Protein 1Z8U (pdb70)

Secondary structure (DSSP, 8-state):
---HHHHHHHHHHHHHHHHHHHT--GGG----HHHHHHHHHHHHHHHHHHHTTT--S-HHHHHHHHHHHHHHHHHHHHHHHHHHHTTT--/--HHHHHHHHHHHHHH-TTGGG-HHHHHHHHHHH-GGGGSS---TTGGG-SHHHHHHHHHHHHHHHHHHHTTTT-TTHHHHHHHHIIIII---HHHHHHHHHHHHHHHHHH-TTTS-HHHHHHHHHHHT--S---/--S-HHHHHHHHHHHHHHHHHHHT--GGGT---HHHHHHHHHHHHHHHHHHHTTT--SSHHHHHHHHHHHHHHHHHHHHHHHHHHHHHHH-/--HHHHHHHHHHHHHHGGGGGG-HHHHHHHHHHH-GGGTSS---TTGGG-SHHHHHHHHHHHHHHHHHHHTTTT-TTHHHHHHHHHHHTS---HHHHHHHHHHHHHHHHHH-TTTS-HHHHHHHHHHHT--S---

Foldseek 3Di:
DLDPQLVVVLVVLLVVLVVVLVVDDLVPDPDDLVVVVVVLVVVLVVSLVVCLVVDDDDPVSSVVSSVVSSVSSVVSVVVSSVVSVVVVVD/DDPVLLVLQCVLCVQQLPCQLQCQLPLLVVCCVVPVVVVPDDPPDPPVPDDVRSSNVSNVVSVQSNVCSVCCPPCVQSLLVVLCCCVPPVVHDSVSVLSSLVSSLVVSCVVPVPSSDPSSSVSNNVSSVSNHDDD/DAADVQLVVLLVVLLVVLLVVLVVDDLVPPPDDLVVVVVVLVVVLVVSLVVCLVVDDDDPVRSVVSSVVSSVSSVVSVVVSSVVSVVVVVD/DDPVLLVLQLVLCVQQLPCQLQCQPQLVVCLCVVPVVCVVPDPDDPPVVHCPRSSNVSNVVSVLSNVCSVCCPPCVQSLLVVLCCCVPPVVHDSVCLLSSQVSSLVVSCVVCVPRSDVSSVVSVNVSSVSNHDDD

CATH classification: 1.20.58.420

B-factor: mean 63.34, std 26.7, range [18.69, 164.69]

Structure (mmCIF, N/CA/C/O backbone):
data_1Z8U
#
_entry.id   1Z8U
#
_cell.length_a   65.808
_cell.length_b   113.747
_cell.length_c   80.098
_cell.angle_alpha   90.00
_cell.angle_beta   94.66
_cell.angle_gamma   90.00
#
_symmetry.space_group_name_H-M   'C 1 2 1'
#
loop_
_entity.id
_entity.type
_entity.pdbx_description
1 polymer 'Alpha-hemoglobin stabilizing protein'
2 polymer 'Hemoglobin alpha chain'
3 non-polymer 'PROTOPORPHYRIN IX CONTAINING FE'
4 water water
#
loop_
_atom_site.group_PDB
_atom_site.id
_atom_site.type_symbol
_atom_site.label_atom_id
_atom_site.label_alt_id
_atom_site.label_comp_id
_atom_site.label_asym_id
_atom_site.label_entity_id
_atom_site.label_seq_id
_atom_site.pdbx_PDB_ins_code
_atom_site.Cartn_x
_atom_site.Cartn_y
_atom_site.Cartn_z
_atom_site.occupancy
_atom_site.B_iso_or_equiv
_atom_site.auth_seq_id
_atom_site.auth_comp_id
_atom_site.auth_asym_id
_atom_site.auth_atom_id
_atom_site.pdbx_PDB_model_num
ATOM 1 N N . ALA A 1 2 ? -13.240 12.738 -47.331 1.00 117.35 2 ALA A N 1
ATOM 2 C CA . ALA A 1 2 ? -12.183 13.695 -47.766 1.00 120.51 2 ALA A CA 1
ATOM 3 C C . ALA A 1 2 ? -11.482 14.365 -46.585 1.00 122.63 2 ALA A C 1
ATOM 4 O O . ALA A 1 2 ? -11.021 15.504 -46.699 1.00 122.21 2 ALA A O 1
ATOM 6 N N . LEU A 1 3 ? -11.406 13.665 -45.453 1.00 126.59 3 LEU A N 1
ATOM 7 C CA . LEU A 1 3 ? -10.732 14.216 -44.280 1.00 130.30 3 LEU A CA 1
ATOM 8 C C . LEU A 1 3 ? -9.343 13.614 -44.076 1.00 130.00 3 LEU A C 1
ATOM 9 O O . LEU A 1 3 ? -8.434 14.319 -43.640 1.00 131.85 3 LEU A O 1
ATOM 14 N N . LEU A 1 4 ? -9.176 12.329 -44.395 1.00 127.98 4 LEU A N 1
ATOM 15 C CA . LEU A 1 4 ? -7.880 11.661 -44.261 1.00 125.91 4 LEU A CA 1
ATOM 16 C C . LEU A 1 4 ? -8.043 10.161 -44.086 1.00 126.79 4 LEU A C 1
ATOM 17 O O . LEU A 1 4 ? -8.745 9.704 -43.183 1.00 127.57 4 LEU A O 1
ATOM 22 N N . LYS A 1 5 ? -7.376 9.391 -44.942 1.00 127.73 5 LYS A N 1
ATOM 23 C CA . LYS A 1 5 ? -7.449 7.931 -44.901 1.00 128.01 5 LYS A CA 1
ATOM 24 C C . LYS A 1 5 ? -7.085 7.337 -43.540 1.00 126.36 5 LYS A C 1
ATOM 25 O O . LYS A 1 5 ? -7.383 6.173 -43.268 1.00 127.01 5 LYS A O 1
ATOM 31 N N . ALA A 1 6 ? -6.443 8.134 -42.694 1.00 123.34 6 ALA A N 1
ATOM 32 C CA . ALA A 1 6 ? -6.054 7.691 -41.360 1.00 118.79 6 ALA A CA 1
ATOM 33 C C . ALA A 1 6 ? -7.224 7.865 -40.396 1.00 115.89 6 ALA A C 1
ATOM 34 O O . ALA A 1 6 ? -7.794 6.889 -39.908 1.00 115.85 6 ALA A O 1
ATOM 36 N N . ASN A 1 7 ? -7.586 9.116 -40.135 1.00 111.03 7 ASN A N 1
ATOM 37 C CA . ASN A 1 7 ? -8.690 9.415 -39.234 1.00 107.19 7 ASN A CA 1
ATOM 38 C C . ASN A 1 7 ? -10.030 8.906 -39.760 1.00 108.97 7 ASN A C 1
ATOM 39 O O . ASN A 1 7 ? -11.000 8.814 -39.008 1.00 109.43 7 ASN A O 1
ATOM 44 N N . LYS A 1 8 ? -10.085 8.577 -41.048 1.00 111.50 8 LYS A N 1
ATOM 45 C CA . LYS A 1 8 ? -11.315 8.080 -41.660 1.00 113.40 8 LYS A CA 1
ATOM 46 C C . LYS A 1 8 ? -11.713 6.745 -41.041 1.00 114.07 8 LYS A C 1
ATOM 47 O O . LYS A 1 8 ? -12.884 6.512 -40.731 1.00 113.79 8 LYS A O 1
ATOM 53 N N . ASP A 1 9 ? -10.727 5.874 -40.860 1.00 114.70 9 ASP A N 1
ATOM 54 C CA . ASP A 1 9 ? -10.957 4.556 -40.281 1.00 114.62 9 ASP A CA 1
ATOM 55 C C . ASP A 1 9 ? -11.025 4.632 -38.753 1.00 110.47 9 ASP A C 1
ATOM 56 O O . ASP A 1 9 ? -11.783 3.899 -38.115 1.00 110.09 9 ASP A O 1
ATOM 61 N N . LEU A 1 10 ? -10.227 5.525 -38.178 1.00 103.73 10 LEU A N 1
ATOM 62 C CA . LEU A 1 10 ? -10.195 5.728 -36.735 1.00 96.72 10 LEU A CA 1
ATOM 63 C C . LEU A 1 10 ? -11.628 5.992 -36.263 1.00 95.56 10 LEU A C 1
ATOM 64 O O . LEU A 1 10 ? -12.113 5.373 -35.320 1.00 93.52 10 LEU A O 1
ATOM 69 N N . ILE A 1 11 ? -12.298 6.918 -36.938 1.00 95.88 11 ILE A N 1
ATOM 70 C CA . ILE A 1 11 ? -13.674 7.276 -36.619 1.00 95.90 11 ILE A CA 1
ATOM 71 C C . ILE A 1 11 ? -14.600 6.069 -36.791 1.00 94.00 11 ILE A C 1
ATOM 72 O O . ILE A 1 11 ? -15.613 5.936 -36.100 1.00 92.46 11 ILE A O 1
ATOM 77 N N . SER A 1 12 ? -14.243 5.185 -37.714 1.00 92.36 12 SER A N 1
ATOM 78 C CA . SER A 1 12 ? -15.046 3.999 -37.967 1.00 90.96 12 SER A CA 1
ATOM 79 C C . SER A 1 12 ? -14.882 2.996 -36.824 1.00 88.84 12 SER A C 1
ATOM 80 O O . SER A 1 12 ? -15.841 2.325 -36.435 1.00 88.75 12 SER A O 1
ATOM 83 N N . ALA A 1 13 ? -13.663 2.910 -36.293 1.00 85.83 13 ALA A N 1
ATOM 84 C CA . ALA A 1 13 ? -13.335 2.009 -35.188 1.00 82.78 13 ALA A CA 1
ATOM 85 C C . ALA A 1 13 ? -14.109 2.363 -33.923 1.00 81.03 13 ALA A C 1
ATOM 86 O O . ALA A 1 13 ? -14.716 1.495 -33.293 1.00 80.68 13 ALA A O 1
ATOM 88 N N . GLY A 1 14 ? -14.078 3.641 -33.558 1.00 79.15 14 GLY A N 1
ATOM 89 C CA . GLY A 1 14 ? -14.778 4.093 -32.372 1.00 79.07 14 GLY A CA 1
ATOM 90 C C . GLY A 1 14 ? -16.277 3.875 -32.426 1.00 79.40 14 GLY A C 1
ATOM 91 O O . GLY A 1 14 ? -16.936 3.750 -31.395 1.00 80.81 14 GLY A O 1
ATOM 92 N N . LEU A 1 15 ? -16.821 3.831 -33.635 1.00 81.48 15 LEU A N 1
ATOM 93 C CA . LEU A 1 15 ? -18.252 3.631 -33.818 1.00 81.61 15 LEU A CA 1
ATOM 94 C C . LEU A 1 15 ? -18.605 2.151 -33.717 1.00 80.99 15 LEU A C 1
ATOM 95 O O . LEU A 1 15 ? -19.742 1.789 -33.408 1.00 78.94 15 LEU A O 1
ATOM 100 N N . LYS A 1 16 ? -17.629 1.295 -33.987 1.00 81.31 16 LYS A N 1
ATOM 101 C CA . LYS A 1 16 ? -17.866 -0.132 -33.890 1.00 85.30 16 LYS A CA 1
ATOM 102 C C . LYS A 1 16 ? -17.757 -0.446 -32.407 1.00 83.28 16 LYS A C 1
ATOM 103 O O . LYS A 1 16 ? -18.627 -1.103 -31.823 1.00 80.72 16 LYS A O 1
ATOM 109 N N . GLU A 1 17 ? -16.681 0.052 -31.807 1.00 80.93 17 GLU A N 1
ATOM 110 C CA . GLU A 1 17 ? -16.427 -0.132 -30.384 1.00 81.10 17 GLU A CA 1
ATOM 111 C C . GLU A 1 17 ? -17.602 0.433 -29.585 1.00 76.80 17 GLU A C 1
ATOM 112 O O . GLU A 1 17 ? -18.006 -0.132 -28.574 1.00 76.14 17 GLU A O 1
ATOM 118 N N . PHE A 1 18 ? -18.159 1.542 -30.059 1.00 72.88 18 PHE A N 1
ATOM 119 C CA . PHE A 1 18 ? -19.282 2.178 -29.389 1.00 69.18 18 PHE A CA 1
ATOM 120 C C . PHE A 1 18 ? -20.547 1.327 -29.468 1.00 70.00 18 PHE A C 1
ATOM 121 O O . PHE A 1 18 ? -21.398 1.366 -28.571 1.00 69.56 18 PHE A O 1
ATOM 129 N N . SER A 1 19 ? -20.674 0.554 -30.542 1.00 70.99 19 SER A N 1
ATOM 130 C CA . SER A 1 19 ? -21.847 -0.291 -30.719 1.00 70.95 19 SER A CA 1
ATOM 131 C C . SER A 1 19 ? -21.803 -1.522 -29.837 1.00 69.15 19 SER A C 1
ATOM 132 O O . SER A 1 19 ? -22.820 -1.919 -29.275 1.00 67.26 19 SER A O 1
ATOM 135 N N . VAL A 1 20 ? -20.634 -2.140 -29.717 1.00 68.93 20 VAL A N 1
ATOM 136 C CA . VAL A 1 20 ? -20.541 -3.310 -28.859 1.00 70.20 20 VAL A CA 1
ATOM 137 C C . VAL A 1 20 ? -20.835 -2.835 -27.435 1.00 70.34 20 VAL A C 1
ATOM 138 O O . VAL A 1 20 ? -21.439 -3.561 -26.641 1.00 70.23 20 VAL A O 1
ATOM 142 N N . LEU A 1 21 ? -20.430 -1.601 -27.128 1.00 67.22 21 LEU A N 1
ATOM 143 C CA . LEU A 1 21 ? -20.681 -1.029 -25.810 1.00 65.25 21 LEU A CA 1
ATOM 144 C C . LEU A 1 21 ? -22.192 -0.903 -25.662 1.00 66.15 21 LEU A C 1
ATOM 145 O O . LEU A 1 21 ? -22.785 -1.427 -24.716 1.00 67.64 21 LEU A O 1
ATOM 150 N N . LEU A 1 22 ? -22.808 -0.203 -26.610 1.00 67.41 22 LEU A N 1
ATOM 151 C CA . LEU A 1 22 ? -24.246 0.010 -26.592 1.00 68.08 22 LEU A CA 1
ATOM 152 C C . LEU A 1 22 ? -25.022 -1.301 -26.655 1.00 71.91 22 LEU A C 1
ATOM 153 O O . LEU A 1 22 ? -25.960 -1.509 -25.879 1.00 72.85 22 LEU A O 1
ATOM 158 N N . ASN A 1 23 ? -24.623 -2.186 -27.570 1.00 75.05 23 ASN A N 1
ATOM 159 C CA . ASN A 1 23 ? -25.310 -3.467 -27.758 1.00 77.43 23 ASN A CA 1
ATOM 160 C C . ASN A 1 23 ? -25.245 -4.452 -26.602 1.00 77.04 23 ASN A C 1
ATOM 161 O O . ASN A 1 23 ? -26.107 -5.322 -26.486 1.00 77.22 23 ASN A O 1
ATOM 166 N N . GLN A 1 24 ? -24.235 -4.340 -25.748 1.00 76.72 24 GLN A N 1
ATOM 167 C CA . GLN A 1 24 ? -24.137 -5.274 -24.635 1.00 76.59 24 GLN A CA 1
ATOM 168 C C . GLN A 1 24 ? -24.954 -4.826 -23.440 1.00 76.77 24 GLN A C 1
ATOM 169 O O . GLN A 1 24 ? -25.050 -5.553 -22.459 1.00 77.81 24 GLN A O 1
ATOM 175 N N . GLN A 1 25 ? -25.554 -3.643 -23.522 1.00 77.64 25 GLN A N 1
ATOM 176 C CA . GLN A 1 25 ? -26.348 -3.120 -22.412 1.00 80.40 25 GLN A CA 1
ATOM 177 C C . GLN A 1 25 ? -27.629 -3.917 -22.134 1.00 83.55 25 GLN A C 1
ATOM 178 O O . GLN A 1 25 ? -28.430 -4.159 -23.035 1.00 84.52 25 GLN A O 1
ATOM 184 N N . VAL A 1 26 ? -27.816 -4.314 -20.878 1.00 86.72 26 VAL A N 1
ATOM 185 C CA . VAL A 1 26 ? -28.992 -5.078 -20.461 1.00 89.82 26 VAL A CA 1
ATOM 186 C C . VAL A 1 26 ? -29.961 -4.194 -19.681 1.00 89.91 26 VAL A C 1
ATOM 187 O O . VAL A 1 26 ? -29.819 -4.001 -18.477 1.00 90.20 26 VAL A O 1
ATOM 191 N N . PHE A 1 27 ? -30.961 -3.671 -20.375 1.00 91.49 27 PHE A N 1
ATOM 192 C CA . PHE A 1 27 ? -31.933 -2.781 -19.756 1.00 91.85 27 PHE A CA 1
ATOM 193 C C . PHE A 1 27 ? -32.523 -3.233 -18.429 1.00 94.70 27 PHE A C 1
ATOM 194 O O . PHE A 1 27 ? -32.726 -2.409 -17.544 1.00 98.02 27 PHE A O 1
ATOM 202 N N . ASN A 1 28 ? -32.803 -4.520 -18.265 1.00 98.39 28 ASN A N 1
ATOM 203 C CA . ASN A 1 28 ? -33.378 -4.970 -16.998 1.00 101.98 28 ASN A CA 1
ATOM 204 C C . ASN A 1 28 ? -32.447 -4.674 -15.836 1.00 103.59 28 ASN A C 1
ATOM 205 O O . ASN A 1 28 ? -32.803 -4.872 -14.674 1.00 103.55 28 ASN A O 1
ATOM 210 N N . ASP A 1 29 ? -31.255 -4.183 -16.160 1.00 105.76 29 ASP A N 1
ATOM 211 C CA . ASP A 1 29 ? -30.260 -3.856 -15.150 1.00 108.11 29 ASP A CA 1
ATOM 212 C C . ASP A 1 29 ? -29.802 -2.396 -15.254 1.00 109.39 29 ASP A C 1
ATOM 213 O O . ASP A 1 29 ? -28.599 -2.120 -15.325 1.00 110.04 29 ASP A O 1
ATOM 218 N N . ALA A 1 30 ? -30.759 -1.467 -15.258 1.00 109.95 30 ALA A N 1
ATOM 219 C CA . ALA A 1 30 ? -30.441 -0.043 -15.353 1.00 109.85 30 ALA A CA 1
ATOM 220 C C . ALA A 1 30 ? -30.893 0.767 -14.137 1.00 110.04 30 ALA A C 1
ATOM 221 O O . ALA A 1 30 ? -30.115 1.548 -13.588 1.00 110.29 30 ALA A O 1
ATOM 223 N N . LEU A 1 31 ? -32.144 0.573 -13.721 1.00 109.66 31 LEU A N 1
ATOM 224 C CA . LEU A 1 31 ? -32.732 1.298 -12.588 1.00 107.26 31 LEU A CA 1
ATOM 225 C C . LEU A 1 31 ? -32.350 2.772 -12.569 1.00 99.75 31 LEU A C 1
ATOM 226 O O . LEU A 1 31 ? -32.580 3.474 -11.581 1.00 99.67 31 LEU A O 1
ATOM 231 N N . VAL A 1 32 ? -31.760 3.236 -13.661 1.00 88.09 32 VAL A N 1
ATOM 232 C CA . VAL A 1 32 ? -31.371 4.623 -13.774 1.00 77.57 32 VAL A CA 1
ATOM 233 C C . VAL A 1 32 ? -32.488 5.323 -14.547 1.00 73.93 32 VAL A C 1
ATOM 234 O O . VAL A 1 32 ? -33.131 4.718 -15.409 1.00 72.25 32 VAL A O 1
ATOM 238 N N . SER A 1 33 ? -32.736 6.588 -14.227 1.00 68.70 33 SER A N 1
ATOM 239 C CA . SER A 1 33 ? -33.784 7.343 -14.894 1.00 66.69 33 SER A CA 1
ATOM 240 C C . SER A 1 33 ? -33.382 7.717 -16.322 1.00 67.57 33 SER A C 1
ATOM 241 O O . SER A 1 33 ? -32.220 7.591 -16.713 1.00 68.80 33 SER A O 1
ATOM 244 N N . GLU A 1 34 ? -34.350 8.169 -17.106 1.00 70.07 34 GLU A N 1
ATOM 245 C CA . GLU A 1 34 ? -34.086 8.572 -18.484 1.00 73.58 34 GLU A CA 1
ATOM 246 C C . GLU A 1 34 ? -33.096 9.737 -18.461 1.00 71.24 34 GLU A C 1
ATOM 247 O O . GLU A 1 34 ? -32.191 9.840 -19.298 1.00 68.20 34 GLU A O 1
ATOM 253 N N . GLU A 1 35 ? -33.296 10.607 -17.480 1.00 69.45 35 GLU A N 1
ATOM 254 C CA . GLU A 1 35 ? -32.476 11.785 -17.276 1.00 69.01 35 GLU A CA 1
ATOM 255 C C . GLU A 1 35 ? -31.010 11.402 -17.050 1.00 66.25 35 GLU A C 1
ATOM 256 O O . GLU A 1 35 ? -30.108 11.984 -17.668 1.00 64.48 35 GLU A O 1
ATOM 262 N N . ASP A 1 36 ? -30.769 10.423 -16.176 1.00 61.26 36 ASP A N 1
ATOM 263 C CA . ASP A 1 36 ? -29.396 10.004 -15.900 1.00 60.67 36 ASP A CA 1
ATOM 264 C C . ASP A 1 36 ? -28.844 9.088 -16.973 1.00 58.05 36 ASP A C 1
ATOM 265 O O . ASP A 1 36 ? -27.641 9.066 -17.196 1.00 57.91 36 ASP A O 1
ATOM 270 N N . MET A 1 37 ? -29.699 8.320 -17.635 1.00 59.00 37 MET A N 1
ATOM 271 C CA . MET A 1 37 ? -29.192 7.468 -18.703 1.00 60.05 37 MET A CA 1
ATOM 272 C C . MET A 1 37 ? -28.574 8.387 -19.761 1.00 57.41 37 MET A C 1
ATOM 273 O O . MET A 1 37 ? -27.602 8.024 -20.419 1.00 57.22 37 MET A O 1
ATOM 278 N N . VAL A 1 38 ? -29.135 9.582 -19.919 1.00 53.65 38 VAL A N 1
ATOM 279 C CA . VAL A 1 38 ? -28.589 10.526 -20.885 1.00 53.48 38 VAL A CA 1
ATOM 280 C C . VAL A 1 38 ? -27.196 10.944 -20.445 1.00 50.55 38 VAL A C 1
ATOM 281 O O . VAL A 1 38 ? -26.262 10.973 -21.241 1.00 50.24 38 VAL A O 1
ATOM 285 N N . THR A 1 39 ? -27.078 11.279 -19.167 1.00 50.73 39 THR A N 1
ATOM 286 C CA . THR A 1 39 ? -25.809 11.671 -18.584 1.00 48.37 39 THR A CA 1
ATOM 287 C C . THR A 1 39 ? -24.794 10.559 -18.824 1.00 47.80 39 THR A C 1
ATOM 288 O O . THR A 1 39 ? -23.708 10.811 -19.346 1.00 48.27 39 THR A O 1
ATOM 292 N N . VAL A 1 40 ? -25.152 9.327 -18.463 1.00 46.69 40 VAL A N 1
ATOM 293 C CA . VAL A 1 40 ? -24.253 8.190 -18.665 1.00 45.98 40 VAL A CA 1
ATOM 294 C C . VAL A 1 40 ? -23.750 8.150 -20.097 1.00 48.28 40 VAL A C 1
ATOM 295 O O . VAL A 1 40 ? -22.546 8.180 -20.338 1.00 45.28 40 VAL A O 1
ATOM 299 N N . VAL A 1 41 ? -24.679 8.088 -21.053 1.00 54.41 41 VAL A N 1
ATOM 300 C CA . VAL A 1 41 ? -24.309 8.032 -22.471 1.00 55.35 41 VAL A CA 1
ATOM 301 C C . VAL A 1 41 ? -23.445 9.211 -22.901 1.00 56.16 41 VAL A C 1
ATOM 302 O O . VAL A 1 41 ? -22.456 9.023 -23.607 1.00 56.97 41 VAL A O 1
ATOM 306 N N . GLU A 1 42 ? -23.787 10.424 -22.480 1.00 59.78 42 GLU A N 1
ATOM 307 C CA . GLU A 1 42 ? -22.963 11.556 -22.872 1.00 65.06 42 GLU A CA 1
ATOM 308 C C . GLU A 1 42 ? -21.561 11.404 -22.304 1.00 64.36 42 GLU A C 1
ATOM 309 O O . GLU A 1 42 ? -20.595 11.826 -22.942 1.00 64.03 42 GLU A O 1
ATOM 315 N N . ASP A 1 43 ? -21.439 10.803 -21.116 1.00 61.88 43 ASP A N 1
ATOM 316 C CA . ASP A 1 43 ? -20.116 10.583 -20.529 1.00 59.37 43 ASP A CA 1
ATOM 317 C C . ASP A 1 43 ? -19.367 9.589 -21.410 1.00 58.22 43 ASP A C 1
ATOM 318 O O . ASP A 1 43 ? -18.172 9.748 -21.681 1.00 55.30 43 ASP A O 1
ATOM 323 N N . TRP A 1 44 ? -20.080 8.570 -21.875 1.00 58.24 44 TRP A N 1
ATOM 324 C CA . TRP A 1 44 ? -19.478 7.578 -22.753 1.00 60.53 44 TRP A CA 1
ATOM 325 C C . TRP A 1 44 ? -19.017 8.224 -24.053 1.00 60.96 44 TRP A C 1
ATOM 326 O O . TRP A 1 44 ? -17.983 7.847 -24.599 1.00 59.83 44 TRP A O 1
ATOM 337 N N . MET A 1 45 ? -19.775 9.195 -24.557 1.00 61.20 45 MET A N 1
ATOM 338 C CA . MET A 1 45 ? -19.366 9.861 -25.794 1.00 63.34 45 MET A CA 1
ATOM 339 C C . MET A 1 45 ? -18.217 10.828 -25.525 1.00 61.16 45 MET A C 1
ATOM 340 O O . MET A 1 45 ? -17.239 10.851 -26.266 1.00 58.60 45 MET A O 1
ATOM 345 N N . ASN A 1 46 ? -18.320 11.614 -24.458 1.00 61.52 46 ASN A N 1
ATOM 346 C CA . ASN A 1 46 ? -17.233 12.525 -24.116 1.00 61.72 46 ASN A CA 1
ATOM 347 C C . ASN A 1 46 ? -15.980 11.659 -24.076 1.00 61.42 46 ASN A C 1
ATOM 348 O O . ASN A 1 46 ? -14.954 11.982 -24.669 1.00 60.28 46 ASN A O 1
ATOM 353 N N . PHE A 1 47 ? -16.106 10.535 -23.379 1.00 61.55 47 PHE A N 1
ATOM 354 C CA . PHE A 1 47 ? -15.037 9.561 -23.219 1.00 59.04 47 PHE A CA 1
ATOM 355 C C . PHE A 1 47 ? -14.361 9.205 -24.546 1.00 57.90 47 PHE A C 1
ATOM 356 O O . PHE A 1 47 ? -13.150 9.341 -24.671 1.00 56.96 47 PHE A O 1
ATOM 364 N N . TYR A 1 48 ? -15.136 8.738 -25.525 1.00 60.64 48 TYR A N 1
ATOM 365 C CA . TYR A 1 48 ? -14.586 8.375 -26.836 1.00 63.08 48 TYR A CA 1
ATOM 366 C C . TYR A 1 48 ? -13.920 9.560 -27.524 1.00 65.57 48 TYR A C 1
ATOM 367 O O . TYR A 1 48 ? -12.847 9.434 -28.112 1.00 66.32 48 TYR A O 1
ATOM 376 N N . ILE A 1 49 ? -14.560 10.715 -27.457 1.00 68.12 49 ILE A N 1
ATOM 377 C CA . ILE A 1 49 ? -13.996 11.892 -28.083 1.00 72.17 49 ILE A CA 1
ATOM 378 C C . ILE A 1 49 ? -12.647 12.215 -27.458 1.00 74.47 49 ILE A C 1
ATOM 379 O O . ILE A 1 49 ? -11.646 12.322 -28.160 1.00 76.26 49 ILE A O 1
ATOM 384 N N . ASN A 1 50 ? -12.617 12.353 -26.137 1.00 76.67 50 ASN A N 1
ATOM 385 C CA . ASN A 1 50 ? -11.377 12.674 -25.443 1.00 77.52 50 ASN A CA 1
ATOM 386 C C . ASN A 1 50 ? -10.326 11.601 -25.671 1.00 76.02 50 ASN A C 1
ATOM 387 O O . ASN A 1 50 ? -9.134 11.850 -25.510 1.00 75.31 50 ASN A O 1
ATOM 392 N N . TYR A 1 51 ? -10.767 10.405 -26.052 1.00 74.22 51 TYR A N 1
ATOM 393 C CA . TYR A 1 51 ? -9.837 9.311 -26.308 1.00 71.96 51 TYR A CA 1
ATOM 394 C C . TYR A 1 51 ? -9.188 9.484 -27.669 1.00 72.08 51 TYR A C 1
ATOM 395 O O . TYR A 1 51 ? -7.971 9.629 -27.772 1.00 72.19 51 TYR A O 1
ATOM 404 N N . TYR A 1 52 ? -10.015 9.454 -28.710 1.00 72.51 52 TYR A N 1
ATOM 405 C CA . TYR A 1 52 ? -9.544 9.598 -30.075 1.00 72.41 52 TYR A CA 1
ATOM 406 C C . TYR A 1 52 ? -8.978 10.970 -30.349 1.00 75.26 52 TYR A C 1
ATOM 407 O O . TYR A 1 52 ? -8.469 11.214 -31.429 1.00 75.47 52 TYR A O 1
ATOM 416 N N . ARG A 1 53 ? -9.069 11.868 -29.374 1.00 78.99 53 ARG A N 1
ATOM 417 C CA . ARG A 1 53 ? -8.530 13.210 -29.541 1.00 83.66 53 ARG A CA 1
ATOM 418 C C . ARG A 1 53 ? -7.008 13.109 -29.595 1.00 85.56 53 ARG A C 1
ATOM 419 O O . ARG A 1 53 ? -6.320 14.025 -30.062 1.00 86.08 53 ARG A O 1
ATOM 427 N N . GLN A 1 54 ? -6.501 11.977 -29.114 1.00 87.93 54 GLN A N 1
ATOM 428 C CA . GLN A 1 54 ? -5.071 11.692 -29.095 1.00 90.89 54 GLN A CA 1
ATOM 429 C C . GLN A 1 54 ? -4.741 10.742 -30.239 1.00 91.49 54 GLN A C 1
ATOM 430 O O . GLN A 1 54 ? -3.577 10.475 -30.513 1.00 91.97 54 GLN A O 1
ATOM 436 N N . GLN A 1 55 ? -5.777 10.234 -30.899 1.00 93.45 55 GLN A N 1
ATOM 437 C CA . GLN A 1 55 ? -5.604 9.301 -32.005 1.00 95.89 55 GLN A CA 1
ATOM 438 C C . GLN A 1 55 ? -5.724 9.971 -33.368 1.00 97.51 55 GLN A C 1
ATOM 439 O O . GLN A 1 55 ? -5.129 9.513 -34.341 1.00 98.35 55 GLN A O 1
ATOM 445 N N . VAL A 1 56 ? -6.500 11.048 -33.443 1.00 99.98 56 VAL A N 1
ATOM 446 C CA . VAL A 1 56 ? -6.664 11.768 -34.702 1.00 101.45 56 VAL A CA 1
ATOM 447 C C . VAL A 1 56 ? -5.300 12.261 -35.147 1.00 104.29 56 VAL A C 1
ATOM 448 O O . VAL A 1 56 ? -4.478 12.677 -34.326 1.00 103.83 56 VAL A O 1
ATOM 452 N N . THR A 1 57 ? -5.064 12.208 -36.451 1.00 107.92 57 THR A N 1
ATOM 453 C CA . THR A 1 57 ? -3.796 12.633 -37.015 1.00 111.78 57 THR A CA 1
ATOM 454 C C . THR A 1 57 ? -3.986 13.706 -38.077 1.00 114.53 57 THR A C 1
ATOM 455 O O . THR A 1 57 ? -5.046 13.805 -38.694 1.00 113.80 57 THR A O 1
ATOM 459 N N . GLY A 1 58 ? -2.952 14.517 -38.273 1.00 118.58 58 GLY A N 1
ATOM 460 C CA . GLY A 1 58 ? -3.019 15.574 -39.264 1.00 123.05 58 GLY A CA 1
ATOM 461 C C . GLY A 1 58 ? -2.782 16.957 -38.692 1.00 125.71 58 GLY A C 1
ATOM 462 O O . GLY A 1 58 ? -2.127 17.118 -37.656 1.00 125.55 58 GLY A O 1
ATOM 463 N N . GLU A 1 59 ? -3.324 17.960 -39.377 1.00 128.34 59 GLU A N 1
ATOM 464 C CA . GLU A 1 59 ? -3.182 19.352 -38.966 1.00 130.61 59 GLU A CA 1
ATOM 465 C C . GLU A 1 59 ? -4.454 19.820 -38.259 1.00 129.39 59 GLU A C 1
ATOM 466 O O . GLU A 1 59 ? -5.542 19.301 -38.514 1.00 128.27 59 GLU A O 1
ATOM 472 N N . PRO A 1 60 ? -4.331 20.817 -37.366 1.00 128.46 60 PRO A N 1
ATOM 473 C CA . PRO A 1 60 ? -5.454 21.374 -36.608 1.00 129.51 60 PRO A CA 1
ATOM 474 C C . PRO A 1 60 ? -6.782 21.431 -37.367 1.00 131.68 60 PRO A C 1
ATOM 475 O O . PRO A 1 60 ? -7.812 20.988 -36.863 1.00 131.17 60 PRO A O 1
ATOM 479 N N . GLN A 1 61 ? -6.756 21.975 -38.577 1.00 135.35 61 GLN A N 1
ATOM 480 C CA . GLN A 1 61 ? -7.964 22.076 -39.386 1.00 139.06 61 GLN A CA 1
ATOM 481 C C . GLN A 1 61 ? -8.649 20.725 -39.534 1.00 141.40 61 GLN A C 1
ATOM 482 O O . GLN A 1 61 ? -9.851 20.599 -39.305 1.00 142.13 61 GLN A O 1
ATOM 488 N N . GLU A 1 62 ? -7.874 19.718 -39.918 1.00 144.17 62 GLU A N 1
ATOM 489 C CA . GLU A 1 62 ? -8.404 18.377 -40.118 1.00 146.47 62 GLU A CA 1
ATOM 490 C C . GLU A 1 62 ? -8.619 17.688 -38.778 1.00 145.87 62 GLU A C 1
ATOM 491 O O . GLU A 1 62 ? -9.477 16.816 -38.640 1.00 147.43 62 GLU A O 1
ATOM 497 N N . ARG A 1 63 ? -7.834 18.098 -37.790 1.00 143.72 63 ARG A N 1
ATOM 498 C CA . ARG A 1 63 ? -7.915 17.538 -36.449 1.00 140.22 63 ARG A CA 1
ATOM 499 C C . ARG A 1 63 ? -9.325 17.718 -35.888 1.00 136.01 63 ARG A C 1
ATOM 500 O O . ARG A 1 63 ? -10.025 16.740 -35.614 1.00 134.69 63 ARG A O 1
ATOM 508 N N . ASP A 1 64 ? -9.739 18.973 -35.731 1.00 130.39 64 ASP A N 1
ATOM 509 C CA . ASP A 1 64 ? -11.062 19.287 -35.203 1.00 124.78 64 ASP A CA 1
ATOM 510 C C . ASP A 1 64 ? -12.152 18.718 -36.102 1.00 122.23 64 ASP A C 1
ATOM 511 O O . ASP A 1 64 ? -13.260 18.444 -35.646 1.00 121.49 64 ASP A O 1
ATOM 516 N N . LYS A 1 65 ? -11.829 18.542 -37.380 1.00 120.20 65 LYS A N 1
ATOM 517 C CA . LYS A 1 65 ? -12.783 18.020 -38.354 1.00 117.73 65 LYS A CA 1
ATOM 518 C C . LYS A 1 65 ? -13.121 16.551 -38.126 1.00 113.18 65 LYS A C 1
ATOM 519 O O . LYS A 1 65 ? -14.278 16.150 -38.241 1.00 111.95 65 LYS A O 1
ATOM 525 N N . ALA A 1 66 ? -12.106 15.752 -37.813 1.00 108.10 66 ALA A N 1
ATOM 526 C CA . ALA A 1 66 ? -12.302 14.327 -37.571 1.00 102.56 66 ALA A CA 1
ATOM 527 C C . ALA A 1 66 ? -13.169 14.103 -36.336 1.00 98.91 66 ALA A C 1
ATOM 528 O O . ALA A 1 66 ? -14.126 13.328 -36.369 1.00 98.30 66 ALA A O 1
ATOM 530 N N . LEU A 1 67 ? -12.830 14.786 -35.248 1.00 93.82 67 LEU A N 1
ATOM 531 C CA . LEU A 1 67 ? -13.576 14.662 -34.002 1.00 90.26 67 LEU A CA 1
ATOM 532 C C . LEU A 1 67 ? -15.044 15.004 -34.205 1.00 90.67 67 LEU A C 1
ATOM 533 O O . LEU A 1 67 ? -15.933 14.252 -33.811 1.00 89.83 67 LEU A O 1
ATOM 538 N N . GLN A 1 68 ? -15.283 16.151 -34.825 1.00 93.29 68 GLN A N 1
ATOM 539 C CA . GLN A 1 68 ? -16.633 16.631 -35.084 1.00 96.70 68 GLN A CA 1
ATOM 540 C C . GLN A 1 68 ? -17.485 15.623 -35.852 1.00 95.63 68 GLN A C 1
ATOM 541 O O . GLN A 1 68 ? -18.693 15.546 -35.636 1.00 95.04 68 GLN A O 1
ATOM 547 N N . GLU A 1 69 ? -16.865 14.854 -36.745 1.00 95.17 69 GLU A N 1
ATOM 548 C CA . GLU A 1 69 ? -17.612 13.865 -37.513 1.00 95.52 69 GLU A CA 1
ATOM 549 C C . GLU A 1 69 ? -17.917 12.686 -36.599 1.00 93.13 69 GLU A C 1
ATOM 550 O O . GLU A 1 69 ? -19.012 12.123 -36.634 1.00 91.32 69 GLU A O 1
ATOM 556 N N . LEU A 1 70 ? -16.936 12.315 -35.780 1.00 91.37 70 LEU A N 1
ATOM 557 C CA . LEU A 1 70 ? -17.101 11.211 -34.843 1.00 88.94 70 LEU A CA 1
ATOM 558 C C . LEU A 1 70 ? -18.325 11.472 -33.969 1.00 88.88 70 LEU A C 1
ATOM 559 O O . LEU A 1 70 ? -19.291 10.704 -33.996 1.00 86.40 70 LEU A O 1
ATOM 564 N N . ARG A 1 71 ? -18.282 12.560 -33.202 1.00 90.24 71 ARG A N 1
ATOM 565 C CA . ARG A 1 71 ? -19.395 12.911 -32.333 1.00 93.74 71 ARG A CA 1
ATOM 566 C C . ARG A 1 71 ? -20.723 12.891 -33.091 1.00 96.61 71 ARG A C 1
ATOM 567 O O . ARG A 1 71 ? -21.737 12.450 -32.546 1.00 97.73 71 ARG A O 1
ATOM 575 N N . GLN A 1 72 ? -20.718 13.361 -34.341 1.00 100.29 72 GLN A N 1
ATOM 576 C CA . GLN A 1 72 ? -21.931 13.366 -35.162 1.00 102.72 72 GLN A CA 1
ATOM 577 C C . GLN A 1 72 ? -22.438 11.934 -35.315 1.00 99.23 72 GLN A C 1
ATOM 578 O O . GLN A 1 72 ? -23.642 11.679 -35.253 1.00 98.87 72 GLN A O 1
ATOM 584 N N . GLU A 1 73 ? -21.504 11.009 -35.521 1.00 94.58 73 GLU A N 1
ATOM 585 C CA . GLU A 1 73 ? -21.829 9.599 -35.702 1.00 90.69 73 GLU A CA 1
ATOM 586 C C . GLU A 1 73 ? -22.175 8.885 -34.401 1.00 85.87 73 GLU A C 1
ATOM 587 O O . GLU A 1 73 ? -23.097 8.067 -34.367 1.00 84.34 73 GLU A O 1
ATOM 593 N N . LEU A 1 74 ? -21.438 9.187 -33.336 1.00 78.60 74 LEU A N 1
ATOM 594 C CA . LEU A 1 74 ? -21.697 8.566 -32.044 1.00 73.79 74 LEU A CA 1
ATOM 595 C C . LEU A 1 74 ? -23.146 8.822 -31.644 1.00 74.20 74 LEU A C 1
ATOM 596 O O . LEU A 1 74 ? -23.810 7.956 -31.073 1.00 72.84 74 LEU A O 1
ATOM 601 N N . ASN A 1 75 ? -23.630 10.016 -31.966 1.00 75.93 75 ASN A N 1
ATOM 602 C CA . ASN A 1 75 ? -25.000 10.406 -31.662 1.00 79.26 75 ASN A CA 1
ATOM 603 C C . ASN A 1 75 ? -25.987 9.583 -32.476 1.00 81.01 75 ASN A C 1
ATOM 604 O O . ASN A 1 75 ? -27.034 9.182 -31.976 1.00 80.46 75 ASN A O 1
ATOM 609 N N . THR A 1 76 ? -25.644 9.331 -33.733 1.00 85.68 76 THR A N 1
ATOM 610 C CA . THR A 1 76 ? -26.505 8.562 -34.624 1.00 91.60 76 THR A CA 1
ATOM 611 C C . THR A 1 76 ? -26.749 7.144 -34.101 1.00 91.38 76 THR A C 1
ATOM 612 O O . THR A 1 76 ? -27.790 6.543 -34.382 1.00 92.81 76 THR A O 1
ATOM 616 N N . LEU A 1 77 ? -25.791 6.608 -33.350 1.00 89.11 77 LEU A N 1
ATOM 617 C CA . LEU A 1 77 ? -25.939 5.275 -32.779 1.00 86.72 77 LEU A CA 1
ATOM 618 C C . LEU A 1 77 ? -26.647 5.391 -31.436 1.00 85.27 77 LEU A C 1
ATOM 619 O O . LEU A 1 77 ? -27.522 4.591 -31.109 1.00 85.64 77 LEU A O 1
ATOM 624 N N . ALA A 1 78 ? -26.263 6.408 -30.671 1.00 83.91 78 ALA A N 1
ATOM 625 C CA . ALA A 1 78 ? -26.828 6.656 -29.351 1.00 82.93 78 ALA A CA 1
ATOM 626 C C . ALA A 1 78 ? -28.318 6.971 -29.376 1.00 82.83 78 ALA A C 1
ATOM 627 O O . ALA A 1 78 ? -29.050 6.600 -28.459 1.00 80.72 78 ALA A O 1
ATOM 629 N N . ASN A 1 79 ? -28.760 7.660 -30.424 1.00 84.36 79 ASN A N 1
ATOM 630 C CA . ASN A 1 79 ? -30.163 8.039 -30.556 1.00 84.59 79 ASN A CA 1
ATOM 631 C C . ASN A 1 79 ? -31.110 6.844 -30.561 1.00 82.41 79 ASN A C 1
ATOM 632 O O . ASN A 1 79 ? -32.120 6.845 -29.855 1.00 82.34 79 ASN A O 1
ATOM 637 N N . PRO A 1 80 ? -30.814 5.816 -31.373 1.00 80.05 80 PRO A N 1
ATOM 638 C CA . PRO A 1 80 ? -31.699 4.646 -31.396 1.00 78.14 80 PRO A CA 1
ATOM 639 C C . PRO A 1 80 ? -31.688 3.988 -30.016 1.00 75.34 80 PRO A C 1
ATOM 640 O O . PRO A 1 80 ? -32.709 3.494 -29.538 1.00 74.58 80 PRO A O 1
ATOM 644 N N . PHE A 1 81 ? -30.511 4.004 -29.391 1.00 74.10 81 PHE A N 1
ATOM 645 C CA . PHE A 1 81 ? -30.292 3.434 -28.063 1.00 71.33 81 PHE A CA 1
ATOM 646 C C . PHE A 1 81 ? -31.170 4.138 -27.042 1.00 69.29 81 PHE A C 1
ATOM 647 O O . PHE A 1 81 ? -31.912 3.498 -26.299 1.00 68.41 81 PHE A O 1
ATOM 655 N N . LEU A 1 82 ? -31.078 5.461 -27.008 1.00 68.72 82 LEU A N 1
ATOM 656 C CA . LEU A 1 82 ? -31.871 6.247 -26.076 1.00 73.68 82 LEU A CA 1
ATOM 657 C C . LEU A 1 82 ? -33.362 6.016 -26.286 1.00 75.45 82 LEU A C 1
ATOM 658 O O . LEU A 1 82 ? -34.127 5.937 -25.327 1.00 73.92 82 LEU A O 1
ATOM 663 N N . ALA A 1 83 ? -33.767 5.909 -27.548 1.00 79.59 83 ALA A N 1
ATOM 664 C CA . ALA A 1 83 ? -35.170 5.696 -27.889 1.00 81.18 83 ALA A CA 1
ATOM 665 C C . ALA A 1 83 ? -35.668 4.348 -27.383 1.00 81.60 83 ALA A C 1
ATOM 666 O O . ALA A 1 83 ? -36.726 4.263 -26.753 1.00 80.20 83 ALA A O 1
ATOM 668 N N . LYS A 1 84 ? -34.911 3.293 -27.667 1.00 80.75 84 LYS A N 1
ATOM 669 C CA . LYS A 1 84 ? -35.305 1.970 -27.219 1.00 81.52 84 LYS A CA 1
ATOM 670 C C . LYS A 1 84 ? -35.395 1.976 -25.696 1.00 80.68 84 LYS A C 1
ATOM 671 O O . LYS A 1 84 ? -36.365 1.479 -25.126 1.00 83.29 84 LYS A O 1
ATOM 677 N N . TYR A 1 85 ? -34.390 2.551 -25.038 1.00 78.86 85 TYR A N 1
ATOM 678 C CA . TYR A 1 85 ? -34.384 2.621 -23.580 1.00 77.20 85 TYR A CA 1
ATOM 679 C C . TYR A 1 85 ? -35.515 3.508 -23.097 1.00 77.84 85 TYR A C 1
ATOM 680 O O . TYR A 1 85 ? -36.089 3.283 -22.037 1.00 77.06 85 TYR A O 1
ATOM 689 N N . ARG A 1 86 ? -35.826 4.528 -23.882 1.00 83.40 86 ARG A N 1
ATOM 690 C CA . ARG A 1 86 ? -36.898 5.444 -23.541 1.00 88.53 86 ARG A CA 1
ATOM 691 C C . ARG A 1 86 ? -38.184 4.630 -23.505 1.00 93.95 86 ARG A C 1
ATOM 692 O O . ARG A 1 86 ? -39.049 4.845 -22.656 1.00 93.17 86 ARG A O 1
ATOM 700 N N . ASP A 1 87 ? -38.292 3.688 -24.438 1.00 102.38 87 ASP A N 1
ATOM 701 C CA . ASP A 1 87 ? -39.463 2.826 -24.540 1.00 110.21 87 ASP A CA 1
ATOM 702 C C . ASP A 1 87 ? -39.313 1.598 -23.645 1.00 109.43 87 ASP A C 1
ATOM 703 O O . ASP A 1 87 ? -39.782 0.510 -23.974 1.00 109.73 87 ASP A O 1
ATOM 708 N N . PHE A 1 88 ? -38.656 1.784 -22.507 1.00 107.75 88 PHE A N 1
ATOM 709 C CA . PHE A 1 88 ? -38.463 0.705 -21.552 1.00 105.60 88 PHE A CA 1
ATOM 710 C C . PHE A 1 88 ? -39.139 1.145 -20.261 1.00 106.42 88 PHE A C 1
ATOM 711 O O . PHE A 1 88 ? -39.250 0.380 -19.307 1.00 106.17 88 PHE A O 1
ATOM 719 N N . LEU A 1 89 ? -39.585 2.399 -20.251 1.00 108.45 89 LEU A N 1
ATOM 720 C CA . LEU A 1 89 ? -40.280 2.991 -19.111 1.00 112.23 89 LEU A CA 1
ATOM 721 C C . LEU A 1 89 ? -41.742 2.560 -19.159 1.00 114.37 89 LEU A C 1
ATOM 722 O O . LEU A 1 89 ? -42.231 1.866 -18.266 1.00 113.95 89 LEU A O 1
ATOM 727 N N . LYS A 1 90 ? -42.428 2.991 -20.215 1.00 117.33 90 LYS A N 1
ATOM 728 C CA . LYS A 1 90 ? -43.834 2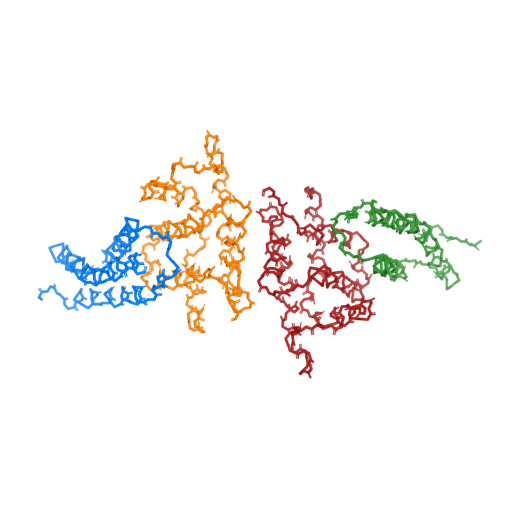.672 -20.441 1.00 120.90 90 LYS A CA 1
ATOM 729 C C . LYS A 1 90 ? -44.081 1.170 -20.381 1.00 120.83 90 LYS A C 1
ATOM 730 O O . LYS A 1 90 ? -44.996 0.706 -19.699 1.00 120.42 90 LYS A O 1
ATOM 736 N N . SER A 1 91 ? -43.261 0.419 -21.107 1.00 121.11 91 SER A N 1
ATOM 737 C CA . SER A 1 91 ? -43.371 -1.033 -21.160 1.00 122.83 91 SER A CA 1
ATOM 738 C C . SER A 1 91 ? -43.013 -1.666 -19.814 1.00 123.71 91 SER A C 1
ATOM 739 O O . SER A 1 91 ? -42.817 -0.908 -18.839 1.00 124.11 91 SER A O 1
ATOM 742 N N . LEU B 2 3 ? -21.483 -13.466 -19.049 1.00 70.42 2 LEU B N 1
ATOM 743 C CA . LEU B 2 3 ? -20.008 -13.296 -19.198 1.00 69.98 2 LEU B CA 1
ATOM 744 C C . LEU B 2 3 ? -19.401 -14.514 -19.872 1.00 70.11 2 LEU B C 1
ATOM 745 O O . LEU B 2 3 ? -19.276 -15.572 -19.259 1.00 70.60 2 LEU B O 1
ATOM 750 N N . SER B 2 4 ? -19.017 -14.357 -21.132 1.00 70.11 3 SER B N 1
ATOM 751 C CA . SER B 2 4 ? -18.429 -15.452 -21.891 1.00 71.50 3 SER B CA 1
ATOM 752 C C . SER B 2 4 ? -16.979 -15.702 -21.484 1.00 71.51 3 SER B C 1
ATOM 753 O O . SER B 2 4 ? -16.337 -14.847 -20.876 1.00 71.91 3 SER B O 1
ATOM 756 N N . PRO B 2 5 ? -16.449 -16.891 -21.807 1.00 71.51 4 PRO B N 1
ATOM 757 C CA . PRO B 2 5 ? -15.067 -17.248 -21.474 1.00 70.71 4 PRO B CA 1
ATOM 758 C C . PRO B 2 5 ? -14.120 -16.171 -21.973 1.00 67.93 4 PRO B C 1
ATOM 759 O O . PRO B 2 5 ? -13.065 -15.927 -21.391 1.00 68.26 4 PRO B O 1
ATOM 763 N N . ALA B 2 6 ? -14.521 -15.537 -23.068 1.00 65.83 5 ALA B N 1
ATOM 764 C CA . ALA B 2 6 ? -13.741 -14.485 -23.695 1.00 62.94 5 ALA B CA 1
ATOM 765 C C . ALA B 2 6 ? -13.976 -13.161 -22.986 1.00 62.48 5 ALA B C 1
ATOM 766 O O . ALA B 2 6 ? -13.073 -12.331 -22.910 1.00 61.65 5 ALA B O 1
ATOM 768 N N . ASP B 2 7 ? -15.189 -12.957 -22.480 1.00 60.05 6 ASP B N 1
ATOM 769 C CA . ASP B 2 7 ? -15.498 -11.727 -21.763 1.00 58.00 6 ASP B CA 1
ATOM 770 C C . ASP B 2 7 ? -14.668 -11.682 -20.483 1.00 58.75 6 ASP B C 1
ATOM 771 O O . ASP B 2 7 ? -14.170 -10.626 -20.097 1.00 56.19 6 ASP B O 1
ATOM 776 N N . LYS B 2 8 ? -14.514 -12.835 -19.833 1.00 56.62 7 LYS B N 1
ATOM 777 C CA . LYS B 2 8 ? -13.755 -12.912 -18.589 1.00 57.11 7 LYS B CA 1
ATOM 778 C C . LYS B 2 8 ? -12.271 -12.664 -18.801 1.00 57.36 7 LYS B C 1
ATOM 779 O O . LYS B 2 8 ? -11.595 -12.089 -17.946 1.00 57.32 7 LYS B O 1
ATOM 785 N N . THR B 2 9 ? -11.761 -13.114 -19.938 1.00 57.20 8 THR B N 1
ATOM 786 C CA . THR B 2 9 ? -10.351 -12.938 -20.242 1.00 57.44 8 THR B CA 1
ATOM 787 C C . THR B 2 9 ? -10.043 -11.465 -20.496 1.00 55.78 8 THR B C 1
ATOM 788 O O . THR B 2 9 ? -8.946 -10.989 -20.196 1.00 50.57 8 THR B O 1
ATOM 792 N N . ASN B 2 10 ? -11.029 -10.753 -21.034 1.00 55.68 9 ASN B N 1
ATOM 793 C CA . ASN B 2 10 ? -10.892 -9.334 -21.330 1.00 57.49 9 ASN B CA 1
ATOM 794 C C . ASN B 2 10 ? -10.939 -8.481 -20.071 1.00 57.75 9 ASN B C 1
ATOM 795 O O . ASN B 2 10 ? -10.278 -7.446 -19.996 1.00 57.96 9 ASN B O 1
ATOM 800 N N . VAL B 2 11 ? -11.720 -8.910 -19.083 1.00 56.37 10 VAL B N 1
ATOM 801 C CA . VAL B 2 11 ? -11.827 -8.158 -17.838 1.00 57.03 10 VAL B CA 1
ATOM 802 C C . VAL B 2 11 ? -10.496 -8.164 -17.112 1.00 53.43 10 VAL B C 1
ATOM 803 O O . VAL B 2 11 ? -10.009 -7.122 -16.684 1.00 54.50 10 VAL B O 1
ATOM 807 N N . LYS B 2 12 ? -9.929 -9.353 -16.962 1.00 53.53 11 LYS B N 1
ATOM 808 C CA . LYS B 2 12 ? -8.653 -9.523 -16.280 1.00 56.31 11 LYS B CA 1
ATOM 809 C C . LYS B 2 12 ? -7.579 -8.670 -16.948 1.00 55.17 11 LYS B C 1
ATOM 810 O O . LYS B 2 12 ? -6.761 -8.025 -16.281 1.00 53.36 11 LYS B O 1
ATOM 816 N N . ALA B 2 13 ? -7.593 -8.673 -18.275 1.00 53.16 12 ALA B N 1
ATOM 817 C CA . ALA B 2 13 ? -6.652 -7.888 -19.052 1.00 53.56 12 ALA B CA 1
ATOM 818 C C . ALA B 2 13 ? -6.904 -6.411 -18.768 1.00 53.51 12 ALA B C 1
ATOM 819 O O . ALA B 2 13 ? -6.001 -5.677 -18.353 1.00 54.41 12 ALA B O 1
ATOM 821 N N . ALA B 2 14 ? -8.147 -5.991 -18.986 1.00 51.70 13 ALA B N 1
ATOM 822 C CA . ALA B 2 14 ? -8.557 -4.611 -18.774 1.00 53.02 13 ALA B CA 1
ATOM 823 C C . ALA B 2 14 ? -8.187 -4.092 -17.393 1.00 54.73 13 ALA B C 1
ATOM 824 O O . ALA B 2 14 ? -7.521 -3.062 -17.265 1.00 55.52 13 ALA B O 1
ATOM 826 N N . TRP B 2 15 ? -8.625 -4.800 -16.356 1.00 52.43 14 TRP B N 1
ATOM 827 C CA . TRP B 2 15 ? -8.332 -4.381 -14.996 1.00 50.49 14 TRP B CA 1
ATOM 828 C C . TRP B 2 15 ? -6.847 -4.492 -14.739 1.00 48.77 14 TRP B C 1
ATOM 829 O O . TRP B 2 15 ? -6.275 -3.693 -14.005 1.00 50.62 14 TRP B O 1
ATOM 840 N N . GLY B 2 16 ? -6.218 -5.486 -15.345 1.00 49.25 15 GLY B N 1
ATOM 841 C CA . GLY B 2 16 ? -4.796 -5.650 -15.144 1.00 54.12 15 GLY B CA 1
ATOM 842 C C . GLY B 2 16 ? -4.040 -4.391 -15.514 1.00 56.56 15 GLY B C 1
ATOM 843 O O . GLY B 2 16 ? -3.258 -3.864 -14.722 1.00 56.95 15 GLY B O 1
ATOM 844 N N . LYS B 2 17 ? -4.298 -3.888 -16.715 1.00 58.27 16 LYS B N 1
ATOM 845 C CA . LYS B 2 17 ? -3.614 -2.700 -17.196 1.00 61.43 16 LYS B CA 1
ATOM 846 C C . LYS B 2 17 ? -4.198 -1.343 -16.836 1.00 60.16 16 LYS B C 1
ATOM 847 O O . LYS B 2 17 ? -3.689 -0.324 -17.295 1.00 61.07 16 LYS B O 1
ATOM 853 N N . VAL B 2 18 ? -5.238 -1.298 -16.013 1.00 58.23 17 VAL B N 1
ATOM 854 C CA . VAL B 2 18 ? -5.817 -0.002 -15.699 1.00 54.88 17 VAL B CA 1
ATOM 855 C C . VAL B 2 18 ? -6.277 0.213 -14.254 1.00 51.42 17 VAL B C 1
ATOM 856 O O . VAL B 2 18 ? -6.476 1.346 -13.832 1.00 49.19 17 VAL B O 1
ATOM 860 N N . GLY B 2 19 ? -6.427 -0.859 -13.486 1.00 50.96 18 GLY B N 1
ATOM 861 C CA . GLY B 2 19 ? -6.903 -0.698 -12.123 1.00 50.00 18 GLY B CA 1
ATOM 862 C C . GLY B 2 19 ? -5.883 -0.547 -11.016 1.00 50.48 18 GLY B C 1
ATOM 863 O O . GLY B 2 19 ? -6.263 -0.395 -9.862 1.00 50.44 18 GLY B O 1
ATOM 864 N N . ALA B 2 20 ? -4.601 -0.569 -11.360 1.00 52.06 19 ALA B N 1
ATOM 865 C CA . ALA B 2 20 ? -3.517 -0.468 -10.380 1.00 52.88 19 ALA B CA 1
ATOM 866 C C . ALA B 2 20 ? -3.595 0.678 -9.373 1.00 53.04 19 ALA B C 1
ATOM 867 O O . ALA B 2 20 ? -3.156 0.529 -8.232 1.00 52.08 19 ALA B O 1
ATOM 869 N N . HIS B 2 21 ? -4.130 1.821 -9.786 1.00 54.28 20 HIS B N 1
ATOM 870 C CA . HIS B 2 21 ? -4.236 2.963 -8.882 1.00 60.49 20 HIS B CA 1
ATOM 871 C C . HIS B 2 21 ? -5.689 3.352 -8.621 1.00 58.37 20 HIS B C 1
ATOM 872 O O . HIS B 2 21 ? -5.967 4.404 -8.036 1.00 56.50 20 HIS B O 1
ATOM 879 N N . ALA B 2 22 ? -6.615 2.500 -9.057 1.00 53.92 21 ALA B N 1
ATOM 880 C CA . ALA B 2 22 ? -8.038 2.751 -8.854 1.00 48.99 21 ALA B CA 1
ATOM 881 C C . ALA B 2 22 ? -8.317 3.101 -7.394 1.00 46.92 21 ALA B C 1
ATOM 882 O O . ALA B 2 22 ? -9.170 3.934 -7.105 1.00 44.24 21 ALA B O 1
ATOM 884 N N . GLY B 2 23 ? -7.578 2.473 -6.481 1.00 47.82 22 GLY B N 1
ATOM 885 C CA . GLY B 2 23 ? -7.767 2.726 -5.063 1.00 50.00 22 GLY B CA 1
ATOM 886 C C . GLY B 2 23 ? -7.553 4.161 -4.619 1.00 53.91 22 GLY B C 1
ATOM 887 O O . GLY B 2 23 ? -7.965 4.552 -3.526 1.00 55.14 22 GLY B O 1
ATOM 888 N N . GLU B 2 24 ? -6.913 4.954 -5.469 1.00 60.10 23 GLU B N 1
ATOM 889 C CA . GLU B 2 24 ? -6.630 6.351 -5.157 1.00 65.80 23 GLU B CA 1
ATOM 890 C C . GLU B 2 24 ? -7.734 7.323 -5.581 1.00 63.85 23 GLU B C 1
ATOM 891 O O . GLU B 2 24 ? -7.663 8.514 -5.263 1.00 64.79 23 GLU B O 1
ATOM 897 N N . TYR B 2 25 ? -8.751 6.819 -6.277 1.00 61.02 24 TYR B N 1
ATOM 898 C CA . TYR B 2 25 ? -9.827 7.668 -6.781 1.00 57.85 24 TYR B CA 1
ATOM 899 C C . TYR B 2 25 ? -11.179 7.575 -6.092 1.00 57.32 24 TYR B C 1
ATOM 900 O O . TYR B 2 25 ? -12.214 7.636 -6.750 1.00 58.69 24 TYR B O 1
ATOM 909 N N . GLY B 2 26 ? -11.184 7.453 -4.773 1.00 55.39 25 GLY B N 1
ATOM 910 C CA . GLY B 2 26 ? -12.448 7.355 -4.072 1.00 51.74 25 GLY B CA 1
ATOM 911 C C . GLY B 2 26 ? -13.217 8.657 -4.022 1.00 52.32 25 GLY B C 1
ATOM 912 O O . GLY B 2 26 ? -14.316 8.768 -4.572 1.00 48.63 25 GLY B O 1
ATOM 913 N N . ALA B 2 27 ? -12.629 9.650 -3.360 1.00 54.47 26 ALA B N 1
ATOM 914 C CA . ALA B 2 27 ? -13.248 10.958 -3.201 1.00 51.47 26 ALA B CA 1
ATOM 915 C C . ALA B 2 27 ? -13.621 11.609 -4.524 1.00 49.56 26 ALA B C 1
ATOM 916 O O . ALA B 2 27 ? -14.577 12.381 -4.591 1.00 49.46 26 ALA B O 1
ATOM 918 N N . GLU B 2 28 ? -12.876 11.295 -5.576 1.00 48.81 27 GLU B N 1
ATOM 919 C CA . GLU B 2 28 ? -13.147 11.876 -6.884 1.00 48.59 27 GLU B CA 1
ATOM 920 C C . GLU B 2 28 ? -14.319 11.215 -7.602 1.00 48.13 27 GLU B C 1
ATOM 921 O O . GLU B 2 28 ? -15.162 11.898 -8.184 1.00 50.95 27 GLU B O 1
ATOM 927 N N . ALA B 2 29 ? -14.371 9.888 -7.580 1.00 47.32 28 ALA B N 1
ATOM 928 C CA . ALA B 2 29 ? -15.468 9.190 -8.240 1.00 46.55 28 ALA B CA 1
ATOM 929 C C . ALA B 2 29 ? -16.765 9.550 -7.519 1.00 42.39 28 ALA B C 1
ATOM 930 O O . ALA B 2 29 ? -17.794 9.739 -8.151 1.00 43.20 28 ALA B O 1
ATOM 932 N N . LEU B 2 30 ? -16.705 9.667 -6.201 1.00 41.84 29 LEU B N 1
ATOM 933 C CA . LEU B 2 30 ? -17.884 10.030 -5.424 1.00 47.96 29 LEU B CA 1
ATOM 934 C C . LEU B 2 30 ? -18.357 11.417 -5.875 1.00 51.38 29 LEU B C 1
ATOM 935 O O . LEU B 2 30 ? -19.545 11.631 -6.127 1.00 48.88 29 LEU B O 1
ATOM 940 N N . GLU B 2 31 ? -17.421 12.360 -5.974 1.00 53.02 30 GLU B N 1
ATOM 941 C CA . GLU B 2 31 ? -17.755 13.715 -6.394 1.00 54.71 30 GLU B CA 1
ATOM 942 C C . GLU B 2 31 ? -18.327 13.769 -7.801 1.00 53.81 30 GLU B C 1
ATOM 943 O O . GLU B 2 31 ? -19.284 14.504 -8.048 1.00 57.64 30 GLU B O 1
ATOM 949 N N . ARG B 2 32 ? -17.745 13.016 -8.730 1.00 50.31 31 ARG B N 1
ATOM 950 C CA . ARG B 2 32 ? -18.271 13.013 -10.091 1.00 49.49 31 ARG B CA 1
ATOM 951 C C . ARG B 2 32 ? -19.737 12.593 -10.062 1.00 49.42 31 ARG B C 1
ATOM 952 O O . ARG B 2 32 ? -20.559 13.123 -10.810 1.00 53.00 31 ARG B O 1
ATOM 960 N N . MET B 2 33 ? -20.062 11.641 -9.190 1.00 47.31 32 MET B N 1
ATOM 961 C CA . MET B 2 33 ? -21.431 11.158 -9.071 1.00 45.20 32 MET B CA 1
ATOM 962 C C . MET B 2 33 ? -22.357 12.249 -8.539 1.00 45.14 32 MET B C 1
ATOM 963 O O . MET B 2 33 ? -23.447 12.464 -9.072 1.00 40.99 32 MET B O 1
ATOM 968 N N . PHE B 2 34 ? -21.917 12.936 -7.486 1.00 47.50 33 PHE B N 1
ATOM 969 C CA . PHE B 2 34 ? -22.705 14.010 -6.894 1.00 46.07 33 PHE B CA 1
ATOM 970 C C . PHE B 2 34 ? -22.992 15.111 -7.901 1.00 48.60 33 PHE B C 1
ATOM 971 O O . PHE B 2 34 ? -24.049 15.731 -7.866 1.00 48.86 33 PHE B O 1
ATOM 979 N N . LEU B 2 35 ? -22.045 15.350 -8.800 1.00 50.27 34 LEU B N 1
ATOM 980 C CA . LEU B 2 35 ? -22.189 16.406 -9.791 1.00 50.18 34 LEU B CA 1
ATOM 981 C C . LEU B 2 35 ? -22.988 15.978 -11.004 1.00 50.20 34 LEU B C 1
ATOM 982 O O . LEU B 2 35 ? -23.996 16.599 -11.334 1.00 49.98 34 LEU B O 1
ATOM 987 N N . SER B 2 36 ? -22.525 14.925 -11.676 1.00 50.79 35 SER B N 1
ATOM 988 C CA . SER B 2 36 ? -23.208 14.409 -12.855 1.00 50.37 35 SER B CA 1
ATOM 989 C C . SER B 2 36 ? -24.601 13.871 -12.531 1.00 52.09 35 SER B C 1
ATOM 990 O O . SER B 2 36 ? -25.484 13.901 -13.383 1.00 57.16 35 SER B O 1
ATOM 993 N N . PHE B 2 37 ? -24.790 13.372 -11.310 1.00 47.38 36 PHE B N 1
ATOM 994 C CA . PHE B 2 37 ? -26.072 12.812 -10.892 1.00 47.96 36 PHE B CA 1
ATOM 995 C C . PHE B 2 37 ? -26.470 13.415 -9.539 1.00 50.37 36 PHE B C 1
ATOM 996 O O . PHE B 2 37 ? -26.378 12.756 -8.500 1.00 48.63 36 PHE B O 1
ATOM 1004 N N . PRO B 2 38 ? -26.924 14.685 -9.546 1.00 56.12 37 PRO B N 1
ATOM 1005 C CA . PRO B 2 38 ? -27.357 15.478 -8.381 1.00 57.46 37 PRO B CA 1
ATOM 1006 C C . PRO B 2 38 ? -28.354 14.749 -7.496 1.00 61.81 37 PRO B C 1
ATOM 1007 O O . PRO B 2 38 ? -28.386 14.922 -6.268 1.00 62.54 37 PRO B O 1
ATOM 1011 N N . THR B 2 39 ? -29.174 13.938 -8.143 1.00 66.25 38 THR B N 1
ATOM 1012 C CA . THR B 2 39 ? -30.194 13.154 -7.470 1.00 69.29 38 THR B CA 1
ATOM 1013 C C . THR B 2 39 ? -29.638 12.376 -6.262 1.00 72.09 38 THR B C 1
ATOM 1014 O O . THR B 2 39 ? -30.199 12.418 -5.170 1.00 71.77 38 THR B O 1
ATOM 1018 N N . THR B 2 40 ? -28.526 11.681 -6.465 1.00 78.35 39 THR B N 1
ATOM 1019 C CA . THR B 2 40 ? -27.887 10.869 -5.425 1.00 76.99 39 THR B CA 1
ATOM 1020 C C . THR B 2 40 ? -27.372 11.693 -4.271 1.00 67.31 39 THR B C 1
ATOM 1021 O O . THR B 2 40 ? -26.910 11.152 -3.264 1.00 77.15 39 THR B O 1
ATOM 1025 N N . LYS B 2 41 ? -27.443 13.010 -4.444 1.00 65.96 40 LYS B N 1
ATOM 1026 C CA . LYS B 2 41 ? -26.942 13.972 -3.460 1.00 61.28 40 LYS B CA 1
ATOM 1027 C C . LYS B 2 41 ? -27.993 14.459 -2.422 1.00 70.13 4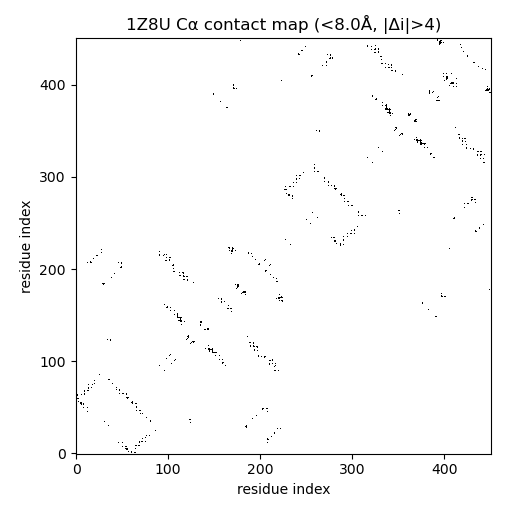0 LYS B C 1
ATOM 1028 O O . LYS B 2 41 ? -27.616 14.973 -1.358 1.00 71.02 40 LYS B O 1
ATOM 1034 N N . THR B 2 42 ? -29.279 14.303 -2.734 1.00 72.81 41 THR B N 1
ATOM 1035 C CA . THR B 2 42 ? -30.330 14.745 -1.832 1.00 85.06 41 THR B CA 1
ATOM 1036 C C . THR B 2 42 ? -30.340 14.059 -0.471 1.00 91.35 41 THR B C 1
ATOM 1037 O O . THR B 2 42 ? -30.652 14.707 0.534 1.00 92.46 41 THR B O 1
ATOM 1041 N N . TYR B 2 43 ? -30.003 12.768 -0.415 1.00 90.40 42 TYR B N 1
ATOM 1042 C CA . TYR B 2 43 ? -30.019 12.061 0.878 1.00 88.01 42 TYR B CA 1
ATOM 1043 C C . TYR B 2 43 ? -28.667 11.656 1.472 1.00 84.17 42 TYR B C 1
ATOM 1044 O O . TYR B 2 43 ? -28.321 12.084 2.562 1.00 86.41 42 TYR B O 1
ATOM 1053 N N . PHE B 2 44 ? -27.943 10.782 0.796 1.00 77.17 43 PHE B N 1
ATOM 1054 C CA . PHE B 2 44 ? -26.615 10.349 1.221 1.00 71.39 43 PHE B CA 1
ATOM 1055 C C . PHE B 2 44 ? -26.160 10.444 2.660 1.00 71.07 43 PHE B C 1
ATOM 1056 O O . PHE B 2 44 ? -25.343 11.315 2.992 1.00 71.70 43 PHE B O 1
ATOM 1064 N N . PRO B 2 45 ? -26.627 9.537 3.536 1.00 69.57 44 PRO B N 1
ATOM 1065 C CA . PRO B 2 45 ? -26.147 9.660 4.915 1.00 69.13 44 PRO B CA 1
ATOM 1066 C C . PRO B 2 45 ? -24.916 8.787 5.144 1.00 67.60 44 PRO B C 1
ATOM 1067 O O . PRO B 2 45 ? -24.809 8.108 6.165 1.00 69.10 44 PRO B O 1
ATOM 1071 N N . HIS B 2 46 ? -23.978 8.805 4.201 1.00 65.88 45 HIS B N 1
ATOM 1072 C CA . HIS B 2 46 ? -22.786 7.982 4.312 1.00 62.52 45 HIS B CA 1
ATOM 1073 C C . HIS B 2 46 ? -21.495 8.789 4.443 1.00 62.40 45 HIS B C 1
ATOM 1074 O O . HIS B 2 46 ? -21.418 9.933 4.002 1.00 63.97 45 HIS B O 1
ATOM 1081 N N . PHE B 2 47 ? -20.481 8.139 5.014 1.00 60.09 46 PHE B N 1
ATOM 1082 C CA . PHE B 2 47 ? -19.138 8.678 5.172 1.00 54.66 46 PHE B CA 1
ATOM 1083 C C . PHE B 2 47 ? -18.931 9.892 6.071 1.00 55.60 46 PHE B C 1
ATOM 1084 O O . PHE B 2 47 ? -17.805 10.358 6.244 1.00 56.55 46 PHE B O 1
ATOM 1092 N N . ASP B 2 48 ? -19.996 10.405 6.663 1.00 53.31 47 ASP B N 1
ATOM 1093 C CA . ASP B 2 48 ? -19.847 11.550 7.555 1.00 53.61 47 ASP B CA 1
ATOM 1094 C C . ASP B 2 48 ? -18.990 12.643 6.907 1.00 53.51 47 ASP B C 1
ATOM 1095 O O . ASP B 2 48 ? -18.096 13.211 7.548 1.00 53.69 47 ASP B O 1
ATOM 1100 N N . LEU B 2 49 ? -19.279 12.916 5.634 1.00 51.57 48 LEU B N 1
ATOM 1101 C CA . LEU B 2 49 ? -18.583 13.918 4.822 1.00 49.06 48 LEU B CA 1
ATOM 1102 C C . LEU B 2 49 ? -18.436 15.275 5.512 1.00 49.23 48 LEU B C 1
ATOM 1103 O O . LEU B 2 49 ? -17.453 15.986 5.310 1.00 45.20 48 LEU B O 1
ATOM 1108 N N . SER B 2 50 ? -19.427 15.635 6.318 1.00 55.07 49 SER B N 1
ATOM 1109 C CA . SER B 2 50 ? -19.413 16.890 7.058 1.00 57.42 49 SER B CA 1
ATOM 1110 C C . SER B 2 50 ? -18.094 17.093 7.798 1.00 58.15 49 SER B C 1
ATOM 1111 O O . SER B 2 50 ? -17.656 18.222 7.984 1.00 59.67 49 SER B O 1
ATOM 1114 N N . HIS B 2 51 ? -17.474 16.007 8.243 1.00 55.72 50 HIS B N 1
ATOM 1115 C CA . HIS B 2 51 ? -16.199 16.115 8.926 1.00 55.94 50 HIS B CA 1
ATOM 1116 C C . HIS B 2 51 ? -15.118 15.453 8.157 1.00 57.37 50 HIS B C 1
ATOM 1117 O O . HIS B 2 51 ? -13.993 15.423 8.627 1.00 57.08 50 HIS B O 1
ATOM 1124 N N . GLY B 2 52 ? -15.396 14.904 6.992 1.00 62.09 51 GLY B N 1
ATOM 1125 C CA . GLY B 2 52 ? -14.284 14.241 6.367 1.00 64.62 51 GLY B CA 1
ATOM 1126 C C . GLY B 2 52 ? -14.152 13.819 4.937 1.00 64.76 51 GLY B C 1
ATOM 1127 O O . GLY B 2 52 ? -15.032 14.027 4.107 1.00 71.72 51 GLY B O 1
ATOM 1128 N N . SER B 2 53 ? -12.988 13.253 4.670 1.00 63.79 52 SER B N 1
ATOM 1129 C CA . SER B 2 53 ? -12.601 12.735 3.385 1.00 61.36 52 SER B CA 1
ATOM 1130 C C . SER B 2 53 ? -11.930 11.406 3.708 1.00 54.96 52 SER B C 1
ATOM 1131 O O . SER B 2 53 ? -11.697 10.594 2.832 1.00 56.47 52 SER B O 1
ATOM 1134 N N . ALA B 2 54 ? -11.652 11.175 4.992 1.00 46.80 53 ALA B N 1
ATOM 1135 C CA . ALA B 2 54 ? -11.016 9.925 5.404 1.00 49.73 53 ALA B CA 1
ATOM 1136 C C . ALA B 2 54 ? -11.794 8.649 5.063 1.00 48.73 53 ALA B C 1
ATOM 1137 O O . ALA B 2 54 ? -11.215 7.653 4.631 1.00 47.93 53 ALA B O 1
ATOM 1139 N N . GLN B 2 55 ? -13.099 8.675 5.304 1.00 46.87 54 GLN B N 1
ATOM 1140 C CA . GLN B 2 55 ? -13.940 7.521 5.045 1.00 47.51 54 GLN B CA 1
ATOM 1141 C C . GLN B 2 55 ? -14.181 7.231 3.566 1.00 45.29 54 GLN B C 1
ATOM 1142 O O . GLN B 2 55 ? -14.028 6.083 3.142 1.00 41.39 54 GLN B O 1
ATOM 1148 N N . VAL B 2 56 ? -14.528 8.249 2.775 1.00 42.92 55 VAL B N 1
ATOM 1149 C CA . VAL B 2 56 ? -14.752 8.029 1.344 1.00 45.86 55 VAL B CA 1
ATOM 1150 C C . VAL B 2 56 ? -13.424 7.651 0.729 1.00 48.41 55 VAL B C 1
ATOM 1151 O O . VAL B 2 56 ? -13.389 6.994 -0.314 1.00 46.17 55 VAL B O 1
ATOM 1155 N N . LYS B 2 57 ? -12.331 8.076 1.370 1.00 48.60 56 LYS B N 1
ATOM 1156 C CA . LYS B 2 57 ? -10.997 7.759 0.856 1.00 50.21 56 LYS B CA 1
ATOM 1157 C C . LYS B 2 57 ? -10.685 6.304 1.119 1.00 44.04 56 LYS B C 1
ATOM 1158 O O . LYS B 2 57 ? -10.220 5.587 0.232 1.00 37.39 56 LYS B O 1
ATOM 1164 N N . GLY B 2 58 ? -10.940 5.884 2.353 1.00 43.34 57 GLY B N 1
ATOM 1165 C CA . GLY B 2 58 ? -10.698 4.503 2.723 1.00 45.25 57 GLY B CA 1
ATOM 1166 C C . GLY B 2 58 ? -11.614 3.645 1.873 1.00 46.38 57 GLY B C 1
ATOM 1167 O O . GLY B 2 58 ? -11.211 2.618 1.324 1.00 45.18 57 GLY B O 1
ATOM 1168 N N . HIS B 2 59 ? -12.858 4.094 1.747 1.00 43.60 58 HIS B N 1
ATOM 1169 C CA . HIS B 2 59 ? -13.836 3.385 0.947 1.00 39.72 58 HIS B CA 1
ATOM 1170 C C . HIS B 2 59 ? -13.326 3.163 -0.469 1.00 35.18 58 HIS B C 1
ATOM 1171 O O . HIS B 2 59 ? -13.398 2.053 -0.982 1.00 31.67 58 HIS B O 1
ATOM 1178 N N . GLY B 2 60 ? -12.800 4.216 -1.094 1.00 33.96 59 GLY B N 1
ATOM 1179 C CA . GLY B 2 60 ? -12.268 4.093 -2.442 1.00 31.16 59 GLY B CA 1
ATOM 1180 C C . GLY B 2 60 ? -11.250 2.964 -2.548 1.00 37.35 59 GLY B C 1
ATOM 1181 O O . GLY B 2 60 ? -11.040 2.392 -3.622 1.00 32.13 59 GLY B O 1
ATOM 1182 N N . LYS B 2 61 ? -10.607 2.638 -1.432 1.00 37.45 60 LYS B N 1
ATOM 1183 C CA . LYS B 2 61 ? -9.618 1.560 -1.412 1.00 43.79 60 LYS B CA 1
ATOM 1184 C C . LYS B 2 61 ? -10.340 0.219 -1.480 1.00 40.70 60 LYS B C 1
ATOM 1185 O O . LYS B 2 61 ? -9.928 -0.681 -2.211 1.00 33.72 60 LYS B O 1
ATOM 1191 N N . LYS B 2 62 ? -11.429 0.104 -0.720 1.00 37.50 61 LYS B N 1
ATOM 1192 C CA . LYS B 2 62 ? -12.224 -1.120 -0.677 1.00 39.16 61 LYS B CA 1
ATOM 1193 C C . LYS B 2 62 ? -12.791 -1.459 -2.049 1.00 38.62 61 LYS B C 1
ATOM 1194 O O . LYS B 2 62 ? -12.832 -2.625 -2.439 1.00 34.06 61 LYS B O 1
ATOM 1200 N N . VAL B 2 63 ? -13.223 -0.438 -2.781 1.00 36.62 62 VAL B N 1
ATOM 1201 C CA . VAL B 2 63 ? -13.784 -0.652 -4.107 1.00 36.83 62 VAL B CA 1
ATOM 1202 C C . VAL B 2 63 ? -12.756 -1.309 -5.022 1.00 39.18 62 VAL B C 1
ATOM 1203 O O . VAL B 2 63 ? -13.043 -2.321 -5.686 1.00 40.45 62 VAL B O 1
ATOM 1207 N N . ALA B 2 64 ? -11.553 -0.746 -5.037 1.00 36.37 63 ALA B N 1
ATOM 1208 C CA . ALA B 2 64 ? -10.474 -1.256 -5.876 1.00 37.43 63 ALA B CA 1
ATOM 1209 C C . ALA B 2 64 ? -10.076 -2.668 -5.492 1.00 35.53 63 ALA B C 1
ATOM 1210 O O . ALA B 2 64 ? -9.924 -3.544 -6.351 1.00 35.28 63 ALA B O 1
ATOM 1212 N N . ASP B 2 65 ? -9.891 -2.876 -4.194 1.00 37.79 64 ASP B N 1
ATOM 1213 C CA . ASP B 2 65 ? -9.509 -4.181 -3.689 1.00 39.99 64 ASP B CA 1
ATOM 1214 C C . ASP B 2 65 ? -10.574 -5.208 -4.046 1.00 39.51 64 ASP B C 1
ATOM 1215 O O . ASP B 2 65 ? -10.249 -6.289 -4.531 1.00 39.14 64 ASP B O 1
ATOM 1220 N N . ALA B 2 66 ? -11.843 -4.859 -3.830 1.00 38.32 65 ALA B N 1
ATOM 1221 C CA . ALA B 2 66 ? -12.960 -5.755 -4.139 1.00 40.40 65 ALA B CA 1
ATOM 1222 C C . ALA B 2 66 ? -13.033 -6.126 -5.625 1.00 39.04 65 ALA B C 1
ATOM 1223 O O . ALA B 2 66 ? -13.271 -7.283 -5.974 1.00 37.30 65 ALA B O 1
ATOM 1225 N N . LEU B 2 67 ? -12.853 -5.143 -6.499 1.00 38.31 66 LEU B N 1
ATOM 1226 C CA . LEU B 2 67 ? -12.886 -5.414 -7.928 1.00 40.99 66 LEU B CA 1
ATOM 1227 C C . LEU B 2 67 ? -11.691 -6.282 -8.284 1.00 40.26 66 LEU B C 1
ATOM 1228 O O . LEU B 2 67 ? -11.800 -7.203 -9.093 1.00 42.06 66 LEU B O 1
ATOM 1233 N N . THR B 2 68 ? -10.548 -6.001 -7.671 1.00 37.13 67 THR B N 1
ATOM 1234 C CA . THR B 2 68 ? -9.358 -6.790 -7.959 1.00 41.93 67 THR B CA 1
ATOM 1235 C C . THR B 2 68 ? -9.601 -8.260 -7.614 1.00 41.45 67 THR B C 1
ATOM 1236 O O . THR B 2 68 ? -9.300 -9.151 -8.411 1.00 39.63 67 THR B O 1
ATOM 1240 N N . ASN B 2 69 ? -10.153 -8.501 -6.426 1.00 37.07 68 ASN B N 1
ATOM 1241 C CA . ASN B 2 69 ? -10.435 -9.855 -5.976 1.00 36.27 68 ASN B CA 1
ATOM 1242 C C . ASN B 2 69 ? -11.535 -10.450 -6.838 1.00 34.37 68 ASN B C 1
ATOM 1243 O O . ASN B 2 69 ? -11.427 -11.590 -7.292 1.00 33.94 68 ASN B O 1
ATOM 1248 N N . ALA B 2 70 ? -12.585 -9.668 -7.072 1.00 29.26 69 ALA B N 1
ATOM 1249 C CA . ALA B 2 70 ? -13.709 -10.116 -7.889 1.00 33.22 69 ALA B CA 1
ATOM 1250 C C . ALA B 2 70 ? -13.288 -10.446 -9.315 1.00 32.09 69 ALA B C 1
ATOM 1251 O O . ALA B 2 70 ? -13.719 -11.457 -9.871 1.00 28.82 69 ALA B O 1
ATOM 1253 N N . VAL B 2 71 ? -12.455 -9.596 -9.908 1.00 27.94 70 VAL B N 1
ATOM 1254 C CA . VAL B 2 71 ? -12.006 -9.838 -11.274 1.00 34.23 70 VAL B CA 1
ATOM 1255 C C . VAL B 2 71 ? -11.067 -11.045 -11.366 1.00 34.98 70 VAL B C 1
ATOM 1256 O O . VAL B 2 71 ? -11.107 -11.811 -12.344 1.00 34.79 70 VAL B O 1
ATOM 1260 N N . ALA B 2 72 ? -10.235 -11.218 -10.344 1.00 31.81 71 ALA B N 1
ATOM 1261 C CA . ALA B 2 72 ? -9.309 -12.339 -10.308 1.00 36.85 71 ALA B CA 1
ATOM 1262 C C . ALA B 2 72 ? -10.069 -13.664 -10.165 1.00 39.89 71 ALA B C 1
ATOM 1263 O O . ALA B 2 72 ? -9.544 -14.725 -10.502 1.00 41.37 71 ALA B O 1
ATOM 1265 N N . HIS B 2 73 ? -11.304 -13.598 -9.671 1.00 42.07 72 HIS B N 1
ATOM 1266 C CA . HIS B 2 73 ? -12.124 -14.797 -9.466 1.00 44.90 72 HIS B CA 1
ATOM 1267 C C . HIS B 2 73 ? -13.433 -14.825 -10.276 1.00 49.18 72 HIS B C 1
ATOM 1268 O O . HIS B 2 73 ? -14.443 -15.322 -9.772 1.00 49.19 72 HIS B O 1
ATOM 1275 N N . VAL B 2 74 ? -13.443 -14.298 -11.505 1.00 48.58 73 VAL B N 1
ATOM 1276 C CA . VAL B 2 74 ? -14.674 -14.330 -12.317 1.00 47.53 73 VAL B CA 1
ATOM 1277 C C . VAL B 2 74 ? -15.128 -15.749 -12.622 1.00 46.13 73 VAL B C 1
ATOM 1278 O O . VAL B 2 74 ? -16.320 -16.023 -12.705 1.00 45.02 73 VAL B O 1
ATOM 1282 N N . ASP B 2 75 ? -14.169 -16.643 -12.813 1.00 46.92 74 ASP B N 1
ATOM 1283 C CA . ASP B 2 75 ? -14.479 -18.030 -13.120 1.00 49.83 74 ASP B CA 1
ATOM 1284 C C . ASP B 2 75 ? -15.089 -18.737 -11.911 1.00 49.31 74 ASP B C 1
ATOM 128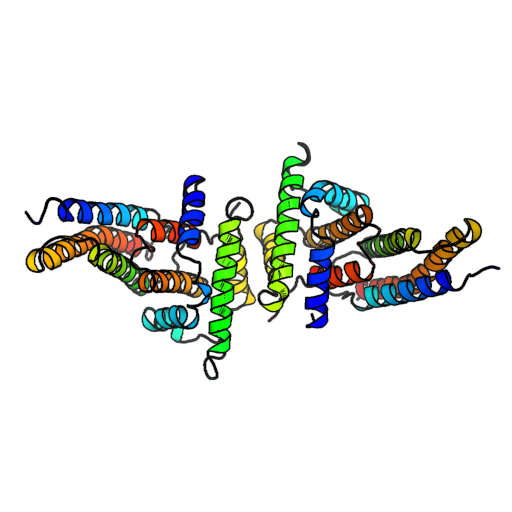5 O O . ASP B 2 75 ? -16.227 -19.217 -11.964 1.00 47.24 74 ASP B O 1
ATOM 1290 N N . ASP B 2 76 ? -14.342 -18.772 -10.810 1.00 45.86 75 ASP B N 1
ATOM 1291 C CA . ASP B 2 76 ? -14.797 -19.464 -9.609 1.00 41.63 75 ASP B CA 1
ATOM 1292 C C . ASP B 2 76 ? -15.814 -18.782 -8.695 1.00 40.94 75 ASP B C 1
ATOM 1293 O O . ASP B 2 76 ? -16.601 -19.470 -8.066 1.00 44.63 75 ASP B O 1
ATOM 1298 N N . MET B 2 77 ? -15.810 -17.455 -8.604 1.00 40.30 76 MET B N 1
ATOM 1299 C CA . MET B 2 77 ? -16.767 -16.752 -7.745 1.00 40.45 76 MET B CA 1
ATOM 1300 C C . MET B 2 77 ? -17.533 -15.709 -8.565 1.00 38.52 76 MET B C 1
ATOM 1301 O O . MET B 2 77 ? -17.321 -14.505 -8.419 1.00 37.70 76 MET B O 1
ATOM 1306 N N . PRO B 2 78 ? -18.447 -16.165 -9.434 1.00 40.12 77 PRO B N 1
ATOM 1307 C CA . PRO B 2 78 ? -19.254 -15.286 -10.293 1.00 38.43 77 PRO B CA 1
ATOM 1308 C C . PRO B 2 78 ? -20.237 -14.370 -9.573 1.00 41.29 77 PRO B C 1
ATOM 1309 O O . PRO B 2 78 ? -20.747 -13.412 -10.170 1.00 44.31 77 PRO B O 1
ATOM 1313 N N . ASN B 2 79 ? -20.495 -14.639 -8.294 1.00 39.25 78 ASN B N 1
ATOM 1314 C CA . ASN B 2 79 ? -21.429 -13.811 -7.534 1.00 36.97 78 ASN B CA 1
ATOM 1315 C C . ASN B 2 79 ? -20.749 -12.852 -6.562 1.00 37.16 78 ASN B C 1
ATOM 1316 O O . ASN B 2 79 ? -21.378 -12.373 -5.614 1.00 38.31 78 ASN B O 1
ATOM 1321 N N . ALA B 2 80 ? -19.474 -12.557 -6.792 1.00 34.59 79 ALA B N 1
ATOM 1322 C CA . ALA B 2 80 ? -18.759 -11.656 -5.889 1.00 38.53 79 ALA B CA 1
ATOM 1323 C C . ALA B 2 80 ? -19.403 -10.272 -5.811 1.00 40.47 79 ALA B C 1
ATOM 1324 O O . ALA B 2 80 ? -19.733 -9.785 -4.722 1.00 37.40 79 ALA B O 1
ATOM 1326 N N . LEU B 2 81 ? -19.567 -9.650 -6.975 1.00 38.44 80 LEU B N 1
ATOM 1327 C CA . LEU B 2 81 ? -20.145 -8.318 -7.087 1.00 40.42 80 LEU B CA 1
ATOM 1328 C C . LEU B 2 81 ? -21.595 -8.379 -6.652 1.00 36.71 80 LEU B C 1
ATOM 1329 O O . LEU B 2 81 ? -22.079 -7.518 -5.921 1.00 34.34 80 LEU B O 1
ATOM 1334 N N . SER B 2 82 ? -22.275 -9.421 -7.113 1.00 35.39 81 SER B N 1
ATOM 1335 C CA . SER B 2 82 ? -23.681 -9.646 -6.804 1.00 32.09 81 SER B CA 1
ATOM 1336 C C . SER B 2 82 ? -23.851 -9.616 -5.293 1.00 32.40 81 SER B C 1
ATOM 1337 O O . SER B 2 82 ? -24.644 -8.836 -4.752 1.00 30.54 81 SER B O 1
ATOM 1340 N N . ALA B 2 83 ? -23.079 -10.467 -4.625 1.00 33.03 82 ALA B N 1
ATOM 1341 C CA . ALA B 2 83 ? -23.082 -10.573 -3.172 1.00 33.27 82 ALA B CA 1
ATOM 1342 C C . ALA B 2 83 ? -22.748 -9.238 -2.519 1.00 33.55 82 ALA B C 1
ATOM 1343 O O . ALA B 2 83 ? -23.378 -8.848 -1.539 1.00 34.58 82 ALA B O 1
ATOM 1345 N N . LEU B 2 84 ? -21.755 -8.537 -3.064 1.00 37.00 83 LEU B N 1
ATOM 1346 C CA . LEU B 2 84 ? -21.331 -7.253 -2.508 1.00 37.57 83 LEU B CA 1
ATOM 1347 C C . LEU B 2 84 ? -22.434 -6.220 -2.658 1.00 36.37 83 LEU B C 1
ATOM 1348 O O . LEU B 2 84 ? -22.719 -5.442 -1.734 1.00 35.45 83 LEU B O 1
ATOM 1353 N N . SER B 2 85 ? -23.054 -6.225 -3.829 1.00 34.03 84 SER B N 1
ATOM 1354 C CA . SER B 2 85 ? -24.138 -5.303 -4.131 1.00 30.73 84 SER B CA 1
ATOM 1355 C C . SER B 2 85 ? -25.313 -5.533 -3.184 1.00 30.84 84 SER B C 1
ATOM 1356 O O . SER B 2 85 ? -25.911 -4.580 -2.698 1.00 30.07 84 SER B O 1
ATOM 1359 N N . ASP B 2 86 ? -25.643 -6.799 -2.918 1.00 32.60 85 ASP B N 1
ATOM 1360 C CA . ASP B 2 86 ? -26.746 -7.137 -2.005 1.00 31.95 85 ASP B CA 1
ATOM 1361 C C . ASP B 2 86 ? -26.444 -6.615 -0.623 1.00 29.32 85 ASP B C 1
ATOM 1362 O O . ASP B 2 86 ? -27.332 -6.116 0.059 1.00 29.80 85 ASP B O 1
ATOM 1367 N N . LEU B 2 87 ? -25.188 -6.759 -0.208 1.00 27.32 86 LEU B N 1
ATOM 1368 C CA . LEU B 2 87 ? -24.766 -6.308 1.108 1.00 31.23 86 LEU B CA 1
ATOM 1369 C C . LEU B 2 87 ? -25.102 -4.836 1.259 1.00 32.64 86 LEU B C 1
ATOM 1370 O O . LEU B 2 87 ? -25.678 -4.440 2.267 1.00 34.55 86 LEU B O 1
ATOM 1375 N N . HIS B 2 88 ? -24.764 -4.039 0.243 1.00 37.51 87 HIS B N 1
ATOM 1376 C CA . HIS B 2 88 ? -25.025 -2.592 0.264 1.00 36.76 87 HIS B CA 1
ATOM 1377 C C . HIS B 2 88 ? -26.512 -2.309 0.230 1.00 36.84 87 HIS B C 1
ATOM 1378 O O . HIS B 2 88 ? -27.029 -1.550 1.037 1.00 31.26 87 HIS B O 1
ATOM 1385 N N . ALA B 2 89 ? -27.194 -2.925 -0.723 1.00 36.76 88 ALA B N 1
ATOM 1386 C CA . ALA B 2 89 ? -28.626 -2.727 -0.870 1.00 38.16 88 ALA B CA 1
ATOM 1387 C C . ALA B 2 89 ? -29.433 -3.163 0.348 1.00 39.17 88 ALA B C 1
ATOM 1388 O O . ALA B 2 89 ? -30.334 -2.450 0.777 1.00 42.89 88 ALA B O 1
ATOM 1390 N N . HIS B 2 90 ? -29.097 -4.313 0.920 1.00 39.89 89 HIS B N 1
ATOM 1391 C CA . HIS B 2 90 ? -29.849 -4.834 2.065 1.00 43.57 89 HIS B CA 1
ATOM 1392 C C . HIS B 2 90 ? -29.367 -4.460 3.467 1.00 43.73 89 HIS B C 1
ATOM 1393 O O . HIS B 2 90 ? -30.176 -4.397 4.385 1.00 41.61 89 HIS B O 1
ATOM 1400 N N . LYS B 2 91 ? -28.071 -4.213 3.642 1.00 44.65 90 LYS B N 1
ATOM 1401 C CA . LYS B 2 91 ? -27.541 -3.900 4.971 1.00 47.19 90 LYS B CA 1
ATOM 1402 C C . LYS B 2 91 ? -26.958 -2.499 5.163 1.00 50.01 90 LYS B C 1
ATOM 1403 O O . LYS B 2 91 ? -27.162 -1.860 6.207 1.00 52.80 90 LYS B O 1
ATOM 1409 N N . LEU B 2 92 ? -26.224 -2.030 4.159 1.00 49.50 91 LEU B N 1
ATOM 1410 C CA . LEU B 2 92 ? -25.565 -0.732 4.220 1.00 50.74 91 LEU B CA 1
ATOM 1411 C C . LEU B 2 92 ? -26.421 0.473 3.816 1.00 54.99 91 LEU B C 1
ATOM 1412 O O . LEU B 2 92 ? -25.971 1.615 3.915 1.00 56.18 91 LEU B O 1
ATOM 1417 N N . ARG B 2 93 ? -27.650 0.225 3.373 1.00 56.44 92 ARG B N 1
ATOM 1418 C CA . ARG B 2 93 ? -28.547 1.302 2.960 1.00 59.90 92 ARG B CA 1
ATOM 1419 C C . ARG B 2 93 ? -28.046 1.974 1.699 1.00 59.41 92 ARG B C 1
ATOM 1420 O O . ARG B 2 93 ? -28.265 3.169 1.495 1.00 57.28 92 ARG B O 1
ATOM 1428 N N . VAL B 2 94 ? -27.357 1.216 0.859 1.00 58.08 93 VAL B N 1
ATOM 1429 C CA . VAL B 2 94 ? -26.865 1.771 -0.386 1.00 60.32 93 VAL B CA 1
ATOM 1430 C C . VAL B 2 94 ? -27.669 1.239 -1.566 1.00 63.60 93 VAL B C 1
ATOM 1431 O O . VAL B 2 94 ? -27.619 0.054 -1.917 1.00 63.92 93 VAL B O 1
ATOM 1435 N N . ASP B 2 95 ? -28.419 2.156 -2.161 1.00 65.25 94 ASP B N 1
ATOM 1436 C CA . ASP B 2 95 ? -29.289 1.893 -3.298 1.00 68.48 94 ASP B CA 1
ATOM 1437 C C . ASP B 2 95 ? -28.507 1.383 -4.500 1.00 66.05 94 ASP B C 1
ATOM 1438 O O . ASP B 2 95 ? -27.581 2.054 -4.951 1.00 65.61 94 ASP B O 1
ATOM 1443 N N . PRO B 2 96 ? -28.877 0.200 -5.056 1.00 66.02 95 PRO B N 1
ATOM 1444 C CA . PRO B 2 96 ? -28.199 -0.401 -6.222 1.00 64.93 95 PRO B CA 1
ATOM 1445 C C . PRO B 2 96 ? -27.860 0.541 -7.372 1.00 62.32 95 PRO B C 1
ATOM 1446 O O . PRO B 2 96 ? -26.930 0.291 -8.113 1.00 64.85 95 PRO B O 1
ATOM 1450 N N . VAL B 2 97 ? -28.593 1.642 -7.488 1.00 56.93 96 VAL B N 1
ATOM 1451 C CA . VAL B 2 97 ? -28.297 2.604 -8.547 1.00 55.69 96 VAL B CA 1
ATOM 1452 C C . VAL B 2 97 ? -27.089 3.497 -8.179 1.00 53.78 96 VAL B C 1
ATOM 1453 O O . VAL B 2 97 ? -26.328 3.926 -9.051 1.00 51.39 96 VAL B O 1
ATOM 1457 N N . ASN B 2 98 ? -26.923 3.781 -6.888 1.00 49.87 97 ASN B N 1
ATOM 1458 C CA . ASN B 2 98 ? -25.791 4.588 -6.464 1.00 47.92 97 ASN B CA 1
ATOM 1459 C C . ASN B 2 98 ? -24.592 3.670 -6.648 1.00 45.43 97 ASN B C 1
ATOM 1460 O O . ASN B 2 98 ? -23.536 4.089 -7.100 1.00 41.47 97 ASN B O 1
ATOM 1465 N N . PHE B 2 99 ? -24.787 2.401 -6.305 1.00 43.48 98 PHE B N 1
ATOM 1466 C CA . PHE B 2 99 ? -23.745 1.388 -6.405 1.00 41.59 98 PHE B CA 1
ATOM 1467 C C . PHE B 2 99 ? -23.299 1.277 -7.854 1.00 44.20 98 PHE B C 1
ATOM 1468 O O . PHE B 2 99 ? -22.112 1.163 -8.150 1.00 42.10 98 PHE B O 1
ATOM 1476 N N . LYS B 2 100 ? -24.268 1.333 -8.759 1.00 45.44 99 LYS B N 1
ATOM 1477 C CA . LYS B 2 100 ? -23.990 1.237 -10.180 1.00 49.33 99 LYS B CA 1
ATOM 1478 C C . LYS B 2 100 ? -23.373 2.526 -10.718 1.00 47.37 99 LYS B C 1
ATOM 1479 O O . LYS B 2 100 ? -22.471 2.484 -11.559 1.00 46.83 99 LYS B O 1
ATOM 1485 N N . LEU B 2 101 ? -23.857 3.666 -10.228 1.00 39.85 100 LEU B N 1
ATOM 1486 C CA . LEU B 2 101 ? -23.351 4.957 -10.663 1.00 36.89 100 LEU B CA 1
ATOM 1487 C C . LEU B 2 101 ? -21.909 5.217 -10.224 1.00 41.47 100 LEU B C 1
ATOM 1488 O O . LEU B 2 101 ? -21.123 5.806 -10.976 1.00 41.30 100 LEU B O 1
ATOM 1493 N N . LEU B 2 102 ? -21.550 4.785 -9.019 1.00 40.84 101 LEU B N 1
ATOM 1494 C CA . LEU B 2 102 ? -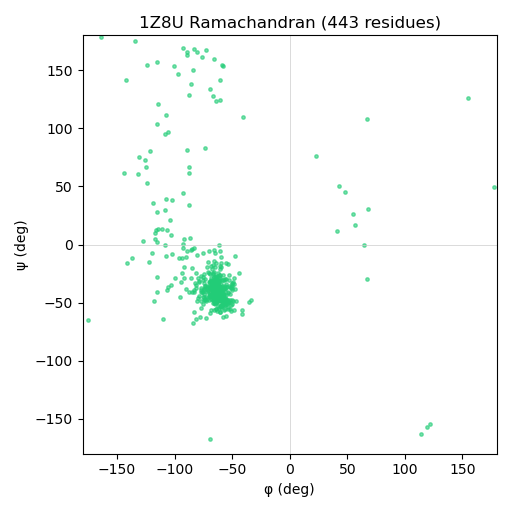20.192 5.008 -8.544 1.00 40.38 101 LEU B CA 1
ATOM 1495 C C . LEU B 2 102 ? -19.231 4.195 -9.414 1.00 41.38 101 LEU B C 1
ATOM 1496 O O . LEU B 2 102 ? -18.090 4.591 -9.633 1.00 44.20 101 LEU B O 1
ATOM 1501 N N . SER B 2 103 ? -19.696 3.063 -9.927 1.00 43.82 102 SER B N 1
ATOM 1502 C CA . SER B 2 103 ? -18.847 2.236 -10.785 1.00 48.57 102 SER B CA 1
ATOM 1503 C C . SER B 2 103 ? -18.590 3.009 -12.068 1.00 45.70 102 SER B C 1
ATOM 1504 O O . SER B 2 103 ? -17.491 3.000 -12.615 1.00 43.46 102 SER B O 1
ATOM 1507 N N . HIS B 2 104 ? -19.636 3.670 -12.544 1.00 48.50 103 HIS B N 1
ATOM 1508 C CA . HIS B 2 104 ? -19.559 4.463 -13.761 1.00 47.85 103 HIS B CA 1
ATOM 1509 C C . HIS B 2 104 ? -18.599 5.628 -13.547 1.00 48.00 103 HIS B C 1
ATOM 1510 O O . HIS B 2 104 ? -17.700 5.860 -14.355 1.00 48.36 103 HIS B O 1
ATOM 1517 N N . CYS B 2 105 ? -18.796 6.359 -12.455 1.00 46.51 104 CYS B N 1
ATOM 1518 C CA . CYS B 2 105 ? -17.953 7.501 -12.159 1.00 48.87 104 CYS B CA 1
ATOM 1519 C C . CYS B 2 105 ? -16.531 7.082 -11.846 1.00 49.97 104 CYS B C 1
ATOM 1520 O O . CYS B 2 105 ? -15.608 7.897 -11.883 1.00 52.12 104 CYS B O 1
ATOM 1523 N N . LEU B 2 106 ? -16.351 5.809 -11.524 1.00 49.16 105 LEU B N 1
ATOM 1524 C CA . LEU B 2 106 ? -15.019 5.307 -11.221 1.00 45.35 105 LEU B CA 1
ATOM 1525 C C . LEU B 2 106 ? -14.377 5.003 -12.572 1.00 41.68 105 LEU B C 1
ATOM 1526 O O . LEU B 2 106 ? -13.198 5.270 -12.787 1.00 35.13 105 LEU B O 1
ATOM 1531 N N . LEU B 2 107 ? -15.169 4.466 -13.496 1.00 41.71 106 LEU B N 1
ATOM 1532 C CA . LEU B 2 107 ? -14.654 4.178 -14.830 1.00 45.12 106 LEU B CA 1
ATOM 1533 C C . LEU B 2 107 ? -14.320 5.487 -15.547 1.00 45.23 106 LEU B C 1
ATOM 1534 O O . LEU B 2 107 ? -13.392 5.529 -16.339 1.00 45.38 106 LEU B O 1
ATOM 1539 N N . VAL B 2 108 ? -15.086 6.542 -15.266 1.00 47.01 107 VAL B N 1
ATOM 1540 C CA . VAL B 2 108 ? -14.862 7.861 -15.866 1.00 49.46 107 VAL B CA 1
ATOM 1541 C C . VAL B 2 108 ? -13.578 8.468 -15.326 1.00 49.23 107 VAL B C 1
ATOM 1542 O O . VAL B 2 108 ? -12.801 9.054 -16.076 1.00 48.29 107 VAL B O 1
ATOM 1546 N N . THR B 2 109 ? -13.377 8.348 -14.016 1.00 50.44 108 THR B N 1
ATOM 1547 C CA . THR B 2 109 ? -12.173 8.870 -13.381 1.00 49.65 108 THR B CA 1
ATOM 1548 C C . THR B 2 109 ? -10.952 8.241 -14.055 1.00 50.74 108 THR B C 1
ATOM 1549 O O . THR B 2 109 ? -10.033 8.942 -14.474 1.00 48.86 108 THR B O 1
ATOM 1553 N N . LEU B 2 110 ? -10.957 6.918 -14.171 1.00 48.46 109 LEU B N 1
ATOM 1554 C CA . LEU B 2 110 ? -9.844 6.216 -14.787 1.00 50.45 109 LEU B CA 1
ATOM 1555 C C . LEU B 2 110 ? -9.593 6.675 -16.226 1.00 52.48 109 LEU B C 1
ATOM 1556 O O . LEU B 2 110 ? -8.445 6.745 -16.666 1.00 50.59 109 LEU B O 1
ATOM 1561 N N . ALA B 2 111 ? -10.659 6.995 -16.955 1.00 55.58 110 ALA B N 1
ATOM 1562 C CA . ALA B 2 111 ? -10.512 7.455 -18.338 1.00 58.98 110 ALA B CA 1
ATOM 1563 C C . ALA B 2 111 ? -9.818 8.808 -18.325 1.00 60.00 110 ALA B C 1
ATOM 1564 O O . ALA B 2 111 ? -9.176 9.211 -19.298 1.00 59.67 110 ALA B O 1
ATOM 1566 N N . ALA B 2 112 ? -9.948 9.501 -17.202 1.00 63.30 111 ALA B N 1
ATOM 1567 C CA . ALA B 2 112 ? -9.334 10.805 -17.035 1.00 66.44 111 ALA B CA 1
ATOM 1568 C C . ALA B 2 112 ? -7.843 10.644 -16.769 1.00 66.86 111 ALA B C 1
ATOM 1569 O O . ALA B 2 112 ? -7.005 11.198 -17.483 1.00 70.66 111 ALA B O 1
ATOM 1571 N N . HIS B 2 113 ? -7.526 9.860 -15.745 1.00 66.29 112 HIS B N 1
ATOM 1572 C CA . HIS B 2 113 ? -6.150 9.619 -15.338 1.00 64.57 112 HIS B CA 1
ATOM 1573 C C . HIS B 2 113 ? -5.327 8.670 -16.220 1.00 66.87 112 HIS B C 1
ATOM 1574 O O . HIS B 2 113 ? -4.125 8.534 -16.008 1.00 66.94 112 HIS B O 1
ATOM 1581 N N . LEU B 2 114 ? -5.947 8.022 -17.200 1.00 68.97 113 LEU B N 1
ATOM 1582 C CA . LEU B 2 114 ? -5.213 7.097 -18.058 1.00 71.71 113 LEU B CA 1
ATOM 1583 C C . LEU B 2 114 ? -5.689 7.107 -19.522 1.00 72.75 113 LEU B C 1
ATOM 1584 O O . LEU B 2 114 ? -6.130 6.081 -20.042 1.00 72.86 113 LEU B O 1
ATOM 1589 N N . PRO B 2 115 ? -5.574 8.264 -20.202 1.00 75.47 114 PRO B N 1
ATOM 1590 C CA . PRO B 2 115 ? -5.985 8.463 -21.596 1.00 75.55 114 PRO B CA 1
ATOM 1591 C C . PRO B 2 115 ? -5.564 7.463 -22.673 1.00 75.68 114 PRO B C 1
ATOM 1592 O O . PRO B 2 115 ? -6.281 7.307 -23.666 1.00 76.94 114 PRO B O 1
ATOM 1596 N N . ALA B 2 116 ? -4.423 6.792 -22.528 1.00 76.57 115 ALA B N 1
ATOM 1597 C CA . ALA B 2 116 ? -4.024 5.828 -23.559 1.00 77.25 115 ALA B CA 1
ATOM 1598 C C . ALA B 2 116 ? -4.160 4.376 -23.140 1.00 76.95 115 ALA B C 1
ATOM 1599 O O . ALA B 2 116 ? -4.015 3.461 -23.950 1.00 80.17 115 ALA B O 1
ATOM 1601 N N . GLU B 2 117 ? -4.414 4.157 -21.861 1.00 72.75 116 GLU B N 1
ATOM 1602 C CA . GLU B 2 117 ? -4.608 2.805 -21.375 1.00 69.70 116 GLU B CA 1
ATOM 1603 C C . GLU B 2 117 ? -6.103 2.558 -21.376 1.00 66.33 116 GLU B C 1
ATOM 1604 O O . GLU B 2 117 ? -6.568 1.499 -21.788 1.00 61.06 116 GLU B O 1
ATOM 1610 N N . PHE B 2 118 ? -6.858 3.535 -20.886 1.00 65.72 117 PHE B N 1
ATOM 1611 C CA . PHE B 2 118 ? -8.301 3.379 -20.822 1.00 67.28 117 PHE B CA 1
ATOM 1612 C C . PHE B 2 118 ? -8.848 3.506 -22.234 1.00 65.98 117 PHE B C 1
ATOM 1613 O O . PHE B 2 118 ? -9.295 4.568 -22.656 1.00 65.92 117 PHE B O 1
ATOM 1621 N N . THR B 2 119 ? -8.791 2.401 -22.964 1.00 64.31 118 THR B N 1
ATOM 1622 C CA . THR B 2 119 ? -9.263 2.364 -24.335 1.00 66.52 118 THR B CA 1
ATOM 1623 C C . THR B 2 119 ? -10.731 2.001 -24.375 1.00 69.01 118 THR B C 1
ATOM 1624 O O . THR B 2 119 ? -11.278 1.479 -23.408 1.00 70.57 118 THR B O 1
ATOM 1628 N N . PRO B 2 120 ? -11.389 2.269 -25.506 1.00 69.87 119 PRO B N 1
ATOM 1629 C CA . PRO B 2 120 ? -12.810 1.959 -25.661 1.00 70.36 119 PRO B CA 1
ATOM 1630 C C . PRO B 2 120 ? -13.094 0.495 -25.342 1.00 68.75 119 PRO B C 1
ATOM 1631 O O . PRO B 2 120 ? -14.082 0.170 -24.678 1.00 65.73 119 PRO B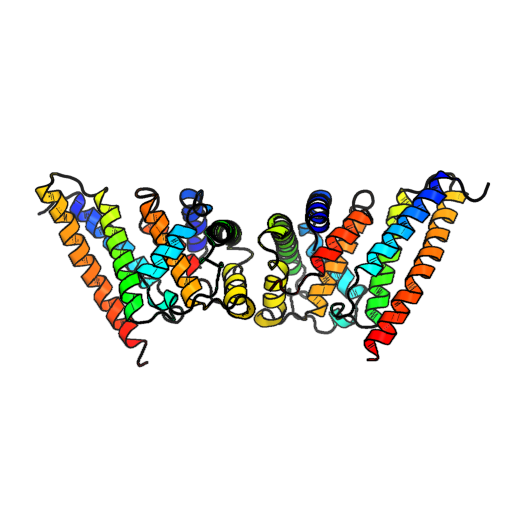 O 1
ATOM 1635 N N . ALA B 2 121 ? -12.211 -0.381 -25.812 1.00 67.29 120 ALA B N 1
ATOM 1636 C CA . ALA B 2 121 ? -12.358 -1.808 -25.589 1.00 66.18 120 ALA B CA 1
ATOM 1637 C C . ALA B 2 121 ? -12.100 -2.135 -24.123 1.00 66.51 120 ALA B C 1
ATOM 1638 O O . ALA B 2 121 ? -12.699 -3.064 -23.574 1.00 65.82 120 ALA B O 1
ATOM 1640 N N . VAL B 2 122 ? -11.207 -1.374 -23.492 1.00 63.50 121 VAL B N 1
ATOM 1641 C CA . VAL B 2 122 ? -10.900 -1.577 -22.078 1.00 60.90 121 VAL B CA 1
ATOM 1642 C C . VAL B 2 122 ? -12.100 -1.175 -21.213 1.00 60.82 121 VAL B C 1
ATOM 1643 O O . VAL B 2 122 ? -12.352 -1.765 -20.160 1.00 63.96 121 VAL B O 1
ATOM 1647 N N . HIS B 2 123 ? -12.845 -0.178 -21.674 1.00 55.64 122 HIS B N 1
ATOM 1648 C CA . HIS B 2 123 ? -14.011 0.296 -20.951 1.00 51.96 122 HIS B CA 1
ATOM 1649 C C . HIS B 2 123 ? -15.211 -0.630 -21.120 1.00 50.10 122 HIS B C 1
ATOM 1650 O O . HIS B 2 123 ? -15.965 -0.846 -20.183 1.00 45.96 122 HIS B O 1
ATOM 1657 N N . ALA B 2 124 ? -15.385 -1.183 -22.315 1.00 51.03 123 ALA B N 1
ATOM 1658 C CA . ALA B 2 124 ? -16.511 -2.071 -22.579 1.00 51.90 123 ALA B CA 1
ATOM 1659 C C . ALA B 2 124 ? -16.329 -3.378 -21.841 1.00 53.06 123 ALA B C 1
ATOM 1660 O O . ALA B 2 124 ? -17.299 -3.971 -21.368 1.00 51.82 123 ALA B O 1
ATOM 1662 N N . SER B 2 125 ? -15.078 -3.824 -21.755 1.00 58.70 124 SER B N 1
ATOM 1663 C CA . SER B 2 125 ? -14.744 -5.074 -21.079 1.00 63.54 124 SER B CA 1
ATOM 1664 C C . SER B 2 125 ? -14.940 -4.983 -19.575 1.00 61.82 124 SER B C 1
ATOM 1665 O O . SER B 2 125 ? -15.162 -5.995 -18.923 1.00 62.65 124 SER B O 1
ATOM 1668 N N . LEU B 2 126 ? -14.850 -3.772 -19.031 1.00 60.78 125 LEU B N 1
ATOM 1669 C CA . LEU B 2 126 ? -15.038 -3.556 -17.598 1.00 58.00 125 LEU B CA 1
ATOM 1670 C C . LEU B 2 126 ? -16.502 -3.266 -17.280 1.00 58.10 125 LEU B C 1
ATOM 1671 O O . LEU B 2 126 ? -17.025 -3.696 -16.247 1.00 55.74 125 LEU B O 1
ATOM 1676 N N . ASP B 2 127 ? -17.147 -2.519 -18.170 1.00 55.91 126 ASP B N 1
ATOM 1677 C CA . ASP B 2 127 ? -18.555 -2.160 -18.034 1.00 55.15 126 ASP B CA 1
ATOM 1678 C C . ASP B 2 127 ? -19.400 -3.428 -18.044 1.00 55.78 126 ASP B C 1
ATOM 1679 O O . ASP B 2 127 ? -20.410 -3.526 -17.344 1.00 53.65 126 ASP B O 1
ATOM 1684 N N . LYS B 2 128 ? -18.978 -4.403 -18.843 1.00 55.74 127 LYS B N 1
ATOM 1685 C CA . LYS B 2 128 ? -19.714 -5.651 -18.952 1.00 55.26 127 LYS B CA 1
ATOM 1686 C C . LYS B 2 128 ? -19.616 -6.444 -17.658 1.00 54.60 127 LYS B C 1
ATOM 1687 O O . LYS B 2 128 ? -20.577 -7.079 -17.232 1.00 53.37 127 LYS B O 1
ATOM 1693 N N . PHE B 2 129 ? -18.443 -6.397 -17.039 1.00 51.59 128 PHE B N 1
ATOM 1694 C CA . PHE B 2 129 ? -18.208 -7.095 -15.787 1.00 51.78 128 PHE B CA 1
ATOM 1695 C C . PHE B 2 129 ? -18.984 -6.416 -14.662 1.00 50.59 128 PHE B C 1
ATOM 1696 O O . PHE B 2 129 ? -19.613 -7.064 -13.840 1.00 49.73 128 PHE B O 1
ATOM 1704 N N . LEU B 2 130 ? -18.926 -5.095 -14.632 1.00 51.73 129 LEU B N 1
ATOM 1705 C CA . LEU B 2 130 ? -19.607 -4.342 -13.602 1.00 56.15 129 LEU B CA 1
ATOM 1706 C C . LEU B 2 130 ? -21.129 -4.474 -13.666 1.00 61.32 129 LEU B C 1
ATOM 1707 O O . LEU B 2 130 ? -21.803 -4.417 -12.637 1.00 60.25 129 LEU B O 1
ATOM 1712 N N . ALA B 2 131 ? -21.660 -4.659 -14.870 1.00 67.18 130 ALA B N 1
ATOM 1713 C CA . ALA B 2 131 ? -23.097 -4.795 -15.049 1.00 72.41 130 ALA B CA 1
ATOM 1714 C C . ALA B 2 131 ? -23.520 -6.219 -14.720 1.00 75.17 130 ALA B C 1
ATOM 1715 O O . ALA B 2 131 ? -24.702 -6.532 -14.654 1.00 78.38 130 ALA B O 1
ATOM 1717 N N . SER B 2 132 ? -22.545 -7.091 -14.526 1.00 78.41 131 SER B N 1
ATOM 1718 C CA . SER B 2 132 ? -22.843 -8.465 -14.165 1.00 81.71 131 SER B CA 1
ATOM 1719 C C . SER B 2 132 ? -22.934 -8.442 -12.632 1.00 83.79 131 SER B C 1
ATOM 1720 O O . SER B 2 132 ? -22.090 -9.006 -11.932 1.00 83.45 131 SER B O 1
ATOM 1723 N N . VAL B 2 133 ? -23.954 -7.756 -12.123 1.00 86.27 132 VAL B N 1
ATOM 1724 C CA . VAL B 2 133 ? -24.160 -7.621 -10.687 1.00 90.07 132 VAL B CA 1
ATOM 1725 C C . VAL B 2 133 ? -25.474 -8.270 -10.266 1.00 93.16 132 VAL B C 1
ATOM 1726 O O . VAL B 2 133 ? -25.900 -8.191 -9.110 1.00 93.58 132 VAL B O 1
ATOM 1730 N N . SER B 2 134 ? -26.115 -8.912 -11.229 1.00 98.20 133 SER B N 1
ATOM 1731 C CA . SER B 2 134 ? -27.344 -9.646 -10.987 1.00 102.09 133 SER B CA 1
ATOM 1732 C C . SER B 2 134 ? -26.894 -10.845 -10.157 1.00 101.99 133 SER B C 1
ATOM 1733 O O . SER B 2 134 ? -25.773 -10.842 -9.652 1.00 105.69 133 SER B O 1
ATOM 1736 N N . THR B 2 135 ? -27.735 -11.860 -9.974 1.00 100.32 134 THR B N 1
ATOM 1737 C CA . THR B 2 135 ? -27.263 -13.035 -9.244 1.00 97.14 134 THR B CA 1
ATOM 1738 C C . THR B 2 135 ? -27.220 -14.245 -10.159 1.00 95.63 134 THR B C 1
ATOM 1739 O O . THR B 2 135 ? -28.220 -14.680 -10.738 1.00 93.81 134 THR B O 1
ATOM 1743 N N . VAL B 2 136 ? -26.007 -14.773 -10.249 1.00 94.01 135 VAL B N 1
ATOM 1744 C CA . VAL B 2 136 ? -25.647 -15.889 -11.099 1.00 90.64 135 VAL B CA 1
ATOM 1745 C C . VAL B 2 136 ? -25.868 -17.300 -10.542 1.00 94.95 135 VAL B C 1
ATOM 1746 O O . VAL B 2 136 ? -25.604 -17.590 -9.373 1.00 93.71 135 VAL B O 1
ATOM 1750 N N . LEU B 2 137 ? -26.372 -18.159 -11.424 1.00 100.12 136 LEU B N 1
ATOM 1751 C CA . LEU B 2 137 ? -26.633 -19.570 -11.158 1.00 104.48 136 LEU B CA 1
ATOM 1752 C C . LEU B 2 137 ? -26.695 -20.283 -12.505 1.00 106.10 136 LEU B C 1
ATOM 1753 O O . LEU B 2 137 ? -26.030 -19.879 -13.461 1.00 108.73 136 LEU B O 1
ATOM 1758 N N . MET C 1 1 ? 6.881 -39.965 41.763 1.00 129.96 1 MET C N 1
ATOM 1759 C CA . MET C 1 1 ? 6.704 -39.906 40.285 1.00 129.18 1 MET C CA 1
ATOM 1760 C C . MET C 1 1 ? 5.260 -40.214 39.910 1.00 128.43 1 MET C C 1
ATOM 1761 O O . MET C 1 1 ? 4.824 -41.364 39.981 1.00 128.17 1 MET C O 1
ATOM 1764 N N . ALA C 1 2 ? 4.528 -39.177 39.514 1.00 127.39 2 ALA C N 1
ATOM 1765 C CA . ALA C 1 2 ? 3.128 -39.308 39.123 1.00 126.58 2 ALA C CA 1
ATOM 1766 C C . ALA C 1 2 ? 2.556 -37.933 38.783 1.00 125.56 2 ALA C C 1
ATOM 1767 O O . ALA C 1 2 ? 1.484 -37.548 39.266 1.00 125.12 2 ALA C O 1
ATOM 1769 N N . LEU C 1 3 ? 3.282 -37.193 37.950 1.00 123.35 3 LEU C N 1
ATOM 1770 C CA . LEU C 1 3 ? 2.853 -35.861 37.545 1.00 120.52 3 LEU C CA 1
ATOM 1771 C C . LEU C 1 3 ? 3.809 -35.273 36.502 1.00 117.38 3 LEU C C 1
ATOM 1772 O O . LEU C 1 3 ? 3.426 -35.045 35.356 1.00 117.90 3 LEU C O 1
ATOM 1777 N N . LEU C 1 4 ? 5.054 -35.039 36.910 1.00 113.43 4 LEU C N 1
ATOM 1778 C CA . LEU C 1 4 ? 6.078 -34.467 36.035 1.00 109.91 4 LEU C CA 1
ATOM 1779 C C . LEU C 1 4 ? 5.715 -33.021 35.687 1.00 108.47 4 LEU C C 1
ATOM 1780 O O . LEU C 1 4 ? 4.795 -32.764 34.909 1.00 108.88 4 LEU C O 1
ATOM 1785 N N . LYS C 1 5 ? 6.461 -32.085 36.271 1.00 105.94 5 LYS C N 1
ATOM 1786 C CA . LYS C 1 5 ? 6.248 -30.650 36.094 1.00 102.29 5 LYS C CA 1
ATOM 1787 C C . LYS C 1 5 ? 5.916 -30.177 34.679 1.00 101.17 5 LYS C C 1
ATOM 1788 O O . LYS C 1 5 ? 4.892 -29.523 34.463 1.00 99.87 5 LYS C O 1
ATOM 1794 N N . ALA C 1 6 ? 6.785 -30.496 33.725 1.00 99.53 6 ALA C N 1
ATOM 1795 C CA . ALA C 1 6 ? 6.590 -30.098 32.333 1.00 97.47 6 ALA C CA 1
ATOM 1796 C C . ALA C 1 6 ? 5.168 -30.365 31.819 1.00 95.41 6 ALA C C 1
ATOM 1797 O O . ALA C 1 6 ? 4.534 -29.489 31.220 1.00 92.72 6 ALA C O 1
ATOM 1799 N N . ASN C 1 7 ? 4.679 -31.580 32.055 1.00 92.59 7 ASN C N 1
ATOM 1800 C CA . ASN C 1 7 ? 3.348 -31.973 31.617 1.00 88.89 7 ASN C CA 1
ATOM 1801 C C . ASN C 1 7 ? 2.231 -31.259 32.363 1.00 89.29 7 ASN C C 1
ATOM 1802 O O . ASN C 1 7 ? 1.220 -30.903 31.762 1.00 88.44 7 ASN C O 1
ATOM 1807 N N . LYS C 1 8 ? 2.402 -31.045 33.664 1.00 91.05 8 LYS C N 1
ATOM 1808 C CA . LYS C 1 8 ? 1.365 -30.372 34.439 1.00 94.52 8 LYS C CA 1
ATOM 1809 C C . LYS C 1 8 ? 1.164 -28.933 33.971 1.00 91.59 8 LYS C C 1
ATOM 1810 O O . LYS C 1 8 ? 0.074 -28.376 34.092 1.00 90.26 8 LYS C O 1
ATOM 1816 N N . ASP C 1 9 ? 2.218 -28.335 33.427 1.00 90.41 9 ASP C N 1
ATOM 1817 C CA . ASP C 1 9 ? 2.145 -26.962 32.939 1.00 88.58 9 ASP C CA 1
ATOM 1818 C C . ASP C 1 9 ? 1.327 -26.884 31.647 1.00 83.66 9 ASP C C 1
ATOM 1819 O O . ASP C 1 9 ? 0.473 -26.009 31.489 1.00 80.93 9 ASP C O 1
ATOM 1824 N N . LEU C 1 10 ? 1.599 -27.808 30.730 1.00 77.35 10 LEU C N 1
ATOM 1825 C CA . LEU C 1 10 ? 0.897 -27.881 29.452 1.00 70.88 10 LEU C CA 1
ATOM 1826 C C . LEU C 1 10 ? -0.614 -28.013 29.653 1.00 69.15 10 LEU C C 1
ATOM 1827 O O . LEU C 1 10 ? -1.401 -27.309 29.016 1.00 67.96 10 LEU C O 1
ATOM 1832 N N . ILE C 1 11 ? -1.013 -28.913 30.544 1.00 66.67 11 ILE C N 1
ATOM 1833 C CA . ILE C 1 11 ? -2.426 -29.140 30.832 1.00 66.63 11 ILE C CA 1
ATOM 1834 C C . ILE C 1 11 ? -3.134 -27.872 31.310 1.00 68.43 11 ILE C C 1
ATOM 1835 O O . ILE C 1 11 ? -4.273 -27.593 30.919 1.00 65.82 11 ILE C O 1
ATOM 1840 N N . SER C 1 12 ? -2.458 -27.112 32.164 1.00 68.73 12 SER C N 1
ATOM 1841 C CA . SER C 1 12 ? -3.023 -25.877 32.689 1.00 67.73 12 SER C CA 1
ATOM 1842 C C . SER C 1 12 ? -3.229 -24.918 31.531 1.00 65.60 12 SER C C 1
ATOM 1843 O O . SER C 1 12 ? -4.246 -24.226 31.450 1.00 66.73 12 SER C O 1
ATOM 1846 N N . ALA C 1 13 ? -2.251 -24.883 30.634 1.00 65.06 13 ALA C N 1
ATOM 1847 C CA . ALA C 1 13 ? -2.324 -24.023 29.460 1.00 64.79 13 ALA C CA 1
ATOM 1848 C C . ALA C 1 13 ? -3.541 -24.438 28.640 1.00 62.95 13 ALA C C 1
ATOM 1849 O O . ALA C 1 13 ? -4.441 -23.633 28.392 1.00 61.24 13 ALA C O 1
ATOM 1851 N N . GLY C 1 14 ? -3.563 -25.706 28.234 1.00 60.73 14 GLY C N 1
ATOM 1852 C CA . GLY C 1 14 ? -4.672 -26.217 27.454 1.00 59.95 14 GLY C CA 1
ATOM 1853 C C . GLY C 1 14 ? -6.010 -25.893 28.085 1.00 62.08 14 GLY C C 1
ATOM 1854 O O . GLY C 1 14 ? -6.924 -25.421 27.406 1.00 58.82 14 GLY C O 1
ATOM 1855 N N . LEU C 1 15 ? -6.124 -26.141 29.388 1.00 65.70 15 LEU C N 1
ATOM 1856 C CA . LEU C 1 15 ? -7.361 -25.883 30.121 1.00 68.10 15 LEU C CA 1
ATOM 1857 C C . LEU C 1 15 ? -7.717 -24.407 30.141 1.00 67.18 15 LEU C C 1
ATOM 1858 O O . LEU C 1 15 ? -8.890 -24.037 30.215 1.00 65.20 15 LEU C O 1
ATOM 1863 N N . LYS C 1 16 ? -6.696 -23.567 30.085 1.00 69.05 16 LYS C N 1
ATOM 1864 C CA . LYS C 1 16 ? -6.900 -22.129 30.093 1.00 74.87 16 LYS C CA 1
ATOM 1865 C C . LYS C 1 16 ? -7.368 -21.745 28.695 1.00 72.91 16 LYS C C 1
ATOM 1866 O O . LYS C 1 16 ? -8.250 -20.899 28.524 1.00 70.51 16 LYS C O 1
ATOM 1872 N N . GLU C 1 17 ? -6.772 -22.394 27.698 1.00 71.66 17 GLU C N 1
ATOM 1873 C CA . GLU C 1 17 ? -7.101 -22.160 26.296 1.00 68.66 17 GLU C CA 1
ATOM 1874 C C . GLU C 1 17 ? -8.498 -22.688 25.977 1.00 65.33 17 GLU C C 1
ATOM 1875 O O . GLU C 1 17 ? -9.207 -22.130 25.144 1.00 61.31 17 GLU C O 1
ATOM 1881 N N . PHE C 1 18 ? -8.894 -23.759 26.656 1.00 63.66 18 PHE C N 1
ATOM 1882 C CA . PHE C 1 18 ? -10.208 -24.352 26.443 1.00 64.58 18 PHE C CA 1
ATOM 1883 C C . PHE C 1 18 ? -11.307 -23.501 27.061 1.00 63.79 18 PHE C C 1
ATOM 1884 O O . PHE C 1 18 ? -12.437 -23.482 26.574 1.00 64.41 18 PHE C O 1
ATOM 1892 N N . SER C 1 19 ? -10.977 -22.797 28.137 1.00 65.56 19 SER C N 1
ATOM 1893 C CA . SER C 1 19 ? -11.960 -21.954 28.805 1.00 64.91 19 SER C CA 1
ATOM 1894 C C . SER C 1 19 ? -12.202 -20.684 28.002 1.00 62.38 19 SER C C 1
ATOM 1895 O O . SER C 1 19 ? -13.303 -20.131 28.023 1.00 61.35 19 SER C O 1
ATOM 1898 N N . VAL C 1 20 ? -11.175 -20.225 27.292 1.00 60.25 20 VAL C N 1
ATOM 1899 C CA . VAL C 1 20 ? -11.305 -19.033 26.460 1.00 60.52 20 VAL C CA 1
ATOM 1900 C C . VAL C 1 20 ? -12.097 -19.374 25.186 1.00 58.77 20 VAL C C 1
ATOM 1901 O O . VAL C 1 20 ? -12.772 -18.518 24.616 1.00 57.27 20 VAL C O 1
ATOM 1905 N N . LEU C 1 21 ? -12.026 -20.631 24.757 1.00 54.30 21 LEU C N 1
ATOM 1906 C CA . LEU C 1 21 ? -12.764 -21.075 23.582 1.00 53.24 21 LEU C CA 1
ATOM 1907 C C . LEU C 1 21 ? -14.259 -21.089 23.900 1.00 55.62 21 LEU C C 1
ATOM 1908 O O . LEU C 1 21 ? -15.086 -20.652 23.099 1.00 51.01 21 LEU C O 1
ATOM 1913 N N . LEU C 1 22 ? -14.604 -21.596 25.078 1.00 57.61 22 LEU C N 1
ATOM 1914 C CA . LEU C 1 22 ? -16.003 -21.661 25.484 1.00 58.90 22 LEU C CA 1
ATOM 1915 C C . LEU C 1 22 ? -16.534 -20.265 25.794 1.00 60.16 22 LEU C C 1
ATOM 1916 O O . LEU C 1 22 ? -17.680 -19.952 25.490 1.00 56.84 22 LEU C O 1
ATOM 1921 N N . ASN C 1 23 ? -15.692 -19.425 26.389 1.00 64.02 23 ASN C N 1
ATOM 1922 C CA . ASN C 1 23 ? -16.113 -18.077 26.743 1.00 69.29 23 ASN C CA 1
ATOM 1923 C C . ASN C 1 23 ? -16.452 -17.191 25.551 1.00 69.00 23 ASN C C 1
ATOM 1924 O O . ASN C 1 23 ? -17.314 -16.317 25.663 1.00 70.49 23 ASN C O 1
ATOM 1929 N N . GLN C 1 24 ? -15.787 -17.395 24.415 1.00 64.86 24 GLN C N 1
ATOM 1930 C CA . GLN C 1 24 ? -16.087 -16.570 23.244 1.00 60.27 24 GLN C CA 1
ATOM 1931 C C . GLN C 1 24 ? -17.289 -17.096 22.471 1.00 59.23 24 GLN C C 1
ATOM 1932 O O . GLN C 1 24 ? -17.721 -16.485 21.497 1.00 59.74 24 GLN C O 1
ATOM 1938 N N . GLN C 1 25 ? -17.833 -18.226 22.909 1.00 58.63 25 GLN C N 1
ATOM 1939 C CA . GLN C 1 25 ? -18.993 -18.798 22.246 1.00 60.54 25 GLN C CA 1
ATOM 1940 C C . GLN C 1 25 ? -20.198 -17.911 22.488 1.00 62.22 25 GLN C C 1
ATOM 1941 O O . GLN C 1 25 ? -20.436 -17.470 23.614 1.00 64.06 25 GLN C O 1
ATOM 1947 N N . VAL C 1 26 ? -20.943 -17.635 21.422 1.00 62.70 26 VAL C N 1
ATOM 1948 C CA . VAL C 1 26 ? -22.139 -16.806 21.505 1.00 62.66 26 VAL C CA 1
ATOM 1949 C C . VAL C 1 26 ? -23.325 -17.685 21.148 1.00 66.56 26 VAL C C 1
ATOM 1950 O O . VAL C 1 26 ? -23.547 -17.989 19.974 1.00 68.97 26 VAL C O 1
ATOM 1954 N N . PHE C 1 27 ? -24.084 -18.091 22.160 1.00 69.17 27 PHE C N 1
ATOM 1955 C CA . PHE C 1 27 ? -25.234 -18.960 21.955 1.00 72.33 27 PHE C CA 1
ATOM 1956 C C . PHE C 1 27 ? -26.236 -18.463 20.928 1.00 76.23 27 PHE C C 1
ATOM 1957 O O . PHE C 1 27 ? -26.749 -19.246 20.127 1.00 76.75 27 PHE C O 1
ATOM 1965 N N . ASN C 1 28 ? -26.515 -17.167 20.944 1.00 81.54 28 ASN C N 1
ATOM 1966 C CA . ASN C 1 28 ? -27.475 -16.607 20.007 1.00 88.49 28 ASN C CA 1
ATOM 1967 C C . ASN C 1 28 ? -27.040 -16.780 18.552 1.00 88.46 28 ASN C C 1
ATOM 1968 O O . ASN C 1 28 ? -27.751 -16.376 17.637 1.00 88.11 28 ASN C O 1
ATOM 1973 N N . ASP C 1 29 ? -25.878 -17.394 18.340 1.00 90.26 29 ASP C N 1
ATOM 1974 C CA . ASP C 1 29 ? -25.363 -17.614 16.989 1.00 90.25 29 ASP C CA 1
ATOM 1975 C C . ASP C 1 29 ? -24.976 -19.072 16.720 1.00 86.71 29 ASP C C 1
ATOM 1976 O O . ASP C 1 29 ? -24.480 -19.396 15.640 1.00 85.79 29 ASP C O 1
ATOM 1981 N N . ALA C 1 30 ? -25.203 -19.945 17.696 1.00 81.31 30 ALA C N 1
ATOM 1982 C CA . ALA C 1 30 ? -24.859 -21.355 17.550 1.00 74.89 30 ALA C CA 1
ATOM 1983 C C . ALA C 1 30 ? -25.644 -22.075 16.452 1.00 70.34 30 ALA C C 1
ATOM 1984 O O . ALA C 1 30 ? -25.073 -22.877 15.715 1.00 70.08 30 ALA C O 1
ATOM 1986 N N . LEU C 1 31 ? -26.942 -21.795 16.344 1.00 65.09 31 LEU C N 1
ATOM 1987 C CA . LEU C 1 31 ? -27.794 -22.426 15.328 1.00 61.98 31 LEU C CA 1
ATOM 1988 C C . LEU C 1 31 ? -27.978 -23.914 15.575 1.00 59.29 31 LEU C C 1
ATOM 1989 O O . LEU C 1 31 ? -28.995 -24.504 15.219 1.00 56.18 31 LEU C O 1
ATOM 1994 N N . VAL C 1 32 ? -26.962 -24.505 16.183 1.00 58.50 32 VAL C N 1
ATOM 1995 C CA . VAL C 1 32 ? -26.910 -25.927 16.474 1.00 56.33 32 VAL C CA 1
ATOM 1996 C C . VAL C 1 32 ? -27.955 -26.392 17.478 1.00 51.80 32 VAL C C 1
ATOM 1997 O O . VAL C 1 32 ? -28.512 -25.593 18.219 1.00 53.08 32 VAL C O 1
ATOM 2001 N N . SER C 1 33 ? -28.231 -27.691 17.470 1.00 48.69 33 SER C N 1
ATOM 2002 C CA . SER C 1 33 ? -29.180 -28.284 18.395 1.00 46.56 33 SER C CA 1
ATOM 2003 C C . SER C 1 33 ? -28.372 -28.745 19.595 1.00 48.97 33 SER C C 1
ATOM 2004 O O . SER C 1 33 ? -27.145 -28.758 19.550 1.00 47.36 33 SER C O 1
ATOM 2007 N N . GLU C 1 34 ? -29.047 -29.126 20.668 1.00 52.00 34 GLU C N 1
ATOM 2008 C CA . GLU C 1 34 ? -28.338 -29.588 21.850 1.00 58.17 34 GLU C CA 1
ATOM 2009 C C . GLU C 1 34 ? -27.430 -30.740 21.447 1.00 57.14 34 GLU C C 1
ATOM 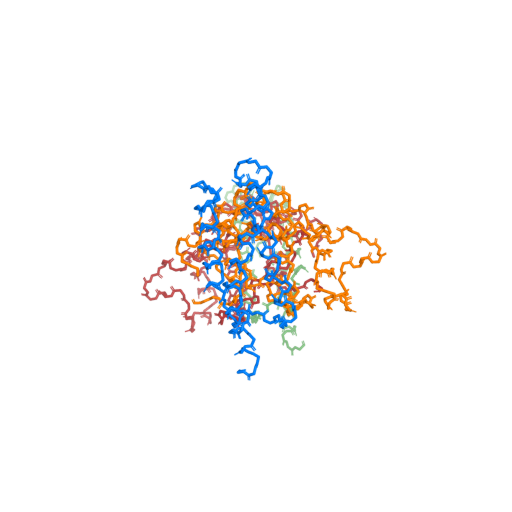2010 O O . GLU C 1 34 ? -26.237 -30.766 21.754 1.00 59.33 34 GLU C O 1
ATOM 2016 N N . GLU C 1 35 ? -28.033 -31.690 20.751 1.00 55.29 35 GLU C N 1
ATOM 2017 C CA . GLU C 1 35 ? -27.370 -32.884 20.265 1.00 51.75 35 GLU C CA 1
ATOM 2018 C C . GLU C 1 35 ? -26.072 -32.566 19.520 1.00 48.78 35 GLU C C 1
ATOM 2019 O O . GLU C 1 35 ? -25.017 -33.126 19.815 1.00 44.78 35 GLU C O 1
ATOM 2025 N N . ASP C 1 36 ? -26.156 -31.655 18.557 1.00 45.84 36 ASP C N 1
ATOM 2026 C CA . ASP C 1 36 ? -24.995 -31.289 17.762 1.00 43.59 36 ASP C CA 1
ATOM 2027 C C . ASP C 1 36 ? -23.979 -30.410 18.494 1.00 41.32 36 ASP C C 1
ATOM 2028 O O . ASP C 1 36 ? -22.793 -30.417 18.162 1.00 40.28 36 ASP C O 1
ATOM 2033 N N . MET C 1 37 ? -24.425 -29.656 19.491 1.00 41.01 37 MET C N 1
ATOM 2034 C CA . MET C 1 37 ? -23.487 -28.842 20.253 1.00 41.77 37 MET C CA 1
ATOM 2035 C C . MET C 1 37 ? -22.597 -29.808 21.030 1.00 42.33 37 MET C C 1
ATOM 2036 O O . MET C 1 37 ? -21.388 -29.592 21.171 1.00 45.79 37 MET C O 1
ATOM 2041 N N . VAL C 1 38 ? -23.191 -30.885 21.528 1.00 39.55 38 VAL C N 1
ATOM 2042 C CA . VAL C 1 38 ? -22.408 -31.858 22.276 1.00 40.79 38 VAL C CA 1
ATOM 2043 C C . VAL C 1 38 ? -21.340 -32.424 21.347 1.00 42.57 38 VAL C C 1
ATOM 2044 O O . VAL C 1 38 ? -20.204 -32.647 21.763 1.00 44.59 38 VAL C O 1
ATOM 2048 N N . THR C 1 39 ? -21.703 -32.643 20.084 1.00 41.68 39 THR C N 1
ATOM 2049 C CA . THR C 1 39 ? -20.758 -33.171 19.107 1.00 38.86 39 THR C CA 1
ATOM 2050 C C . THR C 1 39 ? -19.628 -32.161 18.846 1.00 39.85 39 THR C C 1
ATOM 2051 O O . THR C 1 39 ? -18.441 -32.534 18.805 1.00 35.57 39 THR C O 1
ATOM 2055 N N . VAL C 1 40 ? -19.993 -30.890 18.676 1.00 35.20 40 VAL C N 1
ATOM 2056 C CA . VAL C 1 40 ? -18.999 -29.843 18.454 1.00 36.56 40 VAL C CA 1
ATOM 2057 C C . VAL C 1 40 ? -18.030 -29.785 19.646 1.00 42.85 40 VAL C C 1
ATOM 2058 O O . VAL C 1 40 ? -16.801 -29.838 19.471 1.00 44.79 40 VAL C O 1
ATOM 2062 N N . VAL C 1 41 ? -18.576 -29.684 20.855 1.00 39.29 41 VAL C N 1
ATOM 2063 C CA . VAL C 1 41 ? -17.730 -29.624 22.040 1.00 42.13 41 VAL C CA 1
ATOM 2064 C C . VAL C 1 41 ? -16.833 -30.850 22.118 1.00 42.60 41 VAL C C 1
ATOM 2065 O O . VAL C 1 41 ? -15.667 -30.747 22.510 1.00 42.11 41 VAL C O 1
ATOM 2069 N N . GLU C 1 42 ? -17.366 -32.012 21.747 1.00 43.16 42 GLU C N 1
ATOM 2070 C CA . GLU C 1 42 ? -16.569 -33.233 21.786 1.00 45.80 42 GLU C CA 1
ATOM 2071 C C . GLU C 1 42 ? -15.452 -33.190 20.754 1.00 44.83 42 GLU C C 1
ATOM 2072 O O . GLU C 1 42 ? -14.344 -33.665 21.012 1.00 37.69 42 GLU C O 1
ATOM 2078 N N . ASP C 1 43 ? -15.743 -32.617 19.587 1.00 43.91 43 ASP C N 1
ATOM 2079 C CA . ASP C 1 43 ? -14.734 -32.490 18.542 1.00 44.33 43 ASP C CA 1
ATOM 2080 C C . ASP C 1 43 ? -13.642 -31.553 19.058 1.00 44.71 43 ASP C C 1
ATOM 2081 O O . ASP C 1 43 ? -12.459 -31.724 18.742 1.00 40.87 43 ASP C O 1
ATOM 2086 N N . TRP C 1 44 ? -14.053 -30.558 19.847 1.00 44.50 44 TRP C N 1
ATOM 2087 C CA . TRP C 1 44 ? -13.113 -29.592 20.415 1.00 48.32 44 TRP C CA 1
ATOM 2088 C C . TRP C 1 44 ? -12.163 -30.250 21.419 1.00 48.77 44 TRP C C 1
ATOM 2089 O O . TRP C 1 44 ? -10.961 -29.987 21.399 1.00 49.02 44 TRP C O 1
ATOM 2100 N N . MET C 1 45 ? -12.694 -31.108 22.288 1.00 49.13 45 MET C N 1
ATOM 2101 C CA . MET C 1 45 ? -11.852 -31.779 23.279 1.00 50.85 45 MET C CA 1
ATOM 2102 C C . MET C 1 45 ? -10.912 -32.791 22.630 1.00 50.69 45 MET C C 1
ATOM 2103 O O . MET C 1 45 ? -9.725 -32.835 22.964 1.00 50.69 45 MET C O 1
ATOM 2108 N N . ASN C 1 46 ? -11.436 -33.599 21.706 1.00 50.68 46 ASN C N 1
ATOM 2109 C CA . ASN C 1 46 ? -10.618 -34.594 21.003 1.00 48.30 46 ASN C CA 1
ATOM 2110 C C . ASN C 1 46 ? -9.462 -33.887 20.316 1.00 45.29 46 ASN C C 1
ATOM 2111 O O . ASN C 1 46 ? -8.344 -34.399 20.237 1.00 45.80 46 ASN C O 1
ATOM 2116 N N . PHE C 1 47 ? -9.746 -32.696 19.815 1.00 41.13 47 PHE C N 1
ATOM 2117 C CA . PHE C 1 47 ? -8.735 -31.910 19.141 1.00 38.77 47 PHE C CA 1
ATOM 2118 C C . PHE C 1 47 ? -7.650 -31.468 20.143 1.00 38.97 47 PHE C C 1
ATOM 2119 O O . PHE C 1 47 ? -6.452 -31.564 19.853 1.00 36.27 47 PHE C O 1
ATOM 2127 N N . TYR C 1 48 ? -8.058 -30.994 21.317 1.00 40.07 48 TYR C N 1
ATOM 2128 C CA . TYR C 1 48 ? -7.082 -30.579 22.331 1.00 45.12 48 TYR C CA 1
ATOM 2129 C C . TYR C 1 48 ? -6.209 -31.765 22.717 1.00 45.02 48 TYR C C 1
ATOM 2130 O O . TYR C 1 48 ? -4.994 -31.635 22.842 1.00 43.77 48 TYR C O 1
ATOM 2139 N N . ILE C 1 49 ? -6.834 -32.924 22.891 1.00 44.72 49 ILE C N 1
ATOM 2140 C CA . ILE C 1 49 ? -6.105 -34.127 23.254 1.00 45.94 49 ILE C CA 1
ATOM 2141 C C . ILE C 1 49 ? -5.098 -34.486 22.174 1.00 50.52 49 ILE C C 1
ATOM 2142 O O . ILE C 1 49 ? -3.937 -34.758 22.475 1.00 52.85 49 ILE C O 1
ATOM 2147 N N . ASN C 1 50 ? -5.535 -34.484 20.916 1.00 51.68 50 ASN C N 1
ATOM 2148 C CA . ASN C 1 50 ? -4.637 -34.830 19.823 1.00 52.91 50 ASN C CA 1
ATOM 2149 C C . ASN C 1 50 ? -3.503 -33.839 19.680 1.00 52.50 50 ASN C C 1
ATOM 2150 O O . ASN C 1 50 ? -2.422 -34.183 19.194 1.00 53.52 50 ASN C O 1
ATOM 2155 N N . TYR C 1 51 ? -3.746 -32.601 20.085 1.00 51.07 51 TYR C N 1
ATOM 2156 C CA . TYR C 1 51 ? -2.700 -31.603 19.995 1.00 52.50 51 TYR C CA 1
ATOM 2157 C C . TYR C 1 51 ? -1.679 -31.844 21.099 1.00 53.95 51 TYR C C 1
ATOM 2158 O O . TYR C 1 51 ? -0.479 -31.926 20.829 1.00 56.46 51 TYR C O 1
ATOM 2167 N N . TYR C 1 52 ? -2.142 -31.966 22.340 1.00 52.55 52 TYR C N 1
ATOM 2168 C CA . TYR C 1 52 ? -1.216 -32.195 23.436 1.00 53.90 52 TYR C CA 1
ATOM 2169 C C . TYR C 1 52 ? -0.613 -33.581 23.361 1.00 56.18 52 TYR C C 1
ATOM 2170 O O . TYR C 1 52 ? 0.482 -33.806 23.867 1.00 57.08 52 TYR C O 1
ATOM 2179 N N . ARG C 1 53 ? -1.306 -34.511 22.713 1.00 56.76 53 ARG C N 1
ATOM 2180 C CA . ARG C 1 53 ? -0.761 -35.854 22.574 1.00 58.28 53 ARG C CA 1
ATOM 2181 C C . ARG C 1 53 ? 0.633 -35.729 21.952 1.00 60.67 53 ARG C C 1
ATOM 2182 O O . ARG C 1 53 ? 1.442 -36.651 22.020 1.00 60.35 53 ARG C O 1
ATOM 2190 N N . GLN C 1 54 ? 0.911 -34.571 21.357 1.00 64.67 54 GLN C N 1
ATOM 2191 C CA . GLN C 1 54 ? 2.205 -34.325 20.729 1.00 69.99 54 GLN C CA 1
ATOM 2192 C C . GLN C 1 54 ? 3.035 -33.327 21.539 1.00 70.50 54 GLN C C 1
ATOM 2193 O O . GLN C 1 54 ? 4.158 -33.007 21.161 1.00 70.14 54 GLN C O 1
ATOM 2199 N N . GLN C 1 55 ? 2.484 -32.834 22.646 1.00 71.92 55 GLN C N 1
ATOM 2200 C CA . GLN C 1 55 ? 3.189 -31.864 23.485 1.00 72.54 55 GLN C CA 1
ATOM 2201 C C . GLN C 1 55 ? 3.698 -32.448 24.800 1.00 74.55 55 GLN C C 1
ATOM 2202 O O . GLN C 1 55 ? 4.794 -32.112 25.251 1.00 74.52 55 GLN C O 1
ATOM 2208 N N . VAL C 1 56 ? 2.897 -33.309 25.419 1.00 75.69 56 VAL C N 1
ATOM 2209 C CA . VAL C 1 56 ? 3.292 -33.945 26.666 1.00 76.75 56 VAL C CA 1
ATOM 2210 C C . VAL C 1 56 ? 4.588 -34.707 26.419 1.00 80.49 56 VAL C C 1
ATOM 2211 O O . VAL C 1 56 ? 4.878 -35.100 25.292 1.00 81.81 56 VAL C O 1
ATOM 2215 N N . THR C 1 57 ? 5.367 -34.909 27.473 1.00 86.18 57 THR C N 1
ATOM 2216 C CA . THR C 1 57 ? 6.634 -35.616 27.352 1.00 91.47 57 THR C CA 1
ATOM 2217 C C . THR C 1 57 ? 6.788 -36.641 28.465 1.00 96.15 57 THR C C 1
ATOM 2218 O O . THR C 1 57 ? 5.942 -36.734 29.356 1.00 94.37 57 THR C O 1
ATOM 2222 N N . GLY C 1 58 ? 7.869 -37.412 28.400 1.00 101.73 58 GLY C N 1
ATOM 2223 C CA . GLY C 1 58 ? 8.125 -38.406 29.423 1.00 109.86 58 GLY C CA 1
ATOM 2224 C C . GLY C 1 58 ? 8.064 -39.849 28.970 1.00 115.57 58 GLY C C 1
ATOM 2225 O O . GLY C 1 58 ? 8.132 -40.157 27.779 1.00 115.26 58 GLY C O 1
ATOM 2226 N N . GLU C 1 59 ? 7.939 -40.734 29.953 1.00 120.92 59 GLU C N 1
ATOM 2227 C CA . GLU C 1 59 ? 7.863 -42.171 29.729 1.00 125.99 59 GLU C CA 1
ATOM 2228 C C . GLU C 1 59 ? 6.408 -42.519 29.415 1.00 128.82 59 GLU C C 1
ATOM 2229 O O . GLU C 1 59 ? 5.491 -41.847 29.887 1.00 129.12 59 GLU C O 1
ATOM 2235 N N . PRO C 1 60 ? 6.177 -43.567 28.608 1.00 131.14 60 PRO C N 1
ATOM 2236 C CA . PRO C 1 60 ? 4.824 -43.994 28.238 1.00 134.10 60 PRO C CA 1
ATOM 2237 C C . PRO C 1 60 ? 3.840 -44.120 29.403 1.00 137.78 60 PRO C C 1
ATOM 2238 O O . PRO C 1 60 ? 2.641 -44.293 29.189 1.00 137.85 60 PRO C O 1
ATOM 2242 N N . GLN C 1 61 ? 4.344 -44.040 30.631 1.00 142.50 61 GLN C N 1
ATOM 2243 C CA . GLN C 1 61 ? 3.491 -44.138 31.814 1.00 146.56 61 GLN C CA 1
ATOM 2244 C C . GLN C 1 61 ? 2.893 -42.775 32.159 1.00 145.72 61 GLN C C 1
ATOM 2245 O O . GLN C 1 61 ? 1.726 -42.676 32.534 1.00 146.53 61 GLN C O 1
ATOM 2251 N N . GLU C 1 62 ? 3.707 -41.731 32.035 1.00 144.22 62 GLU C N 1
ATOM 2252 C CA . GLU C 1 62 ? 3.273 -40.368 32.320 1.00 142.29 62 GLU C CA 1
ATOM 2253 C C . GLU C 1 62 ? 2.566 -39.763 31.118 1.00 138.57 62 GLU C C 1
ATOM 2254 O O . GLU C 1 62 ? 1.560 -39.069 31.257 1.00 138.02 62 GLU C O 1
ATOM 2260 N N . ARG C 1 63 ? 3.103 -40.033 29.935 1.00 133.54 63 ARG C N 1
ATOM 2261 C CA . ARG C 1 63 ? 2.541 -39.509 28.701 1.00 127.79 63 ARG C CA 1
ATOM 2262 C C . ARG C 1 63 ? 1.046 -39.797 28.610 1.00 125.14 63 ARG C C 1
ATOM 2263 O O .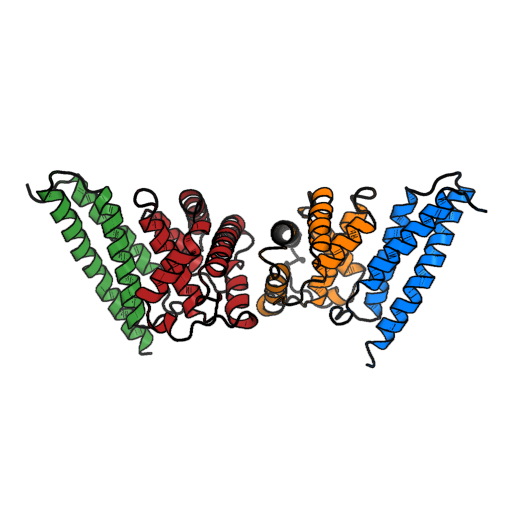 ARG C 1 63 ? 0.252 -38.884 28.391 1.00 123.66 63 ARG C O 1
ATOM 2271 N N . ASP C 1 64 ? 0.660 -41.057 28.788 1.00 122.99 64 ASP C N 1
ATOM 2272 C CA . ASP C 1 64 ? -0.752 -41.427 28.729 1.00 121.33 64 ASP C CA 1
ATOM 2273 C C . ASP C 1 64 ? -1.539 -40.778 29.864 1.00 117.01 64 ASP C C 1
ATOM 2274 O O . ASP C 1 64 ? -2.568 -40.146 29.629 1.00 116.80 64 ASP C O 1
ATOM 2279 N N . LYS C 1 65 ? -1.053 -40.939 31.092 1.00 111.03 65 LYS C N 1
ATOM 2280 C CA . LYS C 1 65 ? -1.714 -40.370 32.262 1.00 104.74 65 LYS C CA 1
ATOM 2281 C C . LYS C 1 65 ? -1.944 -38.872 32.126 1.00 97.19 65 LYS C C 1
ATOM 2282 O O . LYS C 1 65 ? -2.957 -38.348 32.587 1.00 94.98 65 LYS C O 1
ATOM 2288 N N . ALA C 1 66 ? -0.992 -38.186 31.503 1.00 88.29 66 ALA C N 1
ATOM 2289 C CA . ALA C 1 66 ? -1.085 -36.743 31.315 1.00 82.26 66 ALA C CA 1
ATOM 2290 C C . ALA C 1 66 ? -2.287 -36.368 30.456 1.00 78.31 66 ALA C C 1
ATOM 2291 O O . ALA C 1 66 ? -3.106 -35.536 30.848 1.00 75.74 66 ALA C O 1
ATOM 2293 N N . LEU C 1 67 ? -2.387 -36.988 29.283 1.00 74.43 67 LEU C N 1
ATOM 2294 C CA . LEU C 1 67 ? -3.482 -36.719 28.362 1.00 70.44 67 LEU C CA 1
ATOM 2295 C C . LEU C 1 67 ? -4.808 -37.168 28.950 1.00 70.20 67 LEU C C 1
ATOM 2296 O O . LEU C 1 67 ? -5.835 -36.522 28.752 1.00 69.66 67 LEU C O 1
ATOM 2301 N N . GLN C 1 68 ? -4.779 -38.278 29.678 1.00 73.05 68 GLN C N 1
ATOM 2302 C CA . GLN C 1 68 ? -5.984 -38.815 30.297 1.00 77.67 68 GLN C CA 1
ATOM 2303 C C . GLN C 1 68 ? -6.521 -37.872 31.367 1.00 78.57 68 GLN C C 1
ATOM 2304 O O . GLN C 1 68 ? -7.723 -37.843 31.632 1.00 78.11 68 GLN C O 1
ATOM 2310 N N . GLU C 1 69 ? -5.632 -37.096 31.978 1.00 81.81 69 GLU C N 1
ATOM 2311 C CA . GLU C 1 69 ? -6.046 -36.146 33.002 1.00 84.97 69 GLU C CA 1
ATOM 2312 C C . GLU C 1 69 ? -6.604 -34.902 32.333 1.00 79.80 69 GLU C C 1
ATOM 2313 O O . GLU C 1 69 ? -7.656 -34.400 32.724 1.00 79.12 69 GLU C O 1
ATOM 2319 N N . LEU C 1 70 ? -5.890 -34.410 31.325 1.00 74.63 70 LEU C N 1
ATOM 2320 C CA . LEU C 1 70 ? -6.320 -33.236 30.577 1.00 68.27 70 LEU C CA 1
ATOM 2321 C C . LEU C 1 70 ? -7.744 -33.473 30.102 1.00 67.50 70 LEU C C 1
ATOM 2322 O O . LEU C 1 70 ? -8.560 -32.554 30.059 1.00 63.97 70 LEU C O 1
ATOM 2327 N N . ARG C 1 71 ? -8.029 -34.725 29.761 1.00 69.43 71 ARG C N 1
ATOM 2328 C CA . ARG C 1 71 ? -9.343 -35.121 29.277 1.00 73.31 71 ARG C CA 1
ATOM 2329 C C . ARG C 1 71 ? -10.407 -34.993 30.361 1.00 72.79 71 ARG C C 1
ATOM 2330 O O . ARG C 1 71 ? -11.531 -34.575 30.082 1.00 70.08 71 ARG C O 1
ATOM 2338 N N . GLN C 1 72 ? -10.055 -35.364 31.591 1.00 74.61 72 GLN C N 1
ATOM 2339 C CA . GLN C 1 72 ? -10.990 -35.268 32.710 1.00 75.89 72 GLN C CA 1
ATOM 2340 C C . GLN C 1 72 ? -11.284 -33.808 33.030 1.00 72.04 72 GLN C C 1
ATOM 2341 O O . GLN C 1 72 ? -12.411 -33.449 33.379 1.00 69.23 72 GLN C O 1
ATOM 2347 N N . GLU C 1 73 ? -10.258 -32.973 32.899 1.00 68.02 73 GLU C N 1
ATOM 2348 C CA . GLU C 1 73 ? -10.378 -31.549 33.172 1.00 67.87 73 GLU C CA 1
ATOM 2349 C C . GLU C 1 73 ? -11.147 -30.810 32.090 1.00 62.49 73 GLU C C 1
ATOM 2350 O O . GLU C 1 73 ? -11.878 -29.867 32.383 1.00 60.24 73 GLU C O 1
ATOM 2356 N N . LEU C 1 74 ? -10.981 -31.231 30.841 1.00 58.38 74 LEU C N 1
ATOM 2357 C CA . LEU C 1 74 ? -11.711 -30.609 29.739 1.00 55.71 74 LEU C CA 1
ATOM 2358 C C . LEU C 1 74 ? -13.192 -30.925 29.929 1.00 55.40 74 LEU C C 1
ATOM 2359 O O . LEU C 1 74 ? -14.044 -30.041 29.844 1.00 53.08 74 LEU C O 1
ATOM 2364 N N . ASN C 1 75 ? -13.493 -32.194 30.188 1.00 59.01 75 ASN C N 1
ATOM 2365 C CA . ASN C 1 75 ? -14.869 -32.610 30.413 1.00 65.54 75 ASN C CA 1
ATOM 2366 C C . ASN C 1 75 ? -15.438 -31.787 31.561 1.00 65.88 75 ASN C C 1
ATOM 2367 O O . ASN C 1 75 ? -16.607 -31.396 31.536 1.00 64.67 75 ASN C O 1
ATOM 2372 N N . THR C 1 76 ? -14.598 -31.511 32.558 1.00 67.42 76 THR C N 1
ATOM 2373 C CA . THR C 1 76 ? -15.017 -30.720 33.711 1.00 67.11 76 THR C CA 1
ATOM 2374 C C . THR C 1 76 ? -15.487 -29.345 33.260 1.00 65.38 76 THR C C 1
ATOM 2375 O O . THR C 1 76 ? -16.585 -28.922 33.606 1.00 65.73 76 THR C O 1
ATOM 2379 N N . LEU C 1 77 ? -14.653 -28.651 32.491 1.00 63.72 77 LEU C N 1
ATOM 2380 C CA . LEU C 1 77 ? -15.001 -27.322 31.996 1.00 62.95 77 LEU C CA 1
ATOM 2381 C C . LEU C 1 77 ? -16.138 -27.390 30.975 1.00 61.84 77 LEU C C 1
ATOM 2382 O O . LEU C 1 77 ? -16.920 -26.449 30.839 1.00 62.82 77 LEU C O 1
ATOM 2387 N N . ALA C 1 78 ? -16.226 -28.513 30.267 1.00 61.33 78 ALA C N 1
ATOM 2388 C CA . ALA C 1 78 ? -17.234 -28.705 29.225 1.00 63.99 78 ALA C CA 1
ATOM 2389 C C . ALA C 1 78 ? -18.674 -28.860 29.697 1.00 65.50 78 ALA C C 1
ATOM 2390 O O . ALA C 1 78 ? -19.579 -28.223 29.156 1.00 63.60 78 ALA C O 1
ATOM 2392 N N . ASN C 1 79 ? -18.893 -29.707 30.695 1.00 70.46 79 ASN C N 1
ATOM 2393 C CA . ASN C 1 79 ? -20.242 -29.938 31.191 1.00 75.10 79 ASN C CA 1
ATOM 2394 C C . ASN C 1 79 ? -21.050 -28.702 31.597 1.00 73.37 79 ASN C C 1
ATOM 2395 O O . ASN C 1 79 ? -22.210 -28.574 31.209 1.00 73.01 79 ASN C O 1
ATOM 2400 N N . PRO C 1 80 ? -20.463 -27.777 32.379 1.00 72.52 80 PRO C N 1
ATOM 2401 C CA . PRO C 1 80 ? -21.250 -26.595 32.755 1.00 71.42 80 PRO C CA 1
ATOM 2402 C C . PRO C 1 80 ? -21.709 -25.851 31.502 1.00 70.54 80 PRO C C 1
ATOM 2403 O O . PRO C 1 80 ? -22.820 -25.310 31.452 1.00 71.46 80 PRO C O 1
ATOM 2407 N N . PHE C 1 81 ? -20.830 -25.829 30.502 1.00 67.53 81 PHE C N 1
ATOM 2408 C CA . PHE C 1 81 ? -21.099 -25.179 29.227 1.00 62.81 81 PHE C CA 1
ATOM 2409 C C . PHE C 1 81 ? -22.261 -25.871 28.529 1.00 61.16 81 PHE C C 1
ATOM 2410 O O . PHE C 1 81 ? -23.263 -25.238 28.205 1.00 57.79 81 PHE C O 1
ATOM 2418 N N . LEU C 1 82 ? -22.127 -27.172 28.290 1.00 60.67 82 LEU C N 1
ATOM 2419 C CA . LEU C 1 82 ? -23.198 -27.898 27.627 1.00 62.92 82 LEU C CA 1
ATOM 2420 C C . LEU C 1 82 ? -24.479 -27.705 28.414 1.00 64.71 82 LEU C C 1
ATOM 2421 O O . LEU C 1 82 ? -25.573 -27.705 27.847 1.00 67.84 82 LEU C O 1
ATOM 2426 N N . ALA C 1 83 ? -24.331 -27.515 29.721 1.00 66.04 83 ALA C N 1
ATOM 2427 C CA . ALA C 1 83 ? -25.473 -27.312 30.605 1.00 64.05 83 ALA C CA 1
ATOM 2428 C C . ALA C 1 83 ? -26.230 -26.037 30.300 1.00 62.34 83 ALA C C 1
ATOM 2429 O O . ALA C 1 83 ? -27.446 -26.050 30.151 1.00 59.11 83 ALA C O 1
ATOM 2431 N N . LYS C 1 84 ? -25.494 -24.937 30.196 1.00 65.05 84 LYS C N 1
ATOM 2432 C CA . LYS C 1 84 ? -26.099 -23.641 29.907 1.00 67.24 84 LYS C CA 1
ATOM 2433 C C . LYS C 1 84 ? -26.766 -23.640 28.535 1.00 66.84 84 LYS C C 1
ATOM 2434 O O . LYS C 1 84 ? -27.921 -23.240 28.410 1.00 70.01 84 LYS C O 1
ATOM 2440 N N . TYR C 1 85 ? -26.047 -24.090 27.508 1.00 65.43 85 TYR C N 1
ATOM 2441 C CA . TYR C 1 85 ? -26.626 -24.122 26.164 1.00 63.81 85 TYR C CA 1
ATOM 2442 C C . TYR C 1 85 ? -27.963 -24.845 26.202 1.00 64.09 85 TYR C C 1
ATOM 2443 O O . TYR C 1 85 ? -28.897 -24.487 25.497 1.00 61.17 85 TYR C O 1
ATOM 2452 N N . ARG C 1 86 ? -28.037 -25.876 27.028 1.00 70.26 86 ARG C N 1
ATOM 2453 C CA . ARG C 1 86 ? -29.265 -26.633 27.183 1.00 76.91 86 ARG C CA 1
ATOM 2454 C C . ARG C 1 86 ? -30.369 -25.672 27.646 1.00 78.09 86 ARG C C 1
ATOM 2455 O O . ARG C 1 86 ? -31.458 -25.635 27.082 1.00 78.26 86 ARG C O 1
ATOM 2463 N N . ASP C 1 87 ? -30.063 -24.891 28.678 1.00 79.06 87 ASP C N 1
ATOM 2464 C CA . ASP C 1 87 ? -31.000 -23.914 29.218 1.00 80.82 87 ASP C CA 1
ATOM 2465 C C . ASP C 1 87 ? -31.290 -22.788 28.223 1.00 80.17 87 ASP C C 1
ATOM 2466 O O . ASP C 1 87 ? -32.425 -22.299 28.141 1.00 80.34 87 ASP C O 1
ATOM 2471 N N . PHE C 1 88 ? -30.264 -22.372 27.485 1.00 79.39 88 PHE C N 1
ATOM 2472 C CA . PHE C 1 88 ? -30.427 -21.312 26.500 1.00 80.33 88 PHE C CA 1
ATOM 2473 C C . PHE C 1 88 ? -31.527 -21.729 25.535 1.00 80.80 88 PHE C C 1
ATOM 2474 O O . PHE C 1 88 ? -32.431 -20.960 25.226 1.00 78.46 88 PHE C O 1
ATOM 2482 N N . LEU C 1 89 ? -31.432 -22.970 25.078 1.00 83.30 89 LEU C N 1
ATOM 2483 C CA . LEU C 1 89 ? -32.396 -23.549 24.153 1.00 87.16 89 LEU C CA 1
ATOM 2484 C C . LEU C 1 89 ? -33.829 -23.570 24.700 1.00 94.16 89 LEU C C 1
ATOM 2485 O O . LEU C 1 89 ? -34.797 -23.371 23.958 1.00 94.71 89 LEU C O 1
ATOM 2490 N N . LYS C 1 90 ? -33.946 -23.804 26.003 1.00 104.04 90 LYS C N 1
ATOM 2491 C CA . LYS C 1 90 ? -35.234 -23.912 26.675 1.00 112.39 90 LYS C CA 1
ATOM 2492 C C . LYS C 1 90 ? -36.105 -22.695 26.716 1.00 117.42 90 LYS C C 1
ATOM 2493 O O . LYS C 1 90 ? -37.313 -22.796 26.910 1.00 119.27 90 LYS C O 1
ATOM 2499 N N . SER C 1 91 ? -35.465 -21.556 26.500 1.00 123.24 91 SER C N 1
ATOM 2500 C CA . SER C 1 91 ? -36.092 -20.245 26.549 1.00 128.48 91 SER C CA 1
ATOM 2501 C C . SER C 1 91 ? -35.014 -19.468 27.354 1.00 129.75 91 SER C C 1
ATOM 2502 O O . SER C 1 91 ? -34.040 -20.132 27.759 1.00 130.72 91 SER C O 1
ATOM 2505 N N . LEU D 2 3 ? -14.964 -8.261 17.305 1.00 72.16 2 LEU D N 1
ATOM 2506 C CA . LEU D 2 3 ? -13.556 -8.517 16.875 1.00 72.35 2 LEU D CA 1
ATOM 2507 C C . LEU D 2 3 ? -12.640 -7.354 17.224 1.00 70.54 2 LEU D C 1
ATOM 2508 O O . LEU D 2 3 ? -12.814 -6.242 16.730 1.00 70.39 2 LEU D O 1
ATOM 2513 N N . SER D 2 4 ? -11.659 -7.631 18.075 1.00 67.73 3 SER D N 1
ATOM 2514 C CA . SER D 2 4 ? -10.704 -6.625 18.521 1.00 65.76 3 SER D CA 1
ATOM 2515 C C . SER D 2 4 ? -9.493 -6.559 17.602 1.00 65.78 3 SER D C 1
ATOM 2516 O O . SER D 2 4 ? -9.271 -7.450 16.785 1.00 65.93 3 SER D O 1
ATOM 2519 N N . PRO D 2 5 ? -8.694 -5.489 17.723 1.00 63.97 4 PRO D N 1
ATOM 2520 C CA . PRO D 2 5 ? -7.501 -5.345 16.888 1.00 62.72 4 PRO D CA 1
ATOM 2521 C C . PRO D 2 5 ? -6.608 -6.551 17.136 1.00 60.99 4 PRO D C 1
ATOM 2522 O O . PRO D 2 5 ? -5.871 -6.997 16.256 1.00 60.11 4 PRO D O 1
ATOM 2526 N N . ALA D 2 6 ? -6.695 -7.069 18.359 1.00 60.00 5 ALA D N 1
ATOM 2527 C CA . ALA D 2 6 ? -5.927 -8.233 18.775 1.00 57.70 5 ALA D CA 1
ATOM 2528 C C . ALA D 2 6 ? -6.496 -9.466 18.093 1.00 56.74 5 ALA D C 1
ATOM 2529 O O . ALA D 2 6 ? -5.753 -10.334 17.652 1.00 55.80 5 ALA D O 1
ATOM 2531 N N . ASP D 2 7 ? -7.820 -9.537 18.014 1.00 57.04 6 ASP D N 1
ATOM 2532 C CA . ASP D 2 7 ? -8.473 -10.663 17.365 1.00 53.99 6 ASP D CA 1
ATOM 2533 C C . ASP D 2 7 ? -8.074 -10.666 15.893 1.00 54.07 6 ASP D C 1
ATOM 2534 O O . ASP D 2 7 ? -7.719 -11.706 15.330 1.00 51.82 6 ASP D O 1
ATOM 2539 N N . LYS D 2 8 ? -8.121 -9.485 15.282 1.00 53.88 7 LYS D N 1
ATOM 2540 C CA . LYS D 2 8 ? -7.792 -9.330 13.873 1.00 56.62 7 LYS D CA 1
ATOM 2541 C C . LYS D 2 8 ? -6.370 -9.769 13.548 1.00 57.36 7 LYS D C 1
ATOM 2542 O O . LYS D 2 8 ? -6.142 -10.484 12.567 1.00 56.92 7 LYS D O 1
ATOM 2548 N N . THR D 2 9 ? -5.414 -9.354 14.372 1.00 55.49 8 THR D N 1
ATOM 2549 C CA . THR D 2 9 ? -4.024 -9.732 14.149 1.00 54.03 8 THR D CA 1
ATOM 2550 C C . THR D 2 9 ? -3.831 -11.229 14.363 1.00 50.46 8 THR D C 1
ATOM 2551 O O . THR D 2 9 ? -3.113 -11.873 13.608 1.00 47.15 8 THR D O 1
ATOM 2555 N N . ASN D 2 10 ? -4.480 -11.782 15.385 1.00 51.32 9 ASN D N 1
ATOM 2556 C CA . ASN D 2 10 ? -4.360 -13.209 15.673 1.00 52.88 9 ASN D CA 1
ATOM 2557 C C . ASN D 2 10 ? -4.895 -14.100 14.556 1.00 50.89 9 ASN D C 1
ATOM 2558 O O . ASN D 2 10 ? -4.249 -15.077 14.186 1.00 50.64 9 ASN D O 1
ATOM 2563 N N . VAL D 2 11 ? -6.064 -13.777 14.008 1.00 50.11 10 VAL D N 1
ATOM 2564 C CA . VAL D 2 11 ? -6.604 -14.613 12.939 1.00 48.81 10 VAL D CA 1
ATOM 2565 C C . VAL D 2 11 ? -5.744 -14.512 11.678 1.00 44.12 10 VAL D C 1
ATOM 2566 O O . VAL D 2 11 ? -5.568 -15.497 10.966 1.00 41.55 10 VAL D O 1
ATOM 2570 N N . LYS D 2 12 ? -5.195 -13.331 11.409 1.00 43.66 11 LYS D N 1
ATOM 2571 C CA . LYS D 2 12 ? -4.336 -13.165 10.242 1.00 44.06 11 LYS D CA 1
ATOM 2572 C C . LYS D 2 12 ? -3.155 -14.112 10.403 1.00 42.69 11 LYS D C 1
ATOM 2573 O O . LYS D 2 12 ? -2.772 -14.829 9.466 1.00 39.10 11 LYS D O 1
ATOM 2579 N N . ALA D 2 13 ? -2.588 -14.112 11.605 1.00 40.09 12 ALA D N 1
ATOM 2580 C CA . ALA D 2 13 ? -1.454 -14.969 11.910 1.00 41.14 12 ALA D CA 1
ATOM 2581 C C . ALA D 2 13 ? -1.902 -16.419 11.845 1.00 39.20 12 ALA D C 1
ATOM 2582 O O . ALA D 2 13 ? -1.185 -17.294 11.353 1.00 39.59 12 ALA D O 1
ATOM 2584 N N . ALA D 2 14 ? -3.103 -16.669 12.347 1.00 39.76 13 ALA D N 1
ATOM 2585 C CA . ALA D 2 14 ? -3.637 -18.020 12.358 1.00 40.91 13 ALA D CA 1
ATOM 2586 C C . ALA D 2 14 ? -3.766 -18.583 10.944 1.00 39.65 13 ALA D C 1
ATOM 2587 O O . ALA D 2 14 ? -3.171 -19.611 10.628 1.00 39.22 13 ALA D O 1
ATOM 2589 N N . TRP D 2 15 ? -4.525 -17.904 10.089 1.00 39.08 14 TRP D N 1
ATOM 2590 C CA . TRP D 2 15 ? -4.722 -18.395 8.729 1.00 39.46 14 TRP D CA 1
ATOM 2591 C C . TRP D 2 15 ? -3.419 -18.507 7.944 1.00 40.97 14 TRP D C 1
ATOM 2592 O O . TRP D 2 15 ? -3.223 -19.470 7.195 1.00 40.36 14 TRP D O 1
ATOM 2603 N N . GLY D 2 16 ? -2.529 -17.533 8.115 1.00 38.71 15 GLY D N 1
ATOM 2604 C CA . GLY D 2 16 ? -1.266 -17.585 7.406 1.00 41.03 15 GLY D CA 1
ATOM 2605 C C . GLY D 2 16 ? -0.471 -18.794 7.858 1.00 46.87 15 GLY D C 1
ATOM 2606 O O . GLY D 2 16 ? 0.326 -19.360 7.114 1.00 48.07 15 GLY D O 1
ATOM 2607 N N . LYS D 2 17 ? -0.725 -19.206 9.091 1.00 49.72 16 LYS D N 1
ATOM 2608 C CA . LYS D 2 17 ? -0.041 -20.330 9.696 1.00 50.57 16 LYS D CA 1
ATOM 2609 C C . LYS D 2 17 ? -0.618 -21.686 9.278 1.00 51.80 16 LYS D C 1
ATOM 2610 O O . LYS D 2 17 ? 0.133 -22.638 9.076 1.00 52.59 16 LYS D O 1
ATOM 2616 N N . VAL D 2 18 ? -1.940 -21.777 9.125 1.00 48.49 17 VAL D N 1
ATOM 2617 C CA . VAL D 2 18 ? -2.564 -23.058 8.769 1.00 47.44 17 VAL D CA 1
ATOM 2618 C C . VAL D 2 18 ? -3.423 -23.175 7.490 1.00 46.91 17 VAL D C 1
ATOM 2619 O O . VAL D 2 18 ? -3.705 -24.282 7.042 1.00 39.69 17 VAL D O 1
ATOM 2623 N N . GLY D 2 19 ? -3.837 -22.057 6.905 1.00 45.56 18 GLY D N 1
ATOM 2624 C CA . GLY D 2 19 ? -4.673 -22.128 5.716 1.00 49.31 18 GLY D CA 1
ATOM 2625 C C . GLY D 2 19 ? -4.083 -22.588 4.383 1.00 49.33 18 GLY D C 1
ATOM 2626 O O . GLY D 2 19 ? -4.838 -22.922 3.468 1.00 48.74 18 GLY D O 1
ATOM 2627 N N . ALA D 2 20 ? -2.756 -22.614 4.271 1.00 50.36 19 ALA D N 1
ATOM 2628 C CA . ALA D 2 20 ? -2.053 -23.009 3.042 1.00 50.09 19 ALA D CA 1
ATOM 2629 C C . ALA D 2 20 ? -2.686 -24.086 2.154 1.00 48.99 19 ALA D C 1
ATOM 2630 O O . ALA D 2 20 ? -2.760 -23.905 0.939 1.00 49.37 19 ALA D O 1
ATOM 2632 N N . HIS D 2 21 ? -3.118 -25.200 2.745 1.00 48.97 20 HIS D N 1
ATOM 2633 C CA . HIS D 2 21 ? -3.734 -26.301 1.993 1.00 43.39 20 HIS D CA 1
ATOM 2634 C C . HIS D 2 21 ? -5.224 -26.487 2.248 1.00 43.67 20 HIS D C 1
ATOM 2635 O O . HIS D 2 21 ? -5.780 -27.527 1.888 1.00 39.75 20 HIS D O 1
ATOM 2642 N N . ALA D 2 22 ? -5.867 -25.507 2.873 1.00 40.37 21 ALA D N 1
ATOM 2643 C CA . ALA D 2 22 ? -7.293 -25.605 3.169 1.00 39.22 21 ALA D CA 1
ATOM 2644 C C . ALA D 2 22 ? -8.122 -25.970 1.934 1.00 38.10 21 ALA D C 1
ATOM 2645 O O . ALA D 2 22 ? -9.027 -26.802 1.999 1.00 35.52 21 ALA D O 1
ATOM 2647 N N . GLY D 2 23 ? -7.788 -25.353 0.807 1.00 38.15 22 GLY D N 1
ATOM 2648 C CA . GLY D 2 23 ? -8.509 -25.596 -0.426 1.00 35.81 22 GLY D CA 1
ATOM 2649 C C . GLY D 2 23 ? -8.489 -27.031 -0.887 1.00 37.83 22 GLY D C 1
ATOM 2650 O O . GLY D 2 23 ? -9.217 -27.398 -1.808 1.00 37.61 22 GLY D O 1
ATOM 2651 N N . GLU D 2 24 ? -7.661 -27.855 -0.262 1.00 37.85 23 GLU D N 1
ATOM 2652 C CA . GLU D 2 24 ? -7.592 -29.255 -0.664 1.00 43.20 23 GLU D CA 1
ATOM 2653 C C . GLU D 2 24 ? -8.516 -30.151 0.144 1.00 40.17 23 GLU D C 1
ATOM 2654 O O . GLU D 2 24 ? -8.633 -31.338 -0.141 1.00 40.92 23 GLU D O 1
ATOM 2660 N N . TYR D 2 25 ? -9.199 -29.588 1.128 1.00 38.87 24 TYR D N 1
ATOM 2661 C CA . TYR D 2 25 ? -10.021 -30.424 1.986 1.00 40.80 24 TYR D CA 1
ATOM 2662 C C . TYR D 2 25 ? -11.527 -30.355 1.866 1.00 38.04 24 TYR D C 1
ATOM 2663 O O . TYR D 2 25 ? -12.224 -30.605 2.843 1.00 40.39 24 TYR D O 1
ATOM 2672 N N . GLY D 2 26 ? -12.028 -30.041 0.679 1.00 37.31 25 GLY D N 1
ATOM 2673 C CA . GLY D 2 26 ? -13.464 -29.952 0.490 1.00 37.29 25 GLY D CA 1
ATOM 2674 C C . GLY D 2 26 ? -14.184 -31.239 0.859 1.00 32.14 25 GLY D C 1
ATOM 2675 O O . GLY D 2 26 ? -15.089 -31.249 1.698 1.00 37.44 25 GLY D O 1
ATOM 2676 N N . ALA D 2 27 ? -13.772 -32.329 0.230 1.00 29.86 26 ALA D N 1
ATOM 2677 C CA . ALA D 2 27 ? -14.375 -33.634 0.466 1.00 29.98 26 ALA D CA 1
ATOM 2678 C C . ALA D 2 27 ? -14.268 -34.088 1.910 1.00 30.70 26 ALA D C 1
ATOM 2679 O O . ALA D 2 27 ? -15.267 -34.439 2.528 1.00 31.27 26 ALA D O 1
ATOM 2681 N N . GLU D 2 28 ? -13.059 -34.082 2.457 1.00 30.62 27 GLU D N 1
ATOM 2682 C CA . GLU D 2 28 ? -12.900 -34.533 3.828 1.00 34.27 27 GLU D CA 1
ATOM 2683 C C . GLU D 2 28 ? -13.823 -33.762 4.754 1.00 31.27 27 GLU D C 1
ATOM 2684 O O . GLU D 2 28 ? -14.576 -34.367 5.516 1.00 30.15 27 GLU D O 1
ATOM 2690 N N . ALA D 2 29 ? -13.779 -32.432 4.671 1.00 31.01 28 ALA D N 1
ATOM 2691 C CA . ALA D 2 29 ? -14.623 -31.596 5.528 1.00 32.23 28 ALA D CA 1
ATOM 2692 C C . ALA D 2 29 ? -16.091 -31.962 5.385 1.00 29.32 28 ALA D C 1
ATOM 2693 O O . ALA D 2 29 ? -16.795 -32.055 6.382 1.00 31.76 28 ALA D O 1
ATOM 2695 N N . LEU D 2 30 ? -16.553 -32.174 4.153 1.00 33.77 29 LEU D N 1
ATOM 2696 C CA . LEU D 2 30 ? -17.949 -32.542 3.923 1.00 33.00 29 LEU D CA 1
ATOM 2697 C C . LEU D 2 30 ? -18.254 -33.896 4.578 1.00 35.69 29 LEU D C 1
ATOM 2698 O O . LEU D 2 30 ? -19.280 -34.060 5.248 1.00 36.22 29 LEU D O 1
ATOM 2703 N N . GLU D 2 31 ? -17.361 -34.863 4.380 1.00 36.68 30 GLU D N 1
ATOM 2704 C CA . GLU D 2 31 ? -17.547 -36.194 4.958 1.00 39.02 30 GLU D CA 1
ATOM 2705 C C . GLU D 2 31 ? -17.605 -36.155 6.492 1.00 40.15 30 GLU D C 1
ATOM 2706 O O . GLU D 2 31 ? -18.432 -36.853 7.090 1.00 38.40 30 GLU D O 1
ATOM 2712 N N . ARG D 2 32 ? -16.749 -35.351 7.135 1.00 36.27 31 ARG D N 1
ATOM 2713 C CA . ARG D 2 32 ? -16.817 -35.256 8.599 1.00 37.39 31 ARG D CA 1
ATOM 2714 C C . ARG D 2 32 ? -18.179 -34.671 8.962 1.00 35.72 31 ARG D C 1
ATOM 2715 O O . ARG D 2 32 ? -18.840 -35.143 9.889 1.00 32.78 31 ARG D O 1
ATOM 2723 N N . MET D 2 33 ? -18.608 -33.646 8.226 1.00 30.83 32 MET D N 1
ATOM 2724 C CA . MET D 2 33 ? -19.881 -33.047 8.556 1.00 30.40 32 MET D CA 1
ATOM 2725 C C . MET D 2 33 ? -20.987 -34.108 8.549 1.00 29.45 32 MET D C 1
ATOM 2726 O O . MET D 2 33 ? -21.785 -34.180 9.480 1.00 27.22 32 MET D O 1
ATOM 2731 N N . PHE D 2 34 ? -21.024 -34.948 7.518 1.00 32.82 33 PHE D N 1
ATOM 2732 C CA . PHE D 2 34 ? -22.059 -35.968 7.446 1.00 31.97 33 PHE D CA 1
ATOM 2733 C C . PHE D 2 34 ? -21.990 -36.999 8.558 1.00 34.39 33 PHE D C 1
ATOM 2734 O O . PHE D 2 34 ? -23.017 -37.442 9.057 1.00 35.16 33 PHE D O 1
ATOM 2742 N N . LEU D 2 35 ? -20.782 -37.379 8.956 1.00 40.94 34 LEU D N 1
ATOM 2743 C CA . LEU D 2 35 ? -20.620 -38.376 10.013 1.00 42.53 34 LEU D CA 1
ATOM 2744 C C . LEU D 2 35 ? -20.939 -37.817 11.392 1.00 38.90 34 LEU D C 1
ATOM 2745 O O . LEU D 2 35 ? -21.664 -38.431 12.171 1.00 35.69 34 LEU D O 1
ATOM 2750 N N . SER D 2 36 ? -20.396 -36.644 11.678 1.00 38.28 35 SER D N 1
ATOM 2751 C CA . SER D 2 36 ? -20.587 -35.976 12.960 1.00 36.76 35 SER D CA 1
ATOM 2752 C C . SER D 2 36 ? -22.011 -35.482 13.131 1.00 38.91 35 SER D C 1
ATOM 2753 O O . SER D 2 36 ? -22.616 -35.627 14.191 1.00 40.30 35 SER D O 1
ATOM 2756 N N . PHE D 2 37 ? -22.547 -34.895 12.076 1.00 38.23 36 PHE D N 1
ATOM 2757 C CA . PHE D 2 37 ? -23.886 -34.339 12.126 1.00 40.04 36 PHE D CA 1
ATOM 2758 C C . PHE D 2 37 ? -24.771 -34.996 11.065 1.00 39.60 36 PHE D C 1
ATOM 2759 O O . PHE D 2 37 ? -25.019 -34.436 10.006 1.00 36.37 36 PHE D O 1
ATOM 2767 N N . PRO D 2 38 ? -25.276 -36.197 11.363 1.00 41.94 37 PRO D N 1
ATOM 2768 C CA . PRO D 2 38 ? -26.134 -37.000 10.475 1.00 41.66 37 PRO D CA 1
ATOM 2769 C C . PRO D 2 38 ? -27.353 -36.331 9.871 1.00 43.29 37 PRO D C 1
ATOM 2770 O O . PRO D 2 38 ? -27.687 -36.610 8.709 1.00 40.45 37 PRO D O 1
ATOM 2774 N N . THR D 2 39 ? -28.026 -35.465 10.639 1.00 41.20 38 THR D N 1
ATOM 2775 C CA . THR D 2 39 ? -29.217 -34.801 10.116 1.00 43.47 38 THR D CA 1
ATOM 2776 C C . THR D 2 39 ? -28.907 -34.035 8.842 1.00 44.66 38 THR D C 1
ATOM 2777 O O . THR D 2 39 ? -29.757 -33.878 7.977 1.00 46.67 38 THR D O 1
ATOM 2781 N N . THR D 2 40 ? -27.671 -33.559 8.769 1.00 47.67 39 THR D N 1
ATOM 2782 C CA . THR D 2 40 ? -27.102 -32.787 7.674 1.00 48.03 39 THR D CA 1
ATOM 2783 C C . THR D 2 40 ? -27.054 -33.540 6.351 1.00 53.50 39 THR D C 1
ATOM 2784 O O . THR D 2 40 ? -27.028 -32.941 5.278 1.00 50.52 39 THR D O 1
ATOM 2788 N N . LYS D 2 41 ? -27.035 -34.859 6.441 1.00 58.23 40 LYS D N 1
ATOM 2789 C CA . LYS D 2 41 ? -26.933 -35.704 5.272 1.00 66.88 40 LYS D CA 1
ATOM 2790 C C . LYS D 2 41 ? -28.281 -35.999 4.630 1.00 64.91 40 LYS D C 1
ATOM 2791 O O . LYS D 2 41 ? -28.374 -36.202 3.421 1.00 61.27 40 LYS D O 1
ATOM 2797 N N . THR D 2 42 ? -29.318 -36.004 5.454 1.00 64.96 41 THR D N 1
ATOM 2798 C CA . THR D 2 42 ? -30.662 -36.339 5.018 1.00 66.61 41 THR D CA 1
ATOM 2799 C C . THR D 2 42 ? -31.139 -35.793 3.689 1.00 65.07 41 THR D C 1
ATOM 2800 O O . THR D 2 42 ? -31.493 -36.571 2.805 1.00 65.80 41 THR D O 1
ATOM 2804 N N . TYR D 2 43 ? -31.171 -34.479 3.519 1.00 60.55 42 TYR D N 1
ATOM 2805 C CA . TYR D 2 43 ? -31.652 -33.976 2.237 1.00 58.82 42 TYR D CA 1
ATOM 2806 C C . TYR D 2 43 ? -30.663 -33.207 1.396 1.00 51.62 42 TYR D C 1
ATOM 2807 O O . TYR D 2 43 ? -31.057 -32.590 0.424 1.00 54.86 42 TYR D O 1
ATOM 2816 N N . PHE D 2 44 ? -29.388 -33.264 1.755 1.00 43.86 43 PHE D N 1
ATOM 2817 C CA . PHE D 2 44 ? -28.340 -32.557 1.034 1.00 37.50 43 PHE D CA 1
ATOM 2818 C C . PHE D 2 44 ? -28.506 -32.603 -0.483 1.00 35.83 43 PHE D C 1
ATOM 2819 O O . PHE D 2 44 ? -28.294 -33.632 -1.106 1.00 38.08 43 PHE D O 1
ATOM 2827 N N . PRO D 2 45 ? -28.838 -31.464 -1.105 1.00 36.46 44 PRO D N 1
ATOM 2828 C CA . PRO D 2 45 ? -29.045 -31.412 -2.554 1.00 33.38 44 PRO D CA 1
ATOM 2829 C C . PRO D 2 45 ? -27.875 -30.964 -3.406 1.00 34.24 44 PRO D C 1
ATOM 2830 O O . PRO D 2 45 ? -27.898 -31.115 -4.629 1.00 38.52 44 PRO D O 1
ATOM 2834 N N . HIS D 2 46 ? -26.848 -30.442 -2.758 1.00 29.01 45 HIS D N 1
ATOM 2835 C CA . HIS D 2 46 ? -25.688 -29.887 -3.436 1.00 30.80 45 HIS D CA 1
ATOM 2836 C C . HIS D 2 46 ? -24.556 -30.796 -3.904 1.00 35.10 45 HIS D C 1
ATOM 2837 O O . HIS D 2 46 ? -24.454 -31.959 -3.536 1.00 40.73 45 HIS D O 1
ATOM 2844 N N . PHE D 2 47 ? -23.688 -30.195 -4.709 1.00 36.11 46 PHE D N 1
ATOM 2845 C CA . PHE D 2 47 ? -22.477 -30.803 -5.241 1.00 35.23 46 PHE D CA 1
ATOM 2846 C C . PHE D 2 47 ? -22.562 -32.095 -6.041 1.00 38.25 46 PHE D C 1
ATOM 2847 O O . PHE D 2 47 ? -21.549 -32.765 -6.229 1.00 36.31 46 PHE D O 1
ATOM 2855 N N . ASP D 2 48 ? -23.751 -32.448 -6.518 1.00 39.69 47 ASP D N 1
ATOM 2856 C CA . ASP D 2 48 ? -23.905 -33.643 -7.348 1.00 40.60 47 ASP D CA 1
ATOM 2857 C C . ASP D 2 48 ? -23.101 -34.825 -6.803 1.00 42.03 47 ASP D C 1
ATOM 2858 O O . ASP D 2 48 ? -22.357 -35.481 -7.537 1.00 37.10 47 ASP D O 1
ATOM 2863 N N . LEU D 2 49 ? -23.276 -35.089 -5.513 1.00 40.37 48 LEU D N 1
ATOM 2864 C CA . LEU D 2 49 ? -22.575 -36.152 -4.814 1.00 41.13 48 LEU D CA 1
ATOM 2865 C C . LEU D 2 49 ? -22.702 -37.575 -5.362 1.00 43.07 48 LEU D C 1
ATOM 2866 O O . LEU D 2 49 ? -21.745 -38.340 -5.302 1.00 39.85 48 LEU D O 1
ATOM 2871 N N . SER D 2 50 ? -23.863 -37.936 -5.891 1.00 42.40 49 SER D N 1
ATOM 2872 C CA . SER D 2 50 ? -24.035 -39.277 -6.429 1.00 46.94 49 SER D CA 1
ATOM 2873 C C . SER D 2 50 ? -23.052 -39.542 -7.558 1.00 47.89 49 SER D C 1
ATOM 2874 O O . SER D 2 50 ? -22.797 -40.691 -7.892 1.00 52.80 49 SER D O 1
ATOM 2877 N N . HIS D 2 51 ? -22.502 -38.481 -8.140 1.00 47.31 50 HIS D N 1
ATOM 2878 C CA . HIS D 2 51 ? -21.540 -38.614 -9.229 1.00 47.69 50 HIS D CA 1
ATOM 2879 C C . HIS D 2 51 ? -20.107 -38.376 -8.781 1.00 45.03 50 HIS D C 1
ATOM 2880 O O . HIS D 2 51 ? -19.208 -38.277 -9.612 1.00 42.76 50 HIS D O 1
ATOM 2887 N N . GLY D 2 52 ? -19.882 -38.258 -7.479 1.00 43.71 51 GLY D N 1
ATOM 2888 C CA . GLY D 2 52 ? -18.517 -38.045 -7.036 1.00 41.98 51 GLY D CA 1
ATOM 2889 C C . GLY D 2 52 ? -18.180 -36.774 -6.282 1.00 42.47 51 GLY D C 1
ATOM 2890 O O . GLY D 2 52 ? -19.052 -36.117 -5.711 1.00 42.28 51 GLY D O 1
ATOM 2891 N N . SER D 2 53 ? -16.896 -36.419 -6.324 1.00 40.40 52 SER D N 1
ATOM 2892 C CA . SER D 2 53 ? -16.362 -35.275 -5.595 1.00 37.62 52 SER D CA 1
ATOM 2893 C C . SER D 2 53 ? -15.811 -34.089 -6.374 1.00 37.98 52 SER D C 1
ATOM 2894 O O . SER D 2 53 ? -15.140 -33.239 -5.786 1.00 36.67 52 SER D O 1
ATOM 2897 N N . ALA D 2 54 ? -16.074 -34.018 -7.675 1.00 38.58 53 ALA D N 1
ATOM 2898 C CA . ALA D 2 54 ? -15.564 -32.912 -8.484 1.00 36.95 53 ALA D CA 1
ATOM 2899 C C . ALA D 2 54 ? -16.049 -31.572 -7.956 1.00 35.04 53 ALA D C 1
ATOM 2900 O O . ALA D 2 54 ? -15.251 -30.672 -7.691 1.00 33.90 53 ALA D O 1
ATOM 2902 N N . GLN D 2 55 ? -17.361 -31.452 -7.795 1.00 34.77 54 GLN D N 1
ATOM 2903 C CA . GLN D 2 55 ? -17.963 -30.217 -7.319 1.00 35.96 54 GLN D CA 1
ATOM 2904 C C . GLN D 2 55 ? -17.617 -29.864 -5.874 1.00 34.81 54 GLN D C 1
ATOM 2905 O O . GLN D 2 55 ? -17.236 -28.724 -5.593 1.00 31.94 54 GLN D O 1
ATOM 2911 N N . VAL D 2 56 ? -17.728 -30.827 -4.963 1.00 31.76 55 VAL D N 1
ATOM 2912 C CA . VAL D 2 56 ? -17.399 -30.551 -3.572 1.00 35.29 55 VAL D CA 1
ATOM 2913 C C . VAL D 2 56 ? -15.915 -30.249 -3.470 1.00 37.53 55 VAL D C 1
ATOM 2914 O O . VAL D 2 56 ? -15.488 -29.495 -2.586 1.00 39.32 55 VAL D O 1
ATOM 2918 N N . LYS D 2 57 ? -15.132 -30.815 -4.390 1.00 35.40 56 LYS D N 1
ATOM 2919 C CA . LYS D 2 57 ? -13.684 -30.578 -4.415 1.00 37.00 56 LYS D CA 1
ATOM 2920 C C . LYS D 2 57 ? -13.434 -29.169 -4.908 1.00 35.13 56 LYS D C 1
ATOM 2921 O O . LYS D 2 57 ? -12.673 -28.408 -4.307 1.00 31.39 56 LYS D O 1
ATOM 2927 N N . GLY D 2 58 ? -14.091 -28.815 -6.012 1.00 33.09 57 GLY D N 1
ATOM 2928 C CA . GLY D 2 58 ? -13.923 -27.485 -6.566 1.00 29.79 57 GLY D CA 1
ATOM 2929 C C . GLY D 2 58 ? -14.368 -26.412 -5.594 1.00 31.50 57 GLY D C 1
ATOM 2930 O O . GLY D 2 58 ? -13.728 -25.372 -5.482 1.00 34.94 57 GLY D O 1
ATOM 2931 N N . HIS D 2 59 ? -15.470 -26.668 -4.892 1.00 30.76 58 HIS D N 1
ATOM 2932 C CA . HIS D 2 59 ? -16.019 -25.730 -3.917 1.00 31.91 58 HIS D CA 1
ATOM 2933 C C . HIS D 2 59 ? -15.084 -25.521 -2.718 1.00 33.24 58 HIS D C 1
ATOM 2934 O O . HIS D 2 59 ? -15.000 -24.411 -2.174 1.00 29.76 58 HIS D O 1
ATOM 2941 N N . GLY D 2 60 ? -14.378 -26.579 -2.322 1.00 31.71 59 GLY D N 1
ATOM 2942 C CA . GLY D 2 60 ? -13.461 -26.471 -1.200 1.00 34.97 59 GLY D CA 1
ATOM 2943 C C . GLY D 2 60 ? -12.366 -25.458 -1.475 1.00 35.30 59 GLY D C 1
ATOM 2944 O O . GLY D 2 60 ? -11.812 -24.845 -0.566 1.00 33.09 59 GLY D O 1
ATOM 2945 N N . LYS D 2 61 ? -12.051 -25.277 -2.746 1.00 36.88 60 LYS D N 1
ATOM 2946 C CA . LYS D 2 61 ? -11.030 -24.323 -3.130 1.00 37.85 60 LYS D CA 1
ATOM 2947 C C . LYS D 2 61 ? -11.640 -22.931 -2.965 1.00 34.44 60 LYS D C 1
ATOM 2948 O O . LYS D 2 61 ? -10.979 -22.001 -2.506 1.00 33.10 60 LYS D O 1
ATOM 2954 N N . LYS D 2 62 ? -12.913 -22.787 -3.325 1.00 34.17 61 LYS D N 1
ATOM 2955 C CA . LYS D 2 62 ? -13.581 -21.498 -3.185 1.00 31.34 61 LYS D CA 1
ATOM 2956 C C . LYS D 2 62 ? -13.583 -21.113 -1.701 1.00 31.08 61 LYS D C 1
ATOM 2957 O O . LYS D 2 62 ? -13.270 -19.977 -1.334 1.00 25.44 61 LYS D O 1
ATOM 2963 N N . VAL D 2 63 ? -13.928 -22.077 -0.853 1.00 27.40 62 VAL D N 1
ATOM 2964 C CA . VAL D 2 63 ? -13.966 -21.853 0.587 1.00 30.29 62 VAL D CA 1
ATOM 2965 C C . VAL D 2 63 ? -12.648 -21.284 1.102 1.00 29.66 62 VAL D C 1
ATOM 2966 O O . VAL D 2 63 ? -12.626 -20.237 1.755 1.00 27.62 62 VAL D O 1
ATOM 2970 N N . ALA D 2 64 ? -11.554 -21.977 0.796 1.00 30.87 63 ALA D N 1
ATOM 2971 C CA . ALA D 2 64 ? -10.232 -21.549 1.228 1.00 31.10 63 ALA D CA 1
ATOM 2972 C C . ALA D 2 64 ? -9.899 -20.161 0.695 1.00 31.47 63 ALA D C 1
ATOM 2973 O O . ALA D 2 64 ? -9.466 -19.293 1.453 1.00 32.84 63 ALA D O 1
ATOM 2975 N N . ASP D 2 65 ? -10.121 -19.936 -0.599 1.00 33.19 64 ASP D N 1
ATOM 2976 C CA . ASP D 2 65 ? -9.832 -18.624 -1.173 1.00 33.24 64 ASP D CA 1
ATOM 2977 C C . ASP D 2 65 ? -10.673 -17.532 -0.535 1.00 33.31 64 ASP D C 1
ATOM 2978 O O . ASP D 2 65 ? -10.197 -16.420 -0.320 1.00 37.19 64 ASP D O 1
ATOM 2983 N N . ALA D 2 66 ? -11.924 -17.841 -0.223 1.00 31.71 65 ALA D N 1
ATOM 2984 C CA . ALA D 2 66 ? -12.790 -16.849 0.400 1.00 33.24 65 ALA D CA 1
ATOM 2985 C C . ALA D 2 66 ? -12.298 -16.508 1.807 1.00 34.71 65 ALA D C 1
ATOM 2986 O O . ALA D 2 66 ? -12.314 -15.342 2.214 1.00 31.20 65 ALA D O 1
ATOM 2988 N N . LEU D 2 67 ? -11.870 -17.525 2.553 1.00 32.05 66 LEU D N 1
ATOM 2989 C CA . LEU D 2 67 ? -11.373 -17.292 3.909 1.00 35.87 66 LEU D CA 1
ATOM 2990 C C . LEU D 2 67 ? -10.099 -16.450 3.868 1.00 33.86 66 LEU D C 1
ATOM 2991 O O . LEU D 2 67 ? -9.947 -15.493 4.629 1.00 31.91 66 LEU D O 1
ATOM 2996 N N . THR D 2 68 ? -9.196 -16.801 2.962 1.00 34.21 67 THR D N 1
ATOM 2997 C CA . THR D 2 68 ? -7.946 -16.077 2.825 1.00 36.87 67 THR D CA 1
ATOM 2998 C C . THR D 2 68 ? -8.237 -14.610 2.582 1.00 41.33 67 THR D C 1
ATOM 2999 O O . THR D 2 68 ? -7.766 -13.745 3.326 1.00 45.43 67 THR D O 1
ATOM 3003 N N . ASN D 2 69 ? -9.029 -14.329 1.550 1.00 41.87 68 ASN D N 1
ATOM 3004 C CA . ASN D 2 69 ? -9.374 -12.951 1.224 1.00 36.43 68 ASN D CA 1
ATOM 3005 C C . ASN D 2 69 ? -10.039 -12.239 2.370 1.00 35.18 68 ASN D C 1
ATOM 3006 O O . ASN D 2 69 ? -9.715 -11.087 2.659 1.00 36.69 68 ASN D O 1
ATOM 3011 N N . ALA D 2 70 ? -10.985 -12.917 3.009 1.00 36.23 69 ALA D N 1
ATOM 3012 C CA . ALA D 2 70 ? -11.706 -12.326 4.130 1.00 38.51 69 ALA D CA 1
ATOM 3013 C C . ALA D 2 70 ? -10.771 -12.124 5.325 1.00 38.79 69 ALA D C 1
ATOM 3014 O O . ALA D 2 70 ? -10.910 -11.153 6.063 1.00 36.19 69 ALA D O 1
ATOM 3016 N N . VAL D 2 71 ? -9.825 -13.041 5.518 1.00 39.65 70 VAL D N 1
ATOM 3017 C CA . VAL D 2 71 ? -8.880 -12.911 6.627 1.00 43.59 70 VAL D CA 1
ATOM 3018 C C . VAL D 2 71 ? -7.885 -11.771 6.353 1.00 43.99 70 VAL D C 1
ATOM 3019 O O . VAL D 2 71 ? -7.497 -11.041 7.263 1.00 46.89 70 VAL D O 1
ATOM 3023 N N . ALA D 2 72 ? -7.493 -11.600 5.096 1.00 41.01 71 ALA D N 1
ATOM 3024 C CA . ALA D 2 72 ? -6.565 -10.535 4.740 1.00 40.27 71 ALA D CA 1
ATOM 3025 C C . ALA D 2 72 ? -7.231 -9.163 4.832 1.00 41.67 71 ALA D C 1
ATOM 3026 O O . ALA D 2 72 ? -6.559 -8.146 5.002 1.00 43.77 71 ALA D O 1
ATOM 3028 N N . HIS D 2 73 ? -8.557 -9.137 4.730 1.00 39.90 72 HIS D N 1
ATOM 3029 C CA . HIS D 2 73 ? -9.306 -7.887 4.779 1.00 35.19 72 HIS D CA 1
ATOM 3030 C C . HIS D 2 73 ? -10.240 -7.760 5.973 1.00 35.70 72 HIS D C 1
ATOM 3031 O O . HIS D 2 73 ? -11.254 -7.059 5.899 1.00 30.59 72 HIS D O 1
ATOM 3038 N N . VAL D 2 74 ? -9.890 -8.422 7.073 1.00 35.29 73 VAL D N 1
ATOM 3039 C CA . VAL D 2 74 ? -10.703 -8.390 8.281 1.00 41.29 73 VAL D CA 1
ATOM 3040 C C . VAL D 2 74 ? -10.937 -6.968 8.824 1.00 43.51 73 VAL D C 1
ATOM 3041 O O . VAL D 2 74 ? -11.985 -6.682 9.399 1.00 44.62 73 VAL D O 1
ATOM 3045 N N . ASP D 2 75 ? -9.976 -6.077 8.609 1.00 44.61 74 ASP D N 1
ATOM 3046 C CA . ASP D 2 75 ? -10.070 -4.700 9.084 1.00 49.19 74 ASP D CA 1
ATOM 3047 C C . ASP D 2 75 ? -10.985 -3.800 8.266 1.00 46.17 74 ASP D C 1
ATOM 3048 O O . ASP D 2 75 ? -11.823 -3.078 8.811 1.00 46.40 74 ASP D O 1
ATOM 3053 N N . ASP D 2 76 ? -10.806 -3.839 6.952 1.00 44.23 75 ASP D N 1
ATOM 3054 C CA . ASP D 2 76 ? -11.582 -3.008 6.045 1.00 43.14 75 ASP D CA 1
ATOM 3055 C C . ASP D 2 76 ? -12.841 -3.651 5.468 1.00 41.04 75 ASP D C 1
ATOM 3056 O O . ASP D 2 76 ? -13.764 -2.948 5.071 1.00 41.00 75 ASP D O 1
ATOM 3061 N N . MET D 2 77 ? -12.878 -4.976 5.414 1.00 39.47 76 MET D N 1
ATOM 3062 C CA . MET D 2 77 ? -14.043 -5.670 4.875 1.00 38.96 76 MET D CA 1
ATOM 3063 C C . MET D 2 77 ? -14.557 -6.652 5.918 1.00 38.34 76 MET D C 1
ATOM 3064 O O . MET D 2 77 ? -14.513 -7.863 5.725 1.00 39.04 76 MET D O 1
ATOM 3069 N N . PRO D 2 78 ? -15.069 -6.132 7.041 1.00 42.08 77 PRO D N 1
ATOM 3070 C CA . PRO D 2 78 ? -15.584 -6.972 8.128 1.00 40.02 77 PRO D CA 1
ATOM 3071 C C . PRO D 2 78 ? -16.873 -7.708 7.814 1.00 41.34 77 PRO D C 1
ATOM 3072 O O . PRO D 2 78 ? -17.343 -8.512 8.617 1.00 43.70 77 PRO D O 1
ATOM 3076 N N . ASN D 2 79 ? -17.441 -7.428 6.646 1.00 41.05 78 ASN D N 1
ATOM 3077 C CA . ASN D 2 79 ? -18.678 -8.070 6.233 1.00 41.90 78 ASN D CA 1
ATOM 3078 C C . ASN D 2 79 ? -18.471 -9.116 5.144 1.00 39.85 78 ASN D C 1
ATOM 3079 O O . ASN D 2 79 ? -19.432 -9.589 4.541 1.00 44.56 78 ASN D O 1
ATOM 3084 N N . ALA D 2 80 ? -17.221 -9.488 4.900 1.00 36.95 79 ALA D N 1
ATOM 3085 C CA . ALA D 2 80 ? -16.916 -10.489 3.876 1.00 39.37 79 ALA D CA 1
ATOM 3086 C C . ALA D 2 80 ? -17.639 -11.817 4.108 1.00 38.28 79 ALA D C 1
ATOM 3087 O O . ALA D 2 80 ? -18.277 -12.341 3.198 1.00 37.46 79 ALA D O 1
ATOM 3089 N N . LEU D 2 81 ? -17.526 -12.358 5.319 1.00 37.79 80 LEU D N 1
ATOM 3090 C CA . LEU D 2 81 ? -18.161 -13.631 5.666 1.00 39.10 80 LEU D CA 1
ATOM 3091 C C . LEU D 2 81 ? -19.670 -13.532 5.718 1.00 35.99 80 LEU D C 1
ATOM 3092 O O . LEU D 2 81 ? -20.385 -14.381 5.199 1.00 33.74 80 LEU D O 1
ATOM 3097 N N . SER D 2 82 ? -20.149 -12.494 6.382 1.00 34.59 81 SER D N 1
ATOM 3098 C CA . SER D 2 82 ? -21.576 -12.270 6.530 1.00 34.22 81 SER D CA 1
ATOM 3099 C C . SER D 2 82 ? -22.269 -12.134 5.175 1.00 33.29 81 SER D C 1
ATOM 3100 O O . SER D 2 82 ? -23.350 -12.684 4.957 1.00 32.21 81 SER D O 1
ATOM 3103 N N . ALA D 2 83 ? -21.641 -11.404 4.263 1.00 34.24 82 ALA D N 1
ATOM 3104 C CA . ALA D 2 83 ? -22.197 -11.219 2.927 1.00 35.63 82 ALA D CA 1
ATOM 3105 C C . ALA D 2 83 ? -22.206 -12.538 2.137 1.00 32.39 82 ALA D C 1
ATOM 3106 O O . ALA D 2 83 ? -23.137 -12.804 1.380 1.00 29.73 82 ALA D O 1
ATOM 3108 N N . LEU D 2 84 ? -21.175 -13.358 2.322 1.00 28.57 83 LEU D N 1
ATOM 3109 C CA . LEU D 2 84 ? -21.080 -14.640 1.627 1.00 30.25 83 LEU D CA 1
ATOM 3110 C C . LEU D 2 84 ? -22.086 -15.614 2.248 1.00 29.72 83 LEU D C 1
ATOM 3111 O O . LEU D 2 84 ? -22.688 -16.443 1.559 1.00 28.71 83 LEU D O 1
ATOM 3116 N N . SER D 2 85 ? -22.252 -15.491 3.559 1.00 24.08 84 SER D N 1
ATOM 3117 C CA . SER D 2 85 ? -23.180 -16.308 4.322 1.00 24.92 84 SER D CA 1
ATOM 3118 C C . SER D 2 85 ? -24.595 -15.955 3.874 1.00 25.87 84 SER D C 1
ATOM 3119 O O . SER D 2 85 ? -25.459 -16.825 3.781 1.00 28.96 84 SER D O 1
ATOM 3122 N N . ASP D 2 86 ? -24.836 -14.674 3.600 1.00 27.74 85 ASP D N 1
ATOM 3123 C CA . ASP D 2 86 ? -26.153 -14.225 3.150 1.00 31.75 85 ASP D CA 1
ATOM 3124 C C . ASP D 2 86 ? -26.450 -14.731 1.756 1.00 28.74 85 ASP D C 1
ATOM 3125 O O . ASP D 2 86 ? -27.585 -15.076 1.440 1.00 28.26 85 ASP D O 1
ATOM 3130 N N . LEU D 2 87 ? -25.426 -14.755 0.920 1.00 23.74 86 LEU D N 1
ATOM 3131 C CA . LEU D 2 87 ? -25.597 -15.231 -0.437 1.00 28.86 86 LEU D CA 1
ATOM 3132 C C . LEU D 2 87 ? -26.046 -16.685 -0.383 1.00 32.30 86 LEU D C 1
ATOM 3133 O O . LEU D 2 87 ? -26.942 -17.100 -1.130 1.00 30.53 86 LEU D O 1
ATOM 3138 N N . HIS D 2 88 ? -25.438 -17.449 0.522 1.00 29.64 87 HIS D N 1
ATOM 3139 C CA . HIS D 2 88 ? -25.757 -18.862 0.657 1.00 30.22 87 HIS D CA 1
ATOM 3140 C C . HIS D 2 88 ? -27.172 -19.109 1.134 1.00 31.35 87 HIS D C 1
ATOM 3141 O O . HIS D 2 88 ? -27.950 -19.815 0.483 1.00 28.78 87 HIS D O 1
ATOM 3148 N N . ALA D 2 89 ? -27.504 -18.524 2.276 1.00 29.26 88 ALA D N 1
ATOM 3149 C CA . ALA D 2 89 ? -28.820 -18.705 2.836 1.00 30.59 88 ALA D CA 1
ATOM 3150 C C . ALA D 2 89 ? -29.973 -18.220 1.946 1.00 33.57 88 ALA D C 1
ATOM 3151 O O . ALA D 2 89 ? -30.985 -18.911 1.837 1.00 35.75 88 ALA D O 1
ATOM 3153 N N . HIS D 2 90 ? -29.811 -17.060 1.301 1.00 34.93 89 HIS D N 1
ATOM 3154 C CA . HIS D 2 90 ? -30.859 -16.452 0.463 1.00 37.78 89 HIS D CA 1
ATOM 3155 C C . HIS D 2 90 ? -30.871 -16.719 -1.039 1.00 38.69 89 HIS D C 1
ATOM 3156 O O . HIS D 2 90 ? -31.942 -16.761 -1.639 1.00 43.05 89 HIS D O 1
ATOM 3163 N N . LYS D 2 91 ? -29.707 -16.891 -1.656 1.00 37.46 90 LYS D N 1
ATOM 3164 C CA . LYS D 2 91 ? -29.660 -17.153 -3.094 1.00 37.24 90 LYS D CA 1
ATOM 3165 C C . LYS D 2 91 ? -29.325 -18.587 -3.464 1.00 38.12 90 LYS D C 1
ATOM 3166 O O . LYS D 2 91 ? -29.852 -19.114 -4.439 1.00 38.74 90 LYS D O 1
ATOM 3172 N N . LEU D 2 92 ? -28.444 -19.217 -2.694 1.00 37.55 91 LEU D N 1
ATOM 3173 C CA . LEU D 2 92 ? -28.024 -20.576 -2.992 1.00 36.76 91 LEU D CA 1
ATOM 3174 C C . LEU D 2 92 ? -28.857 -21.642 -2.303 1.00 36.02 91 LEU D C 1
ATOM 3175 O O . LEU D 2 92 ? -28.559 -22.826 -2.403 1.00 40.08 91 LEU D O 1
ATOM 3180 N N . ARG D 2 93 ? -29.905 -21.209 -1.614 1.00 36.83 92 ARG D N 1
ATOM 3181 C CA . ARG D 2 93 ? -30.796 -22.115 -0.901 1.00 38.42 92 ARG D CA 1
ATOM 3182 C C . ARG D 2 93 ? -30.053 -23.016 0.091 1.00 35.10 92 ARG D C 1
ATOM 3183 O O . ARG D 2 93 ? -30.517 -24.106 0.410 1.00 35.84 92 ARG D O 1
ATOM 3191 N N . VAL D 2 94 ? -28.905 -22.555 0.577 1.00 30.62 93 VAL D N 1
ATOM 3192 C CA . VAL D 2 94 ? -28.116 -23.320 1.536 1.00 28.54 93 VAL D CA 1
ATOM 3193 C C . VAL D 2 94 ? -28.522 -23.069 2.982 1.00 27.19 93 VAL D C 1
ATOM 3194 O O . VAL D 2 94 ? -28.602 -21.937 3.437 1.00 26.57 93 VAL D O 1
ATOM 3198 N N . ASP D 2 95 ? -28.760 -24.153 3.699 1.00 27.16 94 ASP D N 1
ATOM 3199 C CA . ASP D 2 95 ? -29.160 -24.112 5.101 1.00 33.73 94 ASP D CA 1
ATOM 3200 C C . ASP D 2 95 ? -28.043 -23.507 5.966 1.00 34.10 94 ASP D C 1
ATOM 3201 O O . ASP D 2 95 ? -26.924 -24.007 5.960 1.00 38.03 94 ASP D O 1
ATOM 3206 N N . PRO D 2 96 ? -28.331 -22.429 6.718 1.00 35.50 95 PRO D N 1
ATOM 3207 C CA . PRO D 2 96 ? -27.288 -21.827 7.562 1.00 33.46 95 PRO D CA 1
ATOM 3208 C C . PRO D 2 96 ? -26.544 -22.827 8.450 1.00 33.46 95 PRO D C 1
ATOM 3209 O O . PRO D 2 96 ? -25.340 -22.691 8.657 1.00 34.83 95 PRO D O 1
ATOM 3213 N N . VAL D 2 97 ? -27.252 -23.820 8.981 1.00 32.48 96 VAL D N 1
ATOM 3214 C CA . VAL D 2 97 ? -26.615 -24.825 9.840 1.00 35.33 96 VAL D CA 1
ATOM 3215 C C . VAL D 2 97 ? -25.462 -25.509 9.110 1.00 33.07 96 VAL D C 1
ATOM 3216 O O . VAL D 2 97 ? -24.417 -25.786 9.712 1.00 27.90 96 VAL D O 1
ATOM 3220 N N . ASN D 2 98 ? -25.647 -25.780 7.816 1.00 28.90 97 ASN D N 1
ATOM 3221 C CA . ASN D 2 98 ? -24.592 -26.412 7.033 1.00 31.07 97 ASN D CA 1
ATOM 3222 C C . ASN D 2 98 ? -23.430 -25.442 6.786 1.00 32.78 97 ASN D C 1
ATOM 3223 O O . ASN D 2 98 ? -22.262 -25.839 6.815 1.00 28.75 97 ASN D O 1
ATOM 3228 N N . PHE D 2 99 ? -23.739 -24.174 6.525 1.00 30.61 98 PHE D N 1
ATOM 3229 C CA . PHE D 2 99 ? -22.677 -23.205 6.291 1.00 35.58 98 PHE D CA 1
ATOM 3230 C C . PHE D 2 99 ? -21.842 -23.151 7.564 1.00 35.93 98 PHE D C 1
ATOM 3231 O O . PHE D 2 99 ? -20.621 -23.223 7.519 1.00 31.67 98 PHE D O 1
ATOM 3239 N N . LYS D 2 100 ? -22.506 -23.069 8.711 1.00 37.20 99 LYS D N 1
ATOM 3240 C CA . LYS D 2 100 ? -21.779 -23.016 9.969 1.00 39.59 99 LYS D CA 1
ATOM 3241 C C . LYS D 2 100 ? -20.995 -24.285 10.284 1.00 38.18 99 LYS D C 1
ATOM 3242 O O . LYS D 2 100 ? -19.827 -24.206 10.634 1.00 39.18 99 LYS D O 1
ATOM 3248 N N . LEU D 2 101 ? -21.628 -25.449 10.151 1.00 36.87 100 LEU D N 1
ATOM 3249 C CA . LEU D 2 101 ? -20.976 -26.720 10.471 1.00 30.89 100 LEU D CA 1
ATOM 3250 C C . LEU D 2 101 ? -19.834 -27.120 9.555 1.00 30.76 100 LEU D C 1
ATOM 3251 O O . LEU D 2 101 ? -18.886 -27.782 10.004 1.00 29.18 100 LEU D O 1
ATOM 3256 N N . LEU D 2 102 ? -19.914 -26.737 8.281 1.00 24.07 101 LEU D N 1
ATOM 3257 C CA . LEU D 2 102 ? -18.842 -27.049 7.340 1.00 23.71 101 LEU D CA 1
ATOM 3258 C C . LEU D 2 102 ? -17.575 -26.311 7.746 1.00 25.44 101 LEU D C 1
ATOM 3259 O O . LEU D 2 102 ? -16.482 -26.800 7.515 1.00 29.79 101 LEU D O 1
ATOM 3264 N N . SER D 2 103 ? -17.714 -25.123 8.326 1.00 28.82 102 SER D N 1
ATOM 3265 C CA . SER D 2 103 ? -16.547 -24.361 8.768 1.00 32.44 102 SER D CA 1
ATOM 3266 C C . SER D 2 103 ? -15.879 -25.091 9.925 1.00 31.65 102 SER D C 1
ATOM 3267 O O . SER D 2 103 ? -14.661 -25.207 9.971 1.00 34.13 102 SER D O 1
ATOM 3270 N N . HIS D 2 104 ? -16.696 -25.569 10.859 1.00 31.87 103 HIS D N 1
ATOM 3271 C CA . HIS D 2 104 ? -16.227 -26.315 12.034 1.00 31.76 103 HIS D CA 1
ATOM 3272 C C . HIS D 2 104 ? -15.451 -27.534 11.581 1.00 30.41 103 HIS D C 1
ATOM 3273 O O . HIS D 2 104 ? -14.374 -27.807 12.084 1.00 27.13 103 HIS D O 1
ATOM 3280 N N . CYS D 2 105 ? -16.014 -28.263 10.622 1.00 30.30 104 CYS D N 1
ATOM 3281 C CA . CYS D 2 105 ? -15.383 -29.475 10.134 1.00 33.46 104 CYS D CA 1
ATOM 3282 C C . CYS D 2 105 ? -14.151 -29.187 9.309 1.00 33.78 104 CYS D C 1
ATOM 3283 O O . CYS D 2 105 ? -13.318 -30.061 9.118 1.00 38.80 104 CYS D O 1
ATOM 3286 N N . LEU D 2 106 ? -14.034 -27.965 8.811 1.00 34.22 105 LEU D N 1
ATOM 3287 C CA . LEU D 2 106 ? -12.864 -27.600 8.036 1.00 33.97 105 LEU D CA 1
ATOM 3288 C C . LEU D 2 106 ? -11.741 -27.445 9.077 1.00 35.36 105 LEU D C 1
ATOM 3289 O O . LEU D 2 106 ? -10.641 -27.981 8.922 1.00 33.01 105 LEU D O 1
ATOM 3294 N N . LEU D 2 107 ? -12.032 -26.721 10.154 1.00 34.51 106 LEU D N 1
ATOM 3295 C CA . LEU D 2 107 ? -11.043 -26.527 11.202 1.00 33.75 106 LEU D CA 1
ATOM 3296 C C . LEU D 2 107 ? -10.632 -27.868 11.803 1.00 33.64 106 LEU D C 1
ATOM 3297 O O . LEU D 2 107 ? -9.453 -28.106 12.044 1.00 29.09 106 LEU D O 1
ATOM 3302 N N . VAL D 2 108 ? -11.609 -28.748 12.020 1.00 32.44 107 VAL D N 1
ATOM 3303 C CA . VAL D 2 108 ? -11.332 -30.055 12.591 1.00 31.98 107 VAL D CA 1
ATOM 3304 C C . VAL D 2 108 ? -10.423 -30.857 11.663 1.00 36.55 107 VAL D C 1
ATOM 3305 O O . VAL D 2 108 ? -9.598 -31.666 12.112 1.00 37.50 107 VAL D O 1
ATOM 3309 N N . THR D 2 109 ? -10.572 -30.609 10.365 1.00 38.49 108 THR D N 1
ATOM 3310 C CA . THR D 2 109 ? -9.779 -31.275 9.347 1.00 35.18 108 THR D CA 1
ATOM 3311 C C . THR D 2 109 ? -8.354 -30.719 9.331 1.00 36.72 108 THR D C 1
ATOM 3312 O O . THR D 2 109 ? -7.379 -31.473 9.277 1.00 35.36 108 THR D O 1
ATOM 3316 N N . LEU D 2 110 ? -8.233 -29.398 9.381 1.00 32.90 109 LEU D N 1
ATOM 3317 C CA . LEU D 2 110 ? -6.919 -28.762 9.393 1.00 34.47 109 LEU D CA 1
ATOM 3318 C C . LEU D 2 110 ? -6.131 -29.272 10.608 1.00 34.26 109 LEU D C 1
ATOM 3319 O O . LEU D 2 110 ? -4.941 -29.585 10.518 1.00 33.33 109 LEU D O 1
ATOM 3324 N N . ALA D 2 111 ? -6.804 -29.367 11.745 1.00 36.34 110 ALA D N 1
ATOM 3325 C CA . ALA D 2 111 ? -6.158 -29.858 12.954 1.00 37.31 110 ALA D CA 1
ATOM 3326 C C . ALA D 2 111 ? -5.609 -31.260 12.734 1.00 39.03 110 ALA D C 1
ATOM 3327 O O . ALA D 2 111 ? -4.492 -31.568 13.141 1.00 41.22 110 ALA D O 1
ATOM 3329 N N . ALA D 2 112 ? -6.403 -32.109 12.091 1.00 39.60 111 ALA D N 1
ATOM 3330 C CA . ALA D 2 112 ? -5.991 -33.481 11.855 1.00 40.22 111 ALA D CA 1
ATOM 3331 C C . ALA D 2 112 ? -4.764 -33.568 10.960 1.00 44.18 111 ALA D C 1
ATOM 3332 O O . ALA D 2 112 ? -3.903 -34.420 11.174 1.00 45.28 111 ALA D O 1
ATOM 3334 N N . HIS D 2 113 ? -4.686 -32.686 9.964 1.00 45.57 112 HIS D N 1
ATOM 3335 C CA . HIS D 2 113 ? -3.560 -32.668 9.031 1.00 46.27 112 HIS D CA 1
ATOM 3336 C C . HIS D 2 113 ? -2.359 -31.862 9.536 1.00 46.69 112 HIS D C 1
ATOM 3337 O O . HIS D 2 113 ? -1.252 -32.047 9.051 1.00 48.75 112 HIS D O 1
ATOM 3344 N N . LEU D 2 114 ? -2.575 -30.968 10.499 1.00 45.28 113 LEU D N 1
ATOM 3345 C CA . LEU D 2 114 ? -1.502 -30.127 11.036 1.00 43.55 113 LEU D CA 1
ATOM 3346 C C . LEU D 2 114 ? -1.487 -30.124 12.564 1.00 45.86 113 LEU D C 1
ATOM 3347 O O . LEU D 2 114 ? -1.633 -29.079 13.198 1.00 42.99 113 LEU D O 1
ATOM 3352 N N . PRO D 2 115 ? -1.292 -31.296 13.177 1.00 50.11 114 PRO D N 1
ATOM 3353 C CA . PRO D 2 115 ? -1.266 -31.414 14.639 1.00 53.70 114 PRO D CA 1
ATOM 3354 C C . PRO D 2 115 ? -0.237 -30.594 15.425 1.00 54.43 114 PRO D C 1
ATOM 3355 O O . PRO D 2 115 ? -0.470 -30.273 16.583 1.00 59.26 114 PRO D O 1
ATOM 3359 N N . ALA D 2 116 ? 0.888 -30.244 14.817 1.00 53.94 115 ALA D N 1
ATOM 3360 C CA . ALA D 2 116 ? 1.912 -29.473 15.523 1.00 57.60 115 ALA D CA 1
ATOM 3361 C C . ALA D 2 116 ? 1.768 -27.973 15.297 1.00 58.46 115 ALA D C 1
ATOM 3362 O O . ALA D 2 116 ? 2.375 -27.150 15.981 1.00 60.81 115 ALA D O 1
ATOM 3364 N N . GLU D 2 117 ? 0.922 -27.632 14.346 1.00 59.80 116 GLU D N 1
ATOM 3365 C CA . GLU D 2 117 ? 0.742 -26.263 13.908 1.00 55.28 116 GLU D CA 1
ATOM 3366 C C . GLU D 2 117 ? -0.654 -25.704 14.190 1.00 54.64 116 GLU D C 1
ATOM 3367 O O . GLU D 2 117 ? -0.809 -24.500 14.373 1.00 50.27 116 GLU D O 1
ATOM 3373 N N . PHE D 2 118 ? -1.663 -26.575 14.245 1.00 53.09 117 PHE D N 1
ATOM 3374 C CA . PHE D 2 118 ? -3.021 -26.126 14.548 1.00 53.47 117 PHE D CA 1
ATOM 3375 C C . PHE D 2 118 ? -3.136 -26.186 16.060 1.00 54.32 117 PHE D C 1
ATOM 3376 O O . PHE D 2 118 ? -3.673 -27.146 16.621 1.00 52.05 117 PHE D O 1
ATOM 3384 N N . THR D 2 119 ? -2.616 -25.148 16.702 1.00 52.56 118 THR D N 1
ATOM 3385 C CA . THR D 2 119 ? -2.614 -25.032 18.150 1.00 53.60 118 THR D CA 1
ATOM 3386 C C . THR D 2 119 ? -3.965 -24.541 18.648 1.00 53.27 118 THR D C 1
ATOM 3387 O O . THR D 2 119 ? -4.785 -24.051 17.869 1.00 56.92 118 THR D O 1
ATOM 3391 N N . PRO D 2 120 ? -4.222 -24.664 19.957 1.00 50.55 119 PRO D N 1
ATOM 3392 C CA . PRO D 2 120 ? -5.517 -24.192 20.448 1.00 48.91 119 PRO D CA 1
ATOM 3393 C C . PRO D 2 120 ? -5.709 -22.691 20.209 1.00 49.39 119 PRO D C 1
ATOM 3394 O O . PRO D 2 120 ? -6.835 -22.221 20.009 1.00 48.75 119 PRO D O 1
ATOM 3398 N N . ALA D 2 1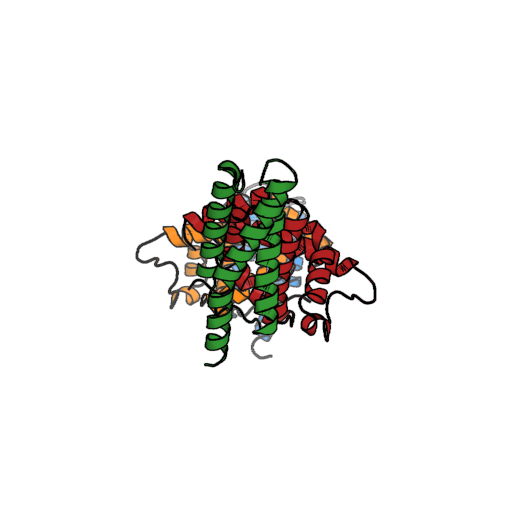21 ? -4.609 -21.941 20.230 1.00 44.75 120 ALA D N 1
ATOM 3399 C CA . ALA D 2 121 ? -4.677 -20.498 20.026 1.00 44.84 120 ALA D CA 1
ATOM 3400 C C . ALA D 2 121 ? -5.107 -20.203 18.590 1.00 46.04 120 ALA D C 1
ATOM 3401 O O . ALA D 2 121 ? -5.920 -19.310 18.336 1.00 43.68 120 ALA D O 1
ATOM 3403 N N . VAL D 2 122 ? -4.545 -20.967 17.659 1.00 44.51 121 VAL D N 1
ATOM 3404 C CA . VAL D 2 122 ? -4.857 -20.837 16.245 1.00 44.21 121 VAL D CA 1
ATOM 3405 C C . VAL D 2 122 ? -6.342 -21.121 16.030 1.00 44.27 121 VAL D C 1
ATOM 3406 O O . VAL D 2 122 ? -7.033 -20.377 15.339 1.00 38.12 121 VAL D O 1
ATOM 3410 N N . HIS D 2 123 ? -6.817 -22.201 16.648 1.00 40.95 122 HIS D N 1
ATOM 3411 C CA . HIS D 2 123 ? -8.203 -22.622 16.541 1.00 41.73 122 HIS D CA 1
ATOM 3412 C C . HIS D 2 123 ? -9.197 -21.614 17.093 1.00 43.54 122 HIS D C 1
ATOM 3413 O O . HIS D 2 123 ? -10.202 -21.307 16.446 1.00 46.86 122 HIS D O 1
ATOM 3420 N N . ALA D 2 124 ? -8.923 -21.105 18.290 1.00 40.77 123 ALA D N 1
ATOM 3421 C CA . ALA D 2 124 ? -9.802 -20.126 18.918 1.00 41.09 123 ALA D CA 1
ATOM 3422 C C . ALA D 2 124 ? -9.876 -18.850 18.081 1.00 41.07 123 ALA D C 1
ATOM 3423 O O . ALA D 2 124 ? -10.951 -18.259 17.929 1.00 41.16 123 ALA D O 1
ATOM 3425 N N . SER D 2 125 ? -8.733 -18.431 17.547 1.00 42.96 124 SER D N 1
ATOM 3426 C CA . SER D 2 125 ? -8.657 -17.237 16.713 1.00 48.62 124 SER D CA 1
ATOM 3427 C C . SER D 2 125 ? -9.563 -17.359 15.490 1.00 48.39 124 SER D C 1
ATOM 3428 O O . SER D 2 125 ? -10.377 -16.479 15.217 1.00 50.01 124 SER D O 1
ATOM 3431 N N . LEU D 2 126 ? -9.405 -18.456 14.758 1.00 46.31 125 LEU D N 1
ATOM 3432 C CA . LEU D 2 126 ? -10.185 -18.702 13.559 1.00 42.66 125 LEU D CA 1
ATOM 3433 C C . LEU D 2 126 ? -11.657 -18.840 13.898 1.00 41.48 125 LEU D C 1
ATOM 3434 O O . LEU D 2 126 ? -12.523 -18.323 13.195 1.00 44.00 125 LEU D O 1
ATOM 3439 N N . ASP D 2 127 ? -11.930 -19.528 14.994 1.00 39.54 126 ASP D N 1
ATOM 3440 C CA . ASP D 2 127 ? -13.293 -19.752 15.453 1.00 41.80 126 ASP D CA 1
ATOM 3441 C C . ASP D 2 127 ? -14.021 -18.439 15.679 1.00 42.22 126 ASP D C 1
ATOM 3442 O O . ASP D 2 127 ? -15.187 -18.283 15.303 1.00 41.47 126 ASP D O 1
ATOM 3447 N N . LYS D 2 128 ? -13.333 -17.490 16.302 1.00 43.66 127 LYS D N 1
ATOM 3448 C CA . LYS D 2 128 ? -13.951 -16.203 16.579 1.00 46.79 127 LYS D CA 1
ATOM 3449 C C . LYS D 2 128 ? -14.305 -15.523 15.263 1.00 45.96 127 LYS D C 1
ATOM 3450 O O . LYS D 2 128 ? -15.348 -14.893 15.135 1.00 46.17 127 LYS D O 1
ATOM 3456 N N . PHE D 2 129 ? -13.430 -15.674 14.282 1.00 45.56 128 PHE D N 1
ATOM 3457 C CA . PHE D 2 129 ? -13.640 -15.085 12.974 1.00 46.57 128 PHE D CA 1
ATOM 3458 C C . PHE D 2 129 ? -14.814 -15.758 12.262 1.00 48.25 128 PHE D C 1
ATOM 3459 O O . PHE D 2 129 ? -15.781 -15.098 11.876 1.00 46.06 128 PHE D O 1
ATOM 3467 N N . LEU D 2 130 ? -14.735 -17.075 12.108 1.00 48.77 129 LEU D N 1
ATOM 3468 C CA . LEU D 2 130 ? -15.772 -17.823 11.407 1.00 54.14 129 LEU D CA 1
ATOM 3469 C C . LEU D 2 130 ? -17.159 -17.742 12.018 1.00 57.15 129 LEU D C 1
ATOM 3470 O O . LEU D 2 130 ? -18.147 -18.023 11.345 1.00 60.51 129 LEU D O 1
ATOM 3475 N N . ALA D 2 131 ? -17.231 -17.351 13.282 1.00 63.49 130 ALA D N 1
ATOM 3476 C CA . ALA D 2 131 ? -18.515 -17.245 13.954 1.00 68.08 130 ALA D CA 1
ATOM 3477 C C . ALA D 2 131 ? -19.151 -15.862 13.805 1.00 70.01 130 ALA D C 1
ATOM 3478 O O . ALA D 2 131 ? -20.304 -15.652 14.118 1.00 70.46 130 ALA D O 1
ATOM 3480 N N . SER D 2 132 ? -18.347 -14.930 13.289 1.00 71.76 131 SER D N 1
ATOM 3481 C CA . SER D 2 132 ? -18.770 -13.544 13.079 1.00 72.93 131 SER D CA 1
ATOM 3482 C C . SER D 2 132 ? -19.431 -13.480 11.652 1.00 71.53 131 SER D C 1
ATOM 3483 O O . SER D 2 132 ? -18.926 -12.779 10.797 1.00 69.92 131 SER D O 1
ATOM 3486 N N . VAL D 2 133 ? -20.531 -14.228 11.436 1.00 72.41 132 VAL D N 1
ATOM 3487 C CA . VAL D 2 133 ? -21.223 -14.259 10.182 1.00 75.38 132 VAL D CA 1
ATOM 3488 C C . VAL D 2 133 ? -22.475 -13.378 10.313 1.00 74.91 132 VAL D C 1
ATOM 3489 O O . VAL D 2 133 ? -23.526 -13.681 9.771 1.00 76.68 132 VAL D O 1
ATOM 3493 N N . SER D 2 134 ? -22.357 -12.303 10.987 1.00 76.12 133 SER D N 1
ATOM 3494 C CA . SER D 2 134 ? -23.491 -11.427 11.120 1.00 76.66 133 SER D CA 1
ATOM 3495 C C . SER D 2 134 ? -22.776 -10.060 11.044 1.00 78.12 133 SER D C 1
ATOM 3496 O O . SER D 2 134 ? -21.611 -9.884 11.465 1.00 77.17 133 SER D O 1
ATOM 3499 N N . THR D 2 135 ? -23.464 -9.151 10.366 1.00 78.88 134 THR D N 1
ATOM 3500 C CA . THR D 2 135 ? -23.018 -7.830 10.048 1.00 81.50 134 THR D CA 1
ATOM 3501 C C . THR D 2 135 ? -22.610 -6.830 11.103 1.00 79.96 134 THR D C 1
ATOM 3502 O O . THR D 2 135 ? -23.048 -6.852 12.263 1.00 78.68 134 THR D O 1
ATOM 3506 N N . VAL D 2 136 ? -21.745 -5.957 10.600 1.00 79.92 135 VAL D N 1
ATOM 3507 C CA . VAL D 2 136 ? -21.122 -4.857 11.278 1.00 79.48 135 VAL D CA 1
ATOM 3508 C C . VAL D 2 136 ? -21.745 -3.565 10.747 1.00 83.44 135 VAL D C 1
ATOM 3509 O O . VAL D 2 136 ? -21.356 -3.049 9.693 1.00 83.12 135 VAL D O 1
ATOM 3513 N N . LEU D 2 137 ? -22.757 -3.106 11.487 1.00 89.46 136 LEU D N 1
ATOM 3514 C CA . LEU D 2 137 ? -23.539 -1.877 11.260 1.00 94.26 136 LEU D CA 1
ATOM 3515 C C . LEU D 2 137 ? -24.223 -1.603 9.918 1.00 94.39 136 LEU D C 1
ATOM 3516 O O . LEU D 2 137 ? -24.322 -2.459 9.045 1.00 96.19 136 LEU D O 1
#

GO terms:
  GO:0005515 protein binding (F, IPI)

Nearest PDB structures (foldseek):
  1z8u-assembly3_B  TM=1.007E+00  e=9.197E-19  Homo sapiens
  1z8u-assembly3_D  TM=1.000E+00  e=2.612E-17  Homo sapiens
  3ia3-assembly2_B  TM=1.000E+00  e=9.963E-17  Homo sapiens
  1a3o-assembly1_A  TM=8.141E-01  e=1.994E-13  Homo sapiens
  3pia-assembly1_C  TM=8.156E-01  e=2.635E-12  Bos taurus

Solvent-accessible surface area: 23302 Å² total; per-residue (Å²): 125,20,65,173,45,0,78,89,41,7,68,40,0,30,161,47,0,30,76,0,12,121,35,43,76,27,136,48,10,140,19,56,79,132,16,12,60,34,12,1,67,30,12,14,54,21,0,10,69,31,9,97,116,69,16,62,47,125,88,129,13,109,95,86,0,19,141,62,2,97,111,50,0,52,72,44,1,82,80,20,27,50,149,18,105,90,84,149,187,112,84,49,112,66,31,46,89,75,1,82,47,2,17,56,109,2,6,90,104,3,15,123,24,12,46,58,3,8,78,77,4,10,114,43,0,82,88,15,112,127,160,35,62,36,43,79,67,107,151,32,67,80,99,7,142,31,35,4,108,70,37,8,39,19,13,68,40,4,5,64,35,6,83,40,39,56,17,35,6,0,12,50,6,32,14,22,34,132,70,53,150,26,79,46,25,30,34,52,7,33,20,17,2,8,5,39,0,0,22,56,81,42,68,78,75,2,31,3,59,8,6,8,15,3,20,66,12,20,27,25,20,58,52,51,156,181,73,63,69,132,48,0,93,64,51,18,64,39,0,32,162,50,0,34,71,0,16,122,38,40,88,40,121,68,10,103,7,52,71,119,12,7,48,31,2,0,82,28,10,18,65,13,0,3,74,27,8,108,105,65,9,61,29,106,101,124,26,94,78,127,6,12,105,87,0,95,133,66,0,63,80,56,1,84,70,15,24,36,129,5,87,97,90,72,128,134,90,43,107,62,28,42,91,74,2,78,61,3,15,68,114,0,7,95,99,3,19,119,26,11,40,54,3,5,111,72,2,15,152,33,0,86,95,12,126,87,194,38,104,42,41,63,64,110,151,37,54,83,97,5,137,36,36,4,128,85,38,9,38,20,12,67,35,3,6,61,34,2,89,40,36,49,14,32,9,1,11,51,13,34,14,23,33,134,68,45,189,22,71,63,42,20,40,61,0,33,26,15,1,7,7,26,0,0,11,59,84,41,52,69,72,1,26,3,60,10,3,10,23,4,19,73,14,27,61,37,48,73,50,72,184

Organism: Homo sapiens (NCBI:txid9606)

Radius of gyration: 28.07 Å; Cα contacts (8 Å, |Δi|>4): 449; chains: 4; bounding box: 52×66×88 Å

InterPro domains:
  IPR015317 Alpha-haemoglobin stabilising protein [PF09236] (5-91)
  IPR015317 Alpha-haemoglobin stabilising protein [PTHR15914] (1-102)
  IPR036468 AHSP superfamily [SSF109751] (1-102)

Sequence (451 aa):
ALLKANKDLISAGLKEFSVLLNQQVFNDALVSEEDMVTVVEDWMNFYINYYRQQVTGEPQERDKALQELRQELNTLANPFLAKYRDFLKSLSPADKTNVKAAWGKVGAHAGEYGAEALERMFLSFPTTKTYFPHFDLSHGSAQVKGHGKKVADALTNAVAHVDDMPNALSALSDLHAHKLRVDPVNFKLLSHCLLVTLAAHLPAEFTPAVHASLDKFLASVSTVLMALLKANKDLISAGLKEFSVLLNQQVFNDALVSEEDMVTVVEDWMNFYINYYRQQVTGEPQERDKALQELRQELNTLANPFLAKYRDFLKSLSPADKTNVKAAWGKVGAHAGEYGAEALERMFLSFPTTKTYFPHFDLSHGSAQVKGHGKKVADALTNAVAHVDDMPNALSALSDLHAHKLRVDPVNFKLLSHCLLVTLAAHLPAEFTPAVHASLDKFLASVSTVL